Protein AF-A0A537YQV3-F1 (afdb_monomer)

Sequence (389 aa):
MVKLSVDFTPPSSGIGSHVPISVLPKWPPLYRFDYRDGAGEPVPLLTSKQNGVADHALLEALVKEVSPASLSDQKFCKAMVNLTEGPETHLAHSFEIFRERLGGVAGDPQRERVLEIAALLPDATLLWWPVAKGGAGQRTVCKVDYLIRSVETEKRGVKVLRSLSWKQPPEFIPLWHLGADANFHAEVEAPEVLRIRSVETKFYRFSRSAPAATSTISTPQAAVSKGKVPLQDHVDREGRLTHVYIAGQRPLAGDLVVTFAPAVAVVSSTFGASVLIALLTTAFYAFREQMALADHIDAAVAVLILVPALIGYVVVRPSDPPLARRYILGAQLLSLLAGAVPLVMAVLLLRFAHEPSCLTTTWLGCAVVSWLIAAALGFSLAKALDGDG

Foldseek 3Di:
DKWKWKFWFAALDDDPQKDQQFWAFPDDDFPDWAFADPVRHGDDDDDLQRLLVVLLVVLLVLLCVQPVVLVVDPLLSVLSSVLRNEEDPPNPVSLVSVLVSSPPCPPDPSSLVSSLSSVRNNGTTGDMDGPDVDDRPDGGTITIIDDDDQDPPDDPVVLLCLQLLNDFFWTWAKPQGPARLIKMKIKIFADPQKAWLDKDKAADRPPPPDDDDDPDPPDDPGPPDPDDDFPDFDQDPQRGITMGIDHGHGHSIIIITTTMAGGLVLLVVLLVLLVVLLVLLVVCLVCVLVCLPPVNLVVLLVVLLPSLVVQLVVLDDVPDDPVSCSNNVNSSVLSNVSSVLSVVLSVCSVVCSVPVVSSNVSSVVSSVSSVVSSVSSVVSSVSNVVSSD

Secondary structure (DSSP, 8-state):
--EEEEE----SS--SSEEEEEEEESSSPEEEEE-B-TTSPBPPPPPHHHHHHHHHHHHHHHHHHH-GGGGG-HHHHHHHHHHHS---TTTHHHHHHHHHHH---TT-HHHHHHHHHHHHTTTEEEEEEE--SS-TT-----EEEE--PPP----HHHHHHHHTTS--PEEEEE-GGGGSSS-EEEEEE--TTEEEEEEEEEEE--------SS---PPP----------EEEEE-TTSSEEEEEE-SS--SEEEEEEEEEE-HHHHHHHHHHHHHHHHHHHHHHHTHHHHTSHHHHHHHHHHHHHHHHHHHHHH--TT--HHHHHHHHHHHHHHHHHHHHHHHHHHHHHHHTT-HHHHHHHHHHHHHHHHHHHHHHHHHHHHHHGGG-

Solvent-accessible surface area (backbone atoms only — not comparable to full-atom values): 21523 Å² total; per-residue (Å²): 89,46,44,38,38,44,38,44,37,75,72,76,70,90,54,72,62,50,38,73,76,36,38,46,52,74,60,61,62,75,73,45,78,55,42,52,49,98,87,66,48,76,61,83,80,71,51,70,68,55,41,14,54,52,48,32,55,47,53,51,54,55,38,48,75,75,35,50,74,39,72,75,36,69,68,38,50,49,18,46,47,58,31,23,61,46,86,62,96,68,52,64,62,33,50,51,48,38,57,64,58,58,45,80,40,85,93,32,72,66,48,42,48,52,51,48,49,56,67,42,29,51,55,22,43,68,38,72,40,72,50,61,100,73,65,77,82,62,80,52,67,42,42,40,33,42,54,75,76,80,81,89,82,74,57,72,70,56,46,42,40,24,10,38,53,77,45,56,69,66,44,79,42,77,35,54,56,51,44,61,68,25,50,35,39,40,35,44,36,43,34,87,67,29,17,53,71,47,77,45,79,44,73,41,73,89,72,85,80,74,92,75,85,74,100,60,90,71,79,82,79,77,77,83,70,88,84,80,76,83,57,64,76,49,57,44,98,78,24,31,40,36,39,44,55,46,75,57,86,61,50,52,38,30,30,39,35,37,23,56,38,54,26,60,70,62,41,47,51,48,25,52,53,27,44,54,48,22,50,49,41,42,50,48,52,76,43,40,77,64,43,44,36,79,95,31,38,67,59,50,36,50,52,29,49,51,57,30,53,57,50,49,60,71,63,64,60,91,82,62,42,76,72,51,46,56,36,42,46,32,48,43,51,48,44,50,54,42,32,46,40,39,43,52,49,32,54,47,44,77,74,31,46,91,37,64,72,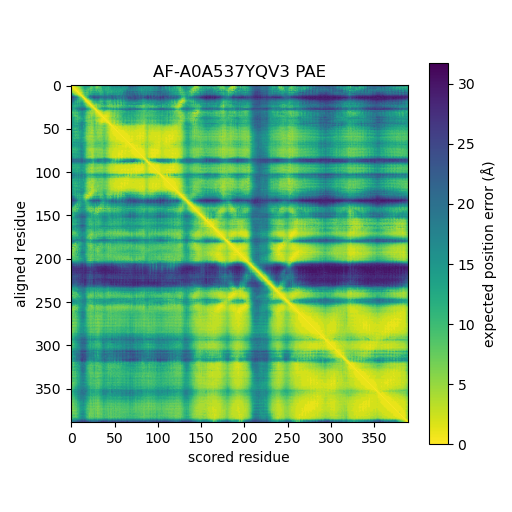61,43,53,56,53,37,50,50,43,25,52,51,25,44,52,49,23,50,53,35,45,53,25,37,52,48,45,58,66,65,78,114

Structure (mmCIF, N/CA/C/O backbone):
data_AF-A0A537YQV3-F1
#
_entry.id   AF-A0A537YQV3-F1
#
loop_
_atom_site.group_PDB
_atom_site.id
_atom_site.type_symbol
_atom_site.label_atom_id
_atom_site.label_alt_id
_atom_site.label_comp_id
_atom_site.label_asym_id
_atom_site.label_entity_id
_atom_site.label_seq_id
_atom_site.pdbx_PDB_ins_code
_atom_site.Cartn_x
_atom_site.Cartn_y
_atom_site.Cartn_z
_atom_site.occupancy
_atom_site.B_iso_or_equiv
_atom_site.auth_seq_id
_atom_site.auth_comp_id
_atom_site.auth_asym_id
_atom_site.auth_atom_id
_atom_site.pdbx_PDB_model_num
ATOM 1 N N . MET A 1 1 ? -3.837 -7.084 -2.596 1.00 52.25 1 MET A N 1
ATOM 2 C CA . MET A 1 1 ? -4.797 -6.929 -1.489 1.00 52.25 1 MET A CA 1
ATOM 3 C C . MET A 1 1 ? -4.014 -7.155 -0.207 1.00 52.25 1 MET A C 1
ATOM 5 O O . MET A 1 1 ? -3.038 -7.884 -0.301 1.00 52.25 1 MET A O 1
ATOM 9 N N . VAL A 1 2 ? -4.353 -6.506 0.909 1.00 45.06 2 VAL A N 1
ATOM 10 C CA . VAL A 1 2 ? -3.764 -6.863 2.209 1.00 45.06 2 VAL A CA 1
ATOM 11 C C . VAL A 1 2 ? -4.837 -7.567 3.000 1.00 45.06 2 VAL A C 1
ATOM 13 O O . VAL A 1 2 ? -5.919 -7.006 3.138 1.00 45.06 2 VAL A O 1
ATOM 16 N N . LYS A 1 3 ? -4.548 -8.787 3.442 1.00 54.69 3 LYS A N 1
ATOM 17 C CA . LYS A 1 3 ? -5.407 -9.558 4.332 1.00 54.69 3 LYS A CA 1
ATOM 18 C C . LYS A 1 3 ? -4.853 -9.395 5.739 1.00 54.69 3 LYS A C 1
ATOM 20 O O . LYS A 1 3 ? -3.655 -9.570 5.926 1.00 54.69 3 LYS A O 1
ATOM 25 N N . LEU A 1 4 ? -5.709 -8.996 6.672 1.00 46.53 4 LEU A N 1
ATOM 26 C CA . LEU A 1 4 ? -5.413 -8.961 8.100 1.00 46.53 4 LEU A CA 1
ATOM 27 C C . LEU A 1 4 ? -6.306 -10.004 8.751 1.00 46.53 4 LEU A C 1
ATOM 29 O O . LEU A 1 4 ? -7.496 -9.761 8.678 1.00 46.53 4 LEU A O 1
ATOM 33 N N . SER A 1 5 ? -5.779 -11.081 9.346 1.00 51.28 5 SER A N 1
ATOM 34 C CA . SER A 1 5 ? -6.551 -12.025 10.185 1.00 51.28 5 SER A CA 1
ATOM 35 C C . SER A 1 5 ? -6.264 -11.762 11.660 1.00 51.28 5 SER A C 1
ATOM 37 O O . SER A 1 5 ? -5.110 -11.522 12.003 1.00 51.28 5 SER A O 1
ATOM 39 N N . VAL A 1 6 ? -7.290 -11.806 12.518 1.00 50.16 6 VAL A N 1
ATOM 40 C CA . VAL A 1 6 ? -7.195 -11.471 13.951 1.00 50.16 6 VAL A CA 1
ATOM 41 C C . VAL A 1 6 ? -7.757 -12.573 14.840 1.00 50.16 6 VAL A C 1
ATOM 43 O O . VAL A 1 6 ? -8.971 -12.722 14.868 1.00 50.16 6 VAL A O 1
ATOM 46 N N . ASP A 1 7 ? -6.913 -13.218 15.651 1.00 49.84 7 ASP A N 1
ATOM 47 C CA . ASP A 1 7 ? -7.339 -14.145 16.715 1.00 49.84 7 ASP A CA 1
ATOM 48 C C . ASP A 1 7 ? -7.338 -13.449 18.095 1.00 49.84 7 ASP A C 1
ATOM 50 O O . ASP A 1 7 ? -6.411 -12.695 18.405 1.00 49.84 7 ASP A O 1
ATOM 54 N N . PHE A 1 8 ? -8.307 -13.751 18.971 1.00 48.88 8 PHE A N 1
ATOM 55 C CA . PHE A 1 8 ? -8.299 -13.325 20.382 1.00 48.88 8 PHE A CA 1
ATOM 56 C C . PHE A 1 8 ? -8.636 -14.476 21.344 1.00 48.88 8 PHE A C 1
ATOM 58 O O . PHE A 1 8 ? -8.973 -15.583 20.940 1.00 48.88 8 PHE A O 1
ATOM 65 N N . THR A 1 9 ? -8.504 -14.247 22.652 1.00 47.06 9 THR A N 1
ATOM 66 C CA . THR A 1 9 ? -8.960 -15.170 23.706 1.00 47.06 9 THR A CA 1
ATOM 67 C C . THR A 1 9 ? -9.771 -14.371 24.725 1.00 47.06 9 THR A C 1
ATOM 69 O O . THR A 1 9 ? -9.252 -13.364 25.208 1.00 47.06 9 THR A O 1
ATOM 72 N N . PRO A 1 10 ? -11.021 -14.760 25.038 1.00 46.38 10 PRO A N 1
ATOM 73 C CA . PRO A 1 10 ? -11.841 -14.013 25.984 1.00 46.38 10 PRO A CA 1
ATOM 74 C C . PRO A 1 10 ? -11.249 -14.076 27.407 1.00 46.38 10 PRO A C 1
ATOM 76 O O . PRO A 1 10 ? -10.730 -15.125 27.805 1.00 46.38 10 PRO A O 1
ATOM 79 N N . PRO A 1 11 ? -11.314 -12.980 28.189 1.00 44.59 11 PRO A N 1
ATOM 80 C CA . PRO A 1 11 ? -10.865 -12.972 29.578 1.00 44.59 11 PRO A CA 1
ATOM 81 C C . PRO A 1 11 ? -11.737 -13.887 30.453 1.00 44.59 11 PRO A C 1
ATOM 83 O O . PRO A 1 11 ? -12.925 -14.077 30.204 1.00 44.59 11 PRO A O 1
ATOM 86 N N . SER A 1 12 ? -11.148 -14.457 31.507 1.00 45.66 12 SER A N 1
ATOM 87 C CA . SER A 1 12 ? -11.787 -15.462 32.371 1.00 45.66 12 SER A CA 1
ATOM 88 C C . SER A 1 12 ? -12.828 -14.911 33.359 1.00 45.66 12 SER A C 1
ATOM 90 O O . SER A 1 12 ? -13.445 -15.695 34.076 1.00 45.66 12 SER A O 1
ATOM 92 N N . SER A 1 13 ? -13.015 -13.591 33.445 1.00 42.97 13 SER A N 1
ATOM 93 C CA . SER A 1 13 ? -13.880 -12.934 34.435 1.00 42.97 13 SER A CA 1
ATOM 94 C C . SER A 1 13 ? -15.155 -12.361 33.807 1.00 42.97 13 SER A C 1
ATOM 96 O O . SER A 1 13 ? -15.090 -11.598 32.845 1.00 42.97 13 SER A O 1
ATOM 98 N N . GLY A 1 14 ? -16.306 -12.726 34.378 1.00 48.38 14 GLY A N 1
ATOM 99 C CA . GLY A 1 14 ? -17.637 -12.461 33.836 1.00 48.38 14 GLY A CA 1
ATOM 100 C C . GLY A 1 14 ? -18.066 -10.994 33.860 1.00 48.38 14 GLY A C 1
ATOM 101 O O . GLY A 1 14 ? -18.097 -10.357 34.910 1.00 48.38 14 GLY A O 1
ATOM 102 N N . ILE A 1 15 ? -18.493 -10.511 32.695 1.00 36.50 15 ILE A N 1
ATOM 103 C CA . ILE A 1 15 ? -19.328 -9.322 32.537 1.00 36.50 15 ILE A CA 1
ATOM 104 C C . ILE A 1 15 ? -20.529 -9.759 31.687 1.00 36.50 15 ILE A C 1
ATOM 106 O O . ILE A 1 15 ? -20.381 -10.043 30.506 1.00 36.50 15 ILE A O 1
ATOM 110 N N . GLY A 1 16 ? -21.710 -9.846 32.306 1.00 44.00 16 GLY A N 1
ATOM 111 C CA . GLY A 1 16 ? -22.997 -10.015 31.617 1.00 44.00 16 GLY A CA 1
ATOM 112 C C . GLY A 1 16 ? -23.208 -11.316 30.827 1.00 44.00 16 GLY A C 1
ATOM 113 O O . GLY A 1 16 ? -22.382 -12.224 30.813 1.00 44.00 16 GLY A O 1
ATOM 114 N N . SER A 1 17 ? -24.370 -11.407 30.169 1.00 44.16 17 SER A N 1
ATOM 115 C CA . SER A 1 17 ? -24.672 -12.477 29.208 1.00 44.16 17 SER A CA 1
ATOM 116 C C . SER A 1 17 ? -23.903 -12.315 27.904 1.00 44.16 17 SER A C 1
ATOM 118 O O . SER A 1 17 ? -23.890 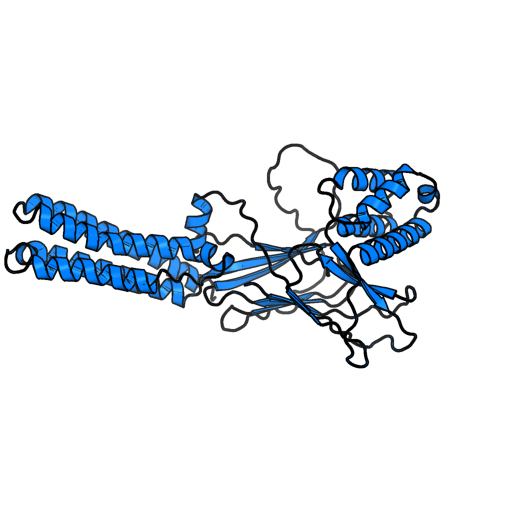-13.261 27.130 1.00 44.16 17 SER A O 1
ATOM 120 N N . HIS A 1 18 ? -23.296 -11.147 27.655 1.00 46.16 18 HIS A N 1
ATOM 121 C CA . HIS A 1 18 ? -22.470 -10.882 26.487 1.00 46.16 18 HIS A CA 1
ATOM 122 C C . HIS A 1 18 ? -21.248 -10.024 26.852 1.00 46.16 18 HIS A C 1
ATOM 124 O O . HIS A 1 18 ? -21.403 -9.006 27.522 1.00 46.16 18 HIS A O 1
ATOM 130 N N . VAL A 1 19 ? -20.057 -10.398 26.376 1.00 50.59 19 VAL A N 1
ATOM 131 C CA . VAL A 1 19 ? -18.825 -9.591 26.487 1.00 50.59 19 VAL A CA 1
ATOM 132 C C . VAL A 1 19 ? -18.423 -9.039 25.122 1.00 50.59 19 VAL A C 1
ATOM 134 O O . VAL A 1 19 ? -18.496 -9.776 24.133 1.00 50.59 19 VAL A O 1
ATOM 137 N N . PRO A 1 20 ? -17.967 -7.776 25.037 1.00 55.50 20 PRO A N 1
ATOM 138 C CA . PRO A 1 20 ? -17.369 -7.268 23.818 1.00 55.50 20 PRO A CA 1
ATOM 139 C C . PRO A 1 20 ? -16.015 -7.959 23.626 1.00 55.50 20 PRO A C 1
ATOM 141 O O . PRO A 1 20 ? -15.091 -7.809 24.424 1.00 55.50 20 PRO A O 1
ATOM 144 N N . ILE A 1 21 ? -15.915 -8.757 22.575 1.00 58.88 21 ILE A N 1
ATOM 145 C CA . ILE A 1 21 ? -14.739 -9.578 22.253 1.00 58.88 21 ILE A CA 1
ATOM 146 C C . ILE A 1 21 ? -13.891 -8.973 21.137 1.00 58.88 21 ILE A C 1
ATOM 148 O O . ILE A 1 21 ? -12.756 -9.385 20.903 1.00 58.88 21 ILE A O 1
ATOM 152 N N . SER A 1 22 ? -14.440 -8.000 20.414 1.00 60.94 22 SER A N 1
ATOM 153 C CA . SER A 1 22 ? -13.766 -7.347 19.302 1.00 60.94 22 SER A CA 1
ATOM 154 C C . SER A 1 22 ? -14.400 -6.007 18.976 1.00 60.94 22 SER A C 1
ATOM 156 O O . SER A 1 22 ? -15.519 -5.735 19.382 1.00 60.94 22 SER A O 1
ATOM 158 N N . VAL A 1 23 ? -13.688 -5.184 18.217 1.00 63.66 23 VAL A N 1
ATOM 159 C CA . VAL A 1 23 ? -14.152 -3.893 17.715 1.00 63.66 23 VAL A CA 1
ATOM 160 C C . VAL A 1 23 ? -14.106 -3.990 16.187 1.00 63.66 23 VAL A C 1
ATOM 162 O O . VAL A 1 23 ? -13.025 -4.005 15.608 1.00 63.66 23 VAL A O 1
ATOM 165 N N . LEU A 1 24 ? -15.251 -4.148 15.527 1.00 66.44 24 LEU A N 1
ATOM 166 C CA . LEU A 1 24 ? -15.349 -4.199 14.070 1.00 66.44 24 LEU A CA 1
ATOM 167 C C . LEU A 1 24 ? -15.464 -2.777 13.511 1.00 66.44 24 LEU A C 1
ATOM 169 O O . LEU A 1 24 ? -16.420 -2.089 13.863 1.00 66.44 24 LEU A O 1
ATOM 173 N N . PRO A 1 25 ? -14.571 -2.319 12.620 1.00 63.34 25 PRO A N 1
ATOM 174 C CA . PRO A 1 25 ? -14.758 -1.043 11.955 1.00 63.34 25 PRO A CA 1
ATOM 175 C C . PRO A 1 25 ? -16.051 -1.062 11.137 1.00 63.34 25 PRO A C 1
ATOM 177 O O . PRO A 1 25 ? -16.344 -2.027 10.427 1.00 63.34 25 PRO A O 1
ATOM 180 N N . LYS A 1 26 ? -16.809 0.035 11.185 1.00 65.69 26 LYS A N 1
ATOM 181 C CA . LYS A 1 26 ? -17.963 0.246 10.298 1.00 65.69 26 LYS A CA 1
ATOM 182 C C . LYS A 1 26 ? -17.502 0.393 8.841 1.00 65.69 26 LYS A C 1
ATOM 184 O O . LYS A 1 26 ? -18.265 0.105 7.919 1.00 65.69 26 LYS A O 1
ATOM 189 N N . TRP A 1 27 ? -16.248 0.815 8.629 1.00 53.03 27 TRP A N 1
ATOM 190 C CA . TRP A 1 27 ? -15.591 0.903 7.323 1.00 53.03 27 TRP A CA 1
ATOM 191 C C . TRP A 1 27 ? -14.048 0.880 7.450 1.00 53.03 27 TRP A C 1
ATOM 193 O O . TRP A 1 27 ? -13.541 1.482 8.397 1.00 53.03 27 TRP A O 1
ATOM 203 N N . PRO A 1 28 ? -13.259 0.266 6.533 1.00 49.72 28 PRO A N 1
ATOM 204 C CA . PRO A 1 28 ? -13.618 -0.364 5.250 1.00 49.72 28 PRO A CA 1
ATOM 205 C C . PRO A 1 28 ? -14.518 -1.599 5.406 1.00 49.72 28 PRO A C 1
ATOM 207 O O . PRO A 1 28 ? -14.595 -2.144 6.504 1.00 49.72 28 PRO A O 1
ATOM 210 N N . PRO A 1 29 ? -15.224 -2.043 4.341 1.00 59.31 29 PRO A N 1
ATOM 211 C CA . PRO A 1 29 ? -16.138 -3.168 4.456 1.00 59.31 29 PRO A CA 1
ATOM 212 C C . PRO A 1 29 ? -15.368 -4.415 4.879 1.00 59.31 29 PRO A C 1
ATOM 214 O O . PRO A 1 29 ? -14.334 -4.762 4.300 1.00 59.31 29 PRO A O 1
ATOM 217 N N . LEU A 1 30 ? -15.910 -5.079 5.889 1.00 63.62 30 LEU A N 1
ATOM 218 C CA . LEU A 1 30 ? -15.522 -6.418 6.276 1.00 63.62 30 LEU A CA 1
ATOM 219 C C . LEU A 1 30 ? -15.679 -7.340 5.055 1.00 63.62 30 LEU A C 1
ATOM 221 O O . LEU A 1 30 ? -16.760 -7.435 4.474 1.00 63.62 30 LEU A O 1
ATOM 225 N N . TYR A 1 31 ? -14.576 -7.948 4.614 1.00 60.72 31 TYR A N 1
ATOM 226 C CA . TYR A 1 31 ? -14.560 -8.767 3.398 1.00 60.72 31 TYR A CA 1
ATOM 227 C C . TYR A 1 31 ? -15.034 -10.185 3.681 1.00 60.72 31 TYR A C 1
ATOM 229 O O . TYR A 1 31 ? -15.808 -10.764 2.920 1.00 60.72 31 TYR A O 1
ATOM 237 N N . ARG A 1 32 ? -14.574 -10.728 4.808 1.00 65.38 32 ARG A N 1
ATOM 238 C CA . ARG A 1 32 ? -14.978 -12.028 5.319 1.00 65.38 32 ARG A CA 1
ATOM 239 C C . ARG A 1 32 ? -15.032 -11.970 6.838 1.00 65.38 32 ARG A C 1
ATOM 241 O O . ARG A 1 32 ? -14.131 -11.439 7.484 1.00 65.38 32 ARG A O 1
ATOM 248 N N . PHE A 1 33 ? -16.101 -12.535 7.381 1.00 69.56 33 PHE A N 1
ATOM 249 C CA . PHE A 1 33 ? -16.285 -12.778 8.802 1.00 69.56 33 PHE A CA 1
ATOM 250 C C . PHE A 1 33 ? -16.690 -14.231 8.947 1.00 69.56 33 PHE A C 1
ATOM 252 O O . PHE A 1 33 ? -17.688 -14.656 8.366 1.00 69.56 33 PHE A O 1
ATOM 259 N N . ASP A 1 34 ? -15.881 -14.993 9.666 1.00 70.25 34 ASP A N 1
ATOM 260 C CA . ASP A 1 34 ? -16.201 -16.366 10.027 1.00 70.25 34 ASP A CA 1
ATOM 261 C C . ASP A 1 34 ? -16.075 -16.456 11.539 1.00 70.25 34 ASP A C 1
ATOM 263 O O . ASP A 1 34 ? -14.975 -16.420 12.098 1.00 70.25 34 ASP A O 1
ATOM 267 N N . TYR A 1 35 ? -17.231 -16.484 12.193 1.00 68.56 35 TYR A N 1
ATOM 268 C CA . TYR A 1 35 ? -17.318 -16.600 13.631 1.00 68.56 35 TYR A CA 1
ATOM 269 C C . TYR A 1 35 ? -18.260 -17.725 13.990 1.00 68.56 35 TYR A C 1
ATOM 271 O O . TYR A 1 35 ? -19.418 -17.726 13.574 1.00 68.56 35 TYR A O 1
ATOM 279 N N . ARG A 1 36 ? -17.733 -18.696 14.731 1.00 68.81 36 ARG A N 1
ATOM 280 C CA . ARG A 1 36 ? -18.427 -19.927 15.079 1.00 68.81 36 ARG A CA 1
ATOM 281 C C . ARG A 1 36 ? -18.415 -20.124 16.584 1.00 68.81 36 ARG A C 1
ATOM 283 O O . ARG A 1 36 ? -17.446 -19.752 17.247 1.00 68.81 36 ARG A O 1
ATOM 290 N N . ASP A 1 37 ? -19.495 -20.679 17.110 1.00 65.50 37 ASP A N 1
ATOM 291 C CA . ASP A 1 37 ? -19.610 -20.997 18.525 1.00 65.50 37 ASP A CA 1
ATOM 292 C C . ASP A 1 37 ? -18.823 -22.270 18.905 1.00 65.50 37 ASP A C 1
ATOM 294 O O . ASP A 1 37 ? -18.133 -22.878 18.082 1.00 65.50 37 ASP A O 1
ATOM 298 N N . GLY A 1 38 ? -18.916 -22.689 20.172 1.00 62.06 38 GLY A N 1
ATOM 299 C CA . GLY A 1 38 ? -18.266 -23.914 20.655 1.00 62.06 38 GLY A CA 1
ATOM 300 C C . GLY A 1 38 ? -18.785 -25.210 20.012 1.00 62.06 38 GLY A C 1
ATOM 301 O O . GLY A 1 38 ? -18.123 -26.241 20.130 1.00 62.06 38 GLY A O 1
ATOM 302 N N . ALA A 1 39 ? -19.932 -25.170 19.328 1.00 71.62 39 ALA A N 1
ATOM 303 C CA . ALA A 1 39 ? -20.476 -26.274 18.538 1.00 71.62 39 ALA A CA 1
ATOM 304 C C . ALA A 1 39 ? -20.057 -26.203 17.054 1.00 71.62 39 ALA A C 1
ATOM 306 O O . ALA A 1 39 ? -20.327 -27.133 16.298 1.00 71.62 39 ALA A O 1
ATOM 307 N N . GLY A 1 40 ? -19.355 -25.140 16.641 1.00 69.94 40 GLY A N 1
ATOM 308 C CA . GLY A 1 40 ? -18.944 -24.906 15.258 1.00 69.94 40 GLY A CA 1
ATOM 309 C C . GLY A 1 40 ? -20.008 -24.213 14.400 1.00 69.94 40 GLY A C 1
ATOM 310 O O . GLY A 1 40 ? -19.787 -24.054 13.193 1.00 69.94 40 GLY A O 1
ATOM 311 N N . GLU A 1 41 ? -21.120 -23.777 14.993 1.00 71.19 41 GLU A N 1
ATOM 312 C CA . GLU A 1 41 ? -22.223 -23.117 14.293 1.00 71.19 41 GLU A CA 1
ATOM 313 C C . GLU A 1 41 ? -21.937 -21.623 14.093 1.00 71.19 41 GLU A C 1
ATOM 315 O O . GLU A 1 41 ? -21.408 -20.974 14.998 1.00 71.19 41 GLU A O 1
ATOM 320 N N . PRO A 1 42 ? -22.255 -21.043 12.920 1.00 68.38 42 PRO A N 1
ATOM 321 C CA . PRO A 1 42 ? -21.992 -19.637 12.646 1.00 68.38 42 PRO A CA 1
ATOM 322 C C . PRO A 1 42 ? -22.849 -18.724 13.532 1.00 68.38 42 PRO A C 1
ATOM 324 O O . PRO A 1 42 ? -24.073 -18.843 13.579 1.00 68.38 42 PRO A O 1
ATOM 327 N N . VAL A 1 43 ? -22.211 -17.758 14.190 1.00 66.00 43 VAL A N 1
ATOM 328 C CA . VAL A 1 43 ? -22.892 -16.753 15.014 1.00 66.00 43 VAL A CA 1
ATOM 329 C C . VAL A 1 43 ? -23.291 -15.567 14.125 1.00 66.00 43 VAL A C 1
ATOM 331 O O . VAL A 1 43 ? -22.427 -14.981 13.463 1.00 66.00 43 VAL A O 1
ATOM 334 N N . PRO A 1 44 ? -24.580 -15.186 14.081 1.00 64.00 44 PRO A N 1
ATOM 335 C CA . PRO A 1 44 ? -25.046 -14.125 13.199 1.00 64.00 44 PRO A CA 1
ATOM 33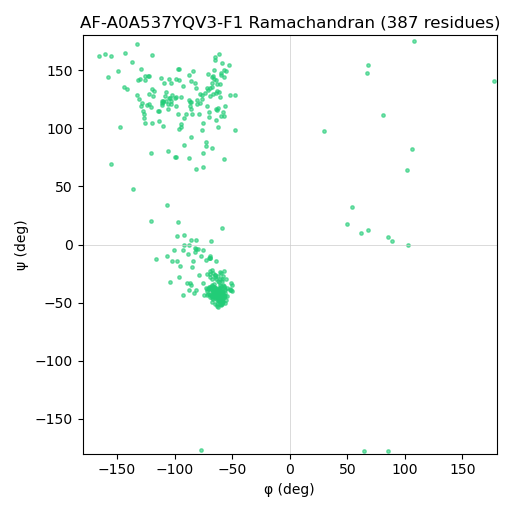6 C C . PRO A 1 44 ? -24.495 -12.756 13.616 1.00 64.00 44 PRO A C 1
ATOM 338 O O . PRO A 1 44 ? -24.484 -12.400 14.793 1.00 64.00 44 PRO A O 1
ATOM 341 N N . LEU A 1 45 ? -24.092 -11.957 12.625 1.00 66.25 45 LEU A N 1
ATOM 342 C CA . LEU A 1 45 ? -23.776 -10.546 12.826 1.00 66.25 45 LEU A CA 1
ATOM 343 C C . LEU A 1 45 ? -25.064 -9.755 13.077 1.00 66.25 45 LEU A C 1
ATOM 345 O O . LEU A 1 45 ? -26.051 -9.898 12.354 1.00 66.25 45 LEU A O 1
ATOM 349 N N . LEU A 1 46 ? -25.034 -8.875 14.073 1.00 68.50 46 LEU A N 1
ATOM 350 C CA . LEU A 1 46 ? -26.091 -7.895 14.291 1.00 68.50 46 LEU A CA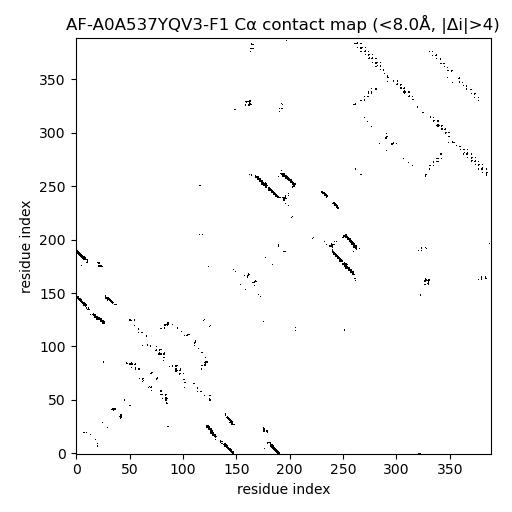 1
ATOM 351 C C . LEU A 1 46 ? -26.112 -6.875 13.139 1.00 68.50 46 LEU A C 1
ATOM 353 O O . LEU A 1 46 ? -25.073 -6.485 12.601 1.00 68.50 46 LEU A O 1
ATOM 357 N N . THR A 1 47 ? -27.305 -6.405 12.774 1.00 69.56 47 THR A N 1
ATOM 358 C CA . THR A 1 47 ? -27.461 -5.276 11.841 1.00 69.56 47 THR A CA 1
ATOM 359 C C . THR A 1 47 ? -26.896 -3.988 12.448 1.00 69.56 47 THR A C 1
ATOM 361 O O . THR A 1 47 ? -26.833 -3.854 13.667 1.00 69.56 47 THR A O 1
ATOM 364 N N . SER A 1 48 ? -26.554 -2.986 11.626 1.00 70.50 48 SER A N 1
ATOM 365 C CA . SER A 1 48 ? -26.051 -1.686 12.120 1.00 70.50 48 SER A CA 1
ATOM 366 C C . SER A 1 48 ? -26.955 -1.056 13.187 1.00 70.50 48 SER A C 1
ATOM 368 O O . SER A 1 48 ? -26.461 -0.488 14.153 1.00 70.50 48 SER A O 1
ATOM 370 N N . LYS A 1 49 ? -28.280 -1.187 13.037 1.00 73.12 49 LYS A N 1
ATOM 371 C CA . LYS A 1 49 ? -29.252 -0.682 14.014 1.00 73.12 49 LYS A CA 1
ATOM 372 C C . LYS A 1 49 ? -29.211 -1.472 15.324 1.00 73.12 49 LYS A C 1
ATOM 374 O O . LYS A 1 49 ? -29.240 -0.881 16.394 1.00 73.12 49 LYS A O 1
ATOM 379 N N . GLN A 1 50 ? -29.136 -2.801 15.246 1.00 73.75 50 GLN A N 1
ATOM 380 C CA . GLN A 1 50 ? -29.022 -3.657 16.433 1.00 73.75 50 GLN A CA 1
ATOM 381 C C . GLN A 1 50 ? -27.699 -3.429 17.172 1.00 73.75 50 GLN A C 1
ATOM 383 O O . GLN A 1 50 ? -27.696 -3.387 18.397 1.00 73.75 50 GLN A O 1
ATOM 388 N N . ASN A 1 51 ? -26.608 -3.223 16.432 1.00 75.38 51 ASN A N 1
ATOM 389 C CA . ASN A 1 51 ? -25.318 -2.838 16.992 1.00 75.38 51 ASN A CA 1
ATOM 390 C C . ASN A 1 51 ? -25.390 -1.492 17.707 1.00 75.38 51 ASN A C 1
ATOM 392 O O . ASN A 1 51 ? -24.958 -1.416 18.845 1.00 75.38 51 ASN A O 1
ATOM 396 N N . GLY A 1 52 ? -26.017 -0.473 17.109 1.00 78.75 52 GLY A N 1
ATOM 397 C CA . GLY A 1 52 ? -26.199 0.820 17.775 1.00 78.75 52 GLY A CA 1
ATOM 398 C C . GLY A 1 52 ? -26.960 0.708 19.098 1.00 78.75 52 GLY A C 1
ATOM 399 O O . GLY A 1 52 ? -26.540 1.284 20.096 1.00 78.75 52 GLY A O 1
ATOM 400 N N . VAL A 1 53 ? -28.019 -0.108 19.147 1.00 79.44 53 VAL A N 1
ATOM 401 C CA . VAL A 1 53 ? -28.767 -0.374 20.391 1.00 79.44 53 VAL A CA 1
ATOM 402 C C . VAL A 1 53 ? -27.898 -1.084 21.437 1.00 79.44 53 VAL A C 1
ATOM 404 O O . VAL A 1 53 ? -27.926 -0.709 22.609 1.00 79.44 53 VAL A O 1
ATOM 407 N N . ALA A 1 54 ? -27.123 -2.096 21.034 1.00 78.69 54 ALA A N 1
ATOM 408 C CA . ALA A 1 54 ? -26.241 -2.834 21.940 1.00 78.69 54 ALA A CA 1
ATOM 409 C C . ALA A 1 54 ? -25.084 -1.962 22.463 1.00 78.69 54 ALA A C 1
ATOM 411 O O . ALA A 1 54 ? -24.828 -1.926 23.667 1.00 78.69 54 ALA A O 1
ATOM 412 N N . ASP A 1 55 ? -24.434 -1.216 21.569 1.00 83.75 55 ASP A N 1
ATOM 413 C CA . ASP A 1 55 ? -23.349 -0.286 21.878 1.00 83.75 55 ASP A CA 1
ATOM 414 C C . ASP A 1 55 ? -23.846 0.840 22.809 1.00 83.75 55 ASP A C 1
ATOM 416 O O . ASP A 1 55 ? -23.152 1.205 23.761 1.00 83.75 55 ASP A O 1
ATOM 420 N N . HIS A 1 56 ? -25.071 1.345 22.600 1.00 87.31 56 HIS A N 1
ATOM 421 C CA . HIS A 1 56 ? -25.706 2.328 23.483 1.00 87.31 56 HIS A CA 1
ATOM 422 C C . HIS A 1 56 ? -25.952 1.777 24.887 1.00 87.31 56 HIS A C 1
ATOM 424 O O . HIS A 1 56 ? -25.535 2.395 25.868 1.00 87.31 56 HIS A O 1
ATOM 430 N N . ALA A 1 57 ? -26.581 0.603 24.987 1.00 84.12 57 ALA A N 1
ATOM 431 C CA . ALA A 1 57 ? -26.879 -0.033 26.268 1.00 84.12 57 ALA A CA 1
ATOM 432 C C . ALA A 1 57 ? -25.603 -0.331 27.073 1.00 84.12 57 ALA A C 1
ATOM 434 O O . ALA A 1 57 ? -25.583 -0.163 28.294 1.00 84.12 57 ALA A O 1
ATOM 435 N N . LEU A 1 58 ? -24.514 -0.723 26.399 1.00 83.19 58 LEU A N 1
ATOM 436 C CA . LEU A 1 58 ? -23.207 -0.850 27.040 1.00 83.19 58 LEU A CA 1
ATOM 437 C C . LEU A 1 58 ? -22.719 0.488 27.574 1.00 83.19 58 LEU A C 1
ATOM 439 O O . LEU A 1 58 ? -22.315 0.567 28.733 1.00 83.19 58 LEU A O 1
ATOM 443 N N . LEU A 1 59 ? -22.676 1.508 26.715 1.00 87.81 59 LEU A N 1
ATOM 444 C CA . LEU A 1 59 ? -22.121 2.799 27.090 1.00 87.81 59 LEU A CA 1
ATOM 445 C C . LEU A 1 59 ? -22.897 3.386 28.275 1.00 87.81 59 LEU A C 1
ATOM 447 O O . LEU A 1 59 ? -22.289 3.928 29.193 1.00 87.81 59 LEU A O 1
ATOM 451 N N . GLU A 1 60 ? -24.217 3.208 28.299 1.00 90.06 60 GLU A N 1
ATOM 452 C CA . GLU A 1 60 ? -25.076 3.577 29.425 1.00 90.06 60 GLU A CA 1
ATOM 453 C C . GLU A 1 60 ? -24.721 2.815 30.700 1.00 90.06 60 GLU A C 1
ATOM 455 O O . GLU A 1 60 ? -24.521 3.441 31.742 1.00 90.06 60 GLU A O 1
ATOM 460 N N . ALA A 1 61 ? -24.576 1.490 30.626 1.00 83.81 61 ALA A N 1
ATOM 461 C CA . ALA A 1 61 ? -24.179 0.678 31.771 1.00 83.81 61 ALA A CA 1
ATOM 462 C C . ALA A 1 61 ? -22.807 1.101 32.321 1.00 83.81 61 ALA A C 1
ATOM 464 O O . ALA A 1 61 ? -22.656 1.284 33.525 1.00 83.81 61 ALA A O 1
ATOM 465 N N . LEU A 1 62 ? -21.825 1.329 31.446 1.00 85.94 62 LEU A N 1
ATOM 466 C CA . LEU A 1 62 ? -20.491 1.786 31.832 1.00 85.94 62 LEU A CA 1
ATOM 467 C C . LEU A 1 62 ? -20.519 3.169 32.489 1.00 85.94 62 LEU A C 1
ATOM 469 O O . LEU A 1 62 ? -19.875 3.377 33.516 1.00 85.94 62 LEU A O 1
ATOM 473 N N . VAL A 1 63 ? -21.277 4.115 31.925 1.00 91.12 63 VAL A N 1
ATOM 474 C CA . VAL A 1 63 ? -21.434 5.445 32.524 1.00 91.12 63 VAL A CA 1
ATOM 475 C C . VAL A 1 63 ? -22.139 5.355 33.872 1.00 91.12 63 VAL A C 1
ATOM 477 O O . VAL A 1 63 ? -21.747 6.058 34.800 1.00 91.12 63 VAL A O 1
ATOM 480 N N . LYS A 1 64 ? -23.154 4.498 34.009 1.00 90.69 64 LYS A N 1
ATOM 481 C CA . LYS A 1 64 ? -23.886 4.318 35.266 1.00 90.69 64 LYS A CA 1
ATOM 482 C C . LYS A 1 64 ? -22.962 3.931 36.420 1.00 90.69 64 LYS A C 1
ATOM 484 O O . LYS A 1 64 ? -23.177 4.403 37.533 1.00 90.69 64 LYS A O 1
ATOM 489 N N . GLU A 1 65 ? -21.939 3.125 36.148 1.00 86.81 65 GLU A N 1
ATOM 490 C CA . GLU A 1 65 ? -20.944 2.717 37.145 1.00 86.81 65 GLU A CA 1
ATOM 491 C C . GLU A 1 65 ? -20.010 3.870 37.549 1.00 86.81 65 GLU A C 1
ATOM 493 O O . GLU A 1 65 ? -19.735 4.054 38.733 1.00 86.81 65 GLU A O 1
ATOM 498 N N . VAL A 1 66 ? -19.536 4.682 36.593 1.00 90.50 66 VAL A N 1
ATOM 499 C CA . VAL A 1 66 ? -18.489 5.693 36.866 1.00 90.50 66 VAL A CA 1
ATOM 500 C C . VAL A 1 66 ? -19.018 7.107 37.138 1.00 90.50 66 VAL A C 1
ATOM 502 O O . VAL A 1 66 ? -18.361 7.896 37.824 1.00 90.50 66 VAL A O 1
ATOM 505 N N . SER A 1 67 ? -20.180 7.459 36.587 1.00 93.06 67 SER A N 1
ATOM 506 C CA . SER A 1 67 ? -20.816 8.777 36.701 1.00 93.06 67 SER A CA 1
ATOM 507 C C . SER A 1 67 ? -22.344 8.699 36.506 1.00 93.06 67 SER A C 1
ATOM 509 O O . SER A 1 67 ? -22.887 9.215 35.523 1.00 93.06 67 SER A O 1
ATOM 511 N N . PRO A 1 68 ? -23.087 8.095 37.452 1.00 92.00 68 PRO A N 1
ATOM 512 C CA . PRO A 1 68 ? -24.537 7.916 37.329 1.00 92.00 68 PRO A CA 1
ATOM 513 C C . PRO A 1 68 ? -25.305 9.240 37.207 1.00 92.00 68 PRO A C 1
ATOM 515 O O . PRO A 1 68 ? -26.338 9.296 36.545 1.00 92.00 68 PRO A O 1
ATOM 518 N N . ALA A 1 69 ? -24.792 10.324 37.798 1.00 92.06 69 ALA A N 1
ATOM 519 C CA . ALA A 1 69 ? -25.407 11.647 37.708 1.00 92.06 69 ALA A CA 1
ATOM 520 C C . ALA A 1 69 ? -25.463 12.177 36.263 1.00 92.06 69 ALA A C 1
ATOM 522 O O . ALA A 1 69 ? -26.422 12.865 35.905 1.00 92.06 69 ALA A O 1
ATOM 523 N N . SER A 1 70 ? -24.490 11.822 35.415 1.00 92.81 70 SER A N 1
ATOM 524 C CA . SER A 1 70 ? -24.434 12.278 34.020 1.00 92.81 70 SER A CA 1
ATOM 525 C C . SER A 1 70 ? -25.608 11.759 33.183 1.00 92.81 70 SER A C 1
ATOM 527 O O . SER A 1 70 ? -26.024 12.436 32.248 1.00 92.81 70 SER A O 1
ATOM 529 N N . LEU A 1 71 ? -26.209 10.620 33.551 1.00 94.25 71 LEU A N 1
ATOM 530 C CA . LEU A 1 71 ? -27.372 10.043 32.856 1.00 94.25 71 LEU A CA 1
ATOM 531 C C . LEU A 1 71 ? -28.666 10.857 33.035 1.00 94.25 71 LEU A C 1
ATOM 533 O O . LEU A 1 71 ? -29.648 10.619 32.336 1.00 94.25 71 LEU A O 1
ATOM 537 N N . SER A 1 72 ? -28.681 11.830 33.950 1.00 95.44 72 SER A N 1
ATOM 538 C CA . SER A 1 72 ? -29.795 12.778 34.080 1.00 95.44 72 SER A CA 1
ATOM 539 C C . SER A 1 72 ? -29.697 13.972 33.116 1.00 95.44 72 SER A C 1
ATOM 541 O O . SER A 1 72 ? -30.683 14.684 32.920 1.00 95.44 72 SER A O 1
ATOM 543 N N . ASP A 1 73 ? -28.537 14.195 32.485 1.00 96.50 73 ASP A N 1
ATOM 544 C CA . ASP A 1 73 ? -28.326 15.289 31.534 1.00 96.50 73 ASP A CA 1
ATOM 545 C C . ASP A 1 73 ? -28.781 14.880 30.123 1.00 96.50 73 ASP A C 1
ATOM 547 O O . ASP A 1 73 ? -28.164 14.058 29.444 1.00 96.50 73 ASP A O 1
ATOM 551 N N . GLN A 1 74 ? -29.848 15.517 29.636 1.00 96.31 74 GLN A N 1
ATOM 552 C CA . GLN A 1 74 ? -30.416 15.237 28.317 1.00 96.31 74 GLN A CA 1
ATOM 553 C C . GLN A 1 74 ? -29.408 15.431 27.169 1.00 96.31 74 GLN A C 1
ATOM 555 O O . GLN A 1 74 ? -29.455 14.696 26.178 1.00 96.31 74 GLN A O 1
ATOM 560 N N . LYS A 1 75 ? -28.490 16.404 27.272 1.00 94.44 75 LYS A N 1
ATOM 561 C CA . LYS A 1 75 ? -27.466 16.633 26.237 1.00 94.44 75 LYS A CA 1
ATOM 562 C C . LYS A 1 75 ? -26.447 15.502 26.219 1.00 94.44 75 LYS A C 1
ATOM 564 O O . LYS A 1 75 ? -26.016 15.098 25.142 1.00 94.44 75 LYS A O 1
ATOM 569 N N . PHE A 1 76 ? -26.095 14.990 27.393 1.00 95.12 76 PHE A N 1
ATOM 570 C CA . PHE A 1 76 ? -25.181 13.866 27.534 1.00 95.12 76 PHE A CA 1
ATOM 571 C C . PHE A 1 76 ? -25.783 12.574 26.968 1.00 95.12 76 PHE A C 1
ATOM 573 O O . PHE A 1 76 ? -25.151 11.921 26.138 1.00 95.12 76 PHE A O 1
ATOM 580 N N . CYS A 1 77 ? -27.040 12.267 27.299 1.00 94.81 77 CYS A N 1
ATOM 581 C CA . CYS A 1 77 ? -27.734 11.104 26.737 1.00 94.81 77 CYS A CA 1
ATOM 582 C C . CYS A 1 77 ? -27.861 11.198 25.209 1.00 94.81 77 CYS A C 1
ATOM 584 O O . CYS A 1 77 ? -27.610 10.223 24.504 1.00 94.81 77 CYS A O 1
ATOM 586 N N . LYS A 1 78 ? -28.161 12.389 24.668 1.00 93.44 78 LYS A N 1
ATOM 587 C CA . LYS A 1 78 ? -28.179 12.605 23.212 1.00 93.44 78 LYS A CA 1
ATOM 588 C C . LYS A 1 78 ? -26.802 12.377 22.578 1.00 93.44 78 LYS A C 1
ATOM 590 O O . LYS A 1 78 ? -26.713 11.764 21.520 1.00 93.44 78 LYS A O 1
ATOM 595 N N . ALA A 1 79 ? -25.730 12.842 23.221 1.00 92.75 79 ALA A N 1
ATOM 596 C CA . ALA A 1 79 ? -24.371 12.594 22.753 1.00 92.75 79 ALA A CA 1
ATOM 597 C C . ALA A 1 79 ? -24.040 11.092 22.718 1.00 92.75 79 ALA A C 1
ATOM 599 O O . ALA A 1 79 ? -23.476 10.629 21.731 1.00 92.75 79 ALA A O 1
ATOM 600 N N 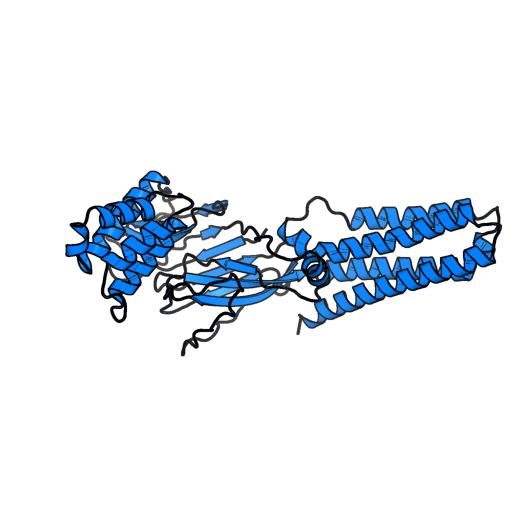. MET A 1 80 ? -24.442 10.323 23.735 1.00 93.38 80 MET A N 1
ATOM 601 C CA . MET A 1 80 ? -24.268 8.865 23.755 1.00 93.38 80 MET A CA 1
ATOM 602 C C . MET A 1 80 ? -24.988 8.159 22.604 1.00 93.38 80 MET A C 1
ATOM 604 O O . MET A 1 80 ? -24.404 7.282 21.969 1.00 93.38 80 MET A O 1
ATOM 608 N N . VAL A 1 81 ? -26.241 8.531 22.324 1.00 91.31 81 VAL A N 1
ATOM 609 C CA . VAL A 1 81 ? -27.004 7.987 21.184 1.00 91.31 81 VAL A CA 1
ATOM 610 C C . VAL A 1 81 ? -26.268 8.279 19.875 1.00 91.31 81 VAL A C 1
ATOM 612 O O . VAL A 1 81 ? -25.971 7.365 19.111 1.00 91.31 81 VAL A O 1
ATOM 615 N N . ASN A 1 82 ? -25.850 9.529 19.662 1.00 89.81 82 ASN A N 1
ATOM 616 C CA . ASN A 1 82 ? -25.121 9.913 18.451 1.00 89.81 82 ASN A CA 1
ATOM 617 C C . ASN A 1 82 ? -23.810 9.124 18.274 1.00 89.81 82 ASN A C 1
ATOM 619 O O . ASN A 1 82 ? -23.471 8.730 17.162 1.00 89.81 82 ASN A O 1
ATOM 623 N N . LEU A 1 83 ? -23.061 8.885 19.357 1.00 89.06 83 LEU A N 1
ATOM 624 C CA . LEU A 1 83 ? -21.808 8.121 19.304 1.00 89.06 83 LEU A CA 1
ATOM 625 C C . LEU A 1 83 ? -22.020 6.638 18.959 1.00 89.06 83 LEU A C 1
ATOM 627 O O . LEU A 1 83 ? -21.086 5.995 18.489 1.00 89.06 83 LEU A O 1
ATOM 631 N N . THR A 1 84 ? -23.219 6.095 19.181 1.00 86.69 84 THR A N 1
ATOM 632 C CA . THR A 1 84 ? -23.514 4.654 19.073 1.00 86.69 84 THR A CA 1
ATOM 633 C C . THR A 1 84 ? -24.284 4.293 17.796 1.00 86.69 84 THR A C 1
ATOM 635 O O . THR A 1 84 ? -24.022 3.247 17.204 1.00 86.69 84 THR A O 1
ATOM 638 N N . GLU A 1 85 ? -25.150 5.165 17.271 1.00 81.88 85 GLU A N 1
ATOM 639 C CA . GLU A 1 85 ? -26.061 4.832 16.155 1.00 81.88 85 GLU A CA 1
ATOM 640 C C . GLU A 1 85 ? -25.468 4.881 14.721 1.00 81.88 85 GLU A C 1
ATOM 642 O O . GLU A 1 85 ? -26.168 4.568 13.757 1.00 81.88 85 GLU A O 1
ATOM 647 N N . GLY A 1 86 ? -24.167 5.135 14.530 1.00 63.94 86 GLY A N 1
ATOM 648 C CA . GLY A 1 86 ? -23.525 5.048 13.199 1.00 63.94 86 GLY A CA 1
ATOM 649 C C . GLY A 1 86 ? -23.633 6.320 12.344 1.00 63.94 86 GLY A C 1
ATOM 650 O O . GLY A 1 86 ? -24.005 7.370 12.851 1.00 63.94 86 GLY A O 1
ATOM 651 N N . PRO A 1 87 ? -23.119 6.297 11.099 1.00 56.47 87 PRO A N 1
ATOM 652 C CA . PRO A 1 87 ? -21.930 7.060 10.737 1.00 56.47 87 PRO A CA 1
ATOM 653 C C . PRO A 1 87 ? -22.279 8.483 10.291 1.00 56.47 87 PRO A C 1
ATOM 655 O O . PRO A 1 87 ? -22.229 8.817 9.107 1.00 56.47 87 PRO A O 1
ATOM 658 N N . GLU A 1 88 ? -22.621 9.346 11.242 1.00 58.28 88 GLU A N 1
ATOM 659 C CA . GLU A 1 88 ? -22.645 10.781 10.988 1.00 58.28 88 GLU A CA 1
ATOM 660 C C . GLU A 1 88 ? -21.208 11.319 10.913 1.00 58.28 88 GLU A C 1
ATOM 662 O O . GLU A 1 88 ? -20.377 11.089 11.789 1.00 58.28 88 GLU A O 1
ATOM 667 N N . THR A 1 89 ? -20.887 12.077 9.863 1.00 54.34 89 THR A N 1
ATOM 668 C CA . THR A 1 89 ? -19.529 12.591 9.591 1.00 54.34 89 THR A CA 1
ATOM 669 C C . THR A 1 89 ? -19.042 13.653 10.590 1.00 54.34 89 THR A C 1
ATOM 671 O O . THR A 1 89 ? -17.942 14.186 10.440 1.00 54.34 89 THR A O 1
ATOM 674 N N . HIS A 1 90 ? -19.832 13.975 11.621 1.00 65.06 90 HIS A N 1
ATOM 675 C CA . HIS A 1 90 ? -19.588 15.086 12.545 1.00 65.06 90 HIS A CA 1
ATOM 676 C C . HIS A 1 90 ? -19.814 14.720 14.021 1.00 65.06 90 HIS A C 1
ATOM 678 O O . HIS A 1 90 ? -20.421 15.471 14.781 1.00 65.06 90 HIS A O 1
ATOM 684 N N . LEU A 1 91 ? -19.260 13.589 14.463 1.00 83.12 91 LEU A N 1
ATOM 685 C CA . LEU A 1 91 ? -19.379 13.127 15.855 1.00 83.12 91 LEU A CA 1
ATOM 686 C C . LEU A 1 91 ? -18.430 13.820 16.846 1.00 83.12 91 LEU A C 1
ATOM 688 O O . LEU A 1 91 ? -18.555 13.618 18.051 1.00 83.12 91 LEU A O 1
ATOM 692 N N . ALA A 1 92 ? -17.537 14.697 16.371 1.00 84.56 92 ALA A N 1
ATOM 693 C CA . ALA A 1 92 ? -16.610 15.441 17.227 1.00 84.56 92 ALA A CA 1
ATOM 694 C C . ALA A 1 92 ? -17.337 16.257 18.309 1.00 84.56 92 ALA A C 1
ATOM 696 O O . ALA A 1 92 ? -16.922 16.256 19.462 1.00 84.56 92 ALA A O 1
ATOM 697 N N . HIS A 1 93 ? -18.452 16.909 17.964 1.00 87.56 93 HIS A N 1
ATOM 698 C CA . HIS A 1 93 ? -19.218 17.691 18.935 1.00 87.56 93 HIS A CA 1
ATOM 699 C C . HIS A 1 93 ? -19.885 16.804 19.998 1.00 87.56 93 HIS A C 1
ATOM 701 O O . HIS A 1 93 ? -19.797 17.107 21.186 1.00 87.56 93 HIS A O 1
ATOM 707 N N . SER A 1 94 ? -20.495 15.686 19.584 1.00 90.38 94 SER A N 1
ATOM 708 C CA . SER A 1 94 ? -21.078 14.695 20.499 1.00 90.38 94 SER A CA 1
ATOM 709 C C . SER A 1 94 ? -20.020 14.129 21.447 1.00 90.38 94 SER A C 1
ATOM 711 O O . SER A 1 94 ? -20.252 14.043 22.649 1.00 90.38 94 SER A O 1
ATOM 713 N N . PHE A 1 95 ? -18.830 13.811 20.931 1.00 90.44 95 PHE A N 1
ATOM 714 C CA . PHE A 1 95 ? -17.731 13.307 21.749 1.00 90.44 95 PHE A CA 1
ATOM 715 C C . PHE A 1 95 ? -17.241 14.333 22.780 1.00 90.44 95 PHE A C 1
ATOM 717 O O . PHE A 1 95 ? -17.019 13.979 23.934 1.00 90.44 95 PHE A O 1
ATOM 724 N N . GLU A 1 96 ? -17.117 15.610 22.406 1.00 90.19 96 GLU A N 1
ATOM 725 C CA . GLU A 1 96 ? -16.718 16.660 23.353 1.00 90.19 96 GLU A CA 1
ATOM 726 C C . GLU A 1 96 ? -17.752 16.868 24.466 1.00 90.19 96 GLU A C 1
ATOM 728 O O . GLU A 1 96 ? -17.373 16.958 25.634 1.00 90.19 96 GLU A O 1
ATOM 733 N N . ILE A 1 97 ? -19.051 16.856 24.134 1.00 92.31 97 ILE A N 1
ATOM 734 C CA . ILE A 1 97 ? -20.126 16.894 25.141 1.00 92.31 97 ILE A CA 1
ATOM 735 C C . ILE A 1 97 ? -20.007 15.693 26.082 1.00 92.31 97 ILE A C 1
ATOM 737 O O . ILE A 1 97 ? -20.078 15.858 27.300 1.00 92.31 97 ILE A O 1
ATOM 741 N N . PHE A 1 98 ? -19.808 14.493 25.531 1.00 93.94 98 PHE A N 1
ATOM 742 C CA . PHE A 1 98 ? -19.641 13.278 26.322 1.00 93.94 98 PHE A CA 1
ATOM 743 C C . PHE A 1 98 ? -18.449 13.400 27.285 1.00 93.94 98 PHE A C 1
ATOM 745 O O . PHE A 1 98 ? -18.595 13.186 28.487 1.00 93.94 98 PHE A O 1
ATOM 752 N N . ARG A 1 99 ? -17.286 13.832 26.784 1.00 93.25 99 ARG A N 1
ATOM 753 C CA . ARG A 1 99 ? -16.056 14.015 27.568 1.00 93.25 99 ARG A CA 1
ATOM 754 C C . ARG A 1 99 ? -16.220 15.024 28.704 1.00 93.25 99 ARG A C 1
ATOM 756 O O . ARG A 1 99 ? -15.825 14.739 29.833 1.00 93.25 99 ARG A O 1
ATOM 763 N N . GLU A 1 100 ? -16.781 16.196 28.409 1.00 92.44 100 GLU A N 1
ATOM 764 C CA . GLU A 1 100 ? -16.986 17.271 29.388 1.00 92.44 100 GLU A CA 1
ATOM 765 C C . GLU A 1 100 ? -17.898 16.811 30.531 1.00 92.44 100 GLU A C 1
ATOM 767 O O . GLU A 1 100 ? -17.599 17.030 31.705 1.00 92.44 100 GLU A O 1
ATOM 772 N N . ARG A 1 101 ? -18.997 16.134 30.184 1.00 93.50 101 ARG A N 1
ATOM 773 C CA . ARG A 1 101 ? -20.062 15.750 31.119 1.00 93.50 101 ARG A CA 1
ATOM 774 C C . ARG A 1 101 ? -19.796 14.448 31.867 1.00 93.50 101 ARG A C 1
ATOM 776 O O . ARG A 1 101 ? -20.402 14.237 32.917 1.00 93.50 101 ARG A O 1
ATOM 783 N N . LEU A 1 102 ? -18.898 13.595 31.370 1.00 93.38 102 LEU A N 1
ATOM 784 C CA . LEU A 1 102 ? -18.389 12.451 32.130 1.00 93.38 102 LEU A CA 1
ATOM 785 C C . LEU A 1 102 ? -17.570 12.928 33.345 1.00 93.38 102 LEU A C 1
ATOM 787 O O . LEU A 1 102 ? -17.681 12.352 34.424 1.00 93.38 102 LEU A O 1
ATOM 791 N N . GLY A 1 103 ? -16.816 14.026 33.178 1.00 88.06 103 GLY A N 1
ATOM 792 C CA . GLY A 1 103 ? -16.107 14.743 34.242 1.00 88.06 103 GLY A CA 1
ATOM 793 C C . GLY A 1 103 ? -14.940 13.972 34.877 1.00 88.06 103 GLY A C 1
ATOM 794 O O . GLY A 1 103 ? -14.904 12.746 34.888 1.00 88.06 103 GLY A O 1
ATOM 795 N N . GLY A 1 104 ? -13.964 14.692 35.444 1.00 81.00 104 GLY A N 1
ATOM 796 C CA . GLY A 1 104 ? -12.920 14.101 36.304 1.00 81.00 104 GLY A CA 1
ATOM 797 C C . GLY A 1 104 ? -12.132 12.939 35.686 1.00 81.00 104 GLY A C 1
ATOM 798 O O . GLY A 1 104 ? -11.760 12.022 36.402 1.00 81.00 104 GLY A O 1
ATOM 799 N N . VAL A 1 105 ? -11.928 12.945 34.363 1.00 79.25 105 VAL A N 1
ATOM 800 C CA . VAL A 1 105 ? -11.320 11.810 33.647 1.00 79.25 105 VAL A CA 1
ATOM 801 C C . VAL A 1 105 ? -9.856 11.610 34.046 1.00 79.25 105 VAL A C 1
ATOM 803 O O . VAL A 1 105 ? -9.415 10.483 34.216 1.00 79.25 105 VAL A O 1
ATOM 806 N N . ALA A 1 106 ? -9.098 12.696 34.215 1.00 80.06 106 ALA A N 1
ATOM 807 C CA . ALA A 1 106 ? -7.671 12.612 34.503 1.00 80.06 106 ALA A CA 1
ATOM 808 C C . ALA A 1 106 ? -7.411 11.928 35.855 1.00 80.06 106 ALA A C 1
ATOM 810 O O . ALA A 1 106 ? -7.772 12.464 36.903 1.00 80.06 106 ALA A O 1
ATOM 811 N N . GLY A 1 107 ? -6.734 10.778 35.817 1.00 77.12 107 GLY A N 1
ATOM 812 C CA . GLY A 1 107 ? -6.360 10.031 37.020 1.00 77.12 107 GLY A CA 1
ATOM 813 C C . GLY A 1 107 ? -7.405 9.024 37.506 1.00 77.12 107 GLY A C 1
ATOM 814 O O . GLY A 1 107 ? -7.152 8.367 38.515 1.00 77.12 107 GLY A O 1
ATOM 815 N N . ASP A 1 108 ? -8.523 8.856 36.792 1.00 82.38 108 ASP A N 1
ATOM 816 C CA . ASP A 1 108 ? -9.488 7.773 37.012 1.00 82.38 108 ASP A CA 1
ATOM 817 C C . ASP A 1 108 ? -9.428 6.772 35.838 1.00 82.38 108 ASP A C 1
ATOM 819 O O . ASP A 1 108 ? -10.001 7.024 34.771 1.00 82.38 108 ASP A O 1
ATOM 823 N N . PRO A 1 109 ? -8.769 5.609 36.017 1.00 76.31 109 PRO A N 1
ATOM 824 C CA . PRO A 1 109 ? -8.616 4.609 34.961 1.00 76.31 109 PRO A CA 1
ATOM 825 C C . PRO A 1 109 ? -9.940 4.076 34.404 1.00 76.31 109 PRO A C 1
ATOM 827 O O . PRO A 1 109 ? -9.999 3.686 33.237 1.00 76.31 109 PRO A O 1
ATOM 830 N N . GLN A 1 110 ? -11.006 4.033 35.211 1.00 78.06 110 GLN A N 1
ATOM 831 C CA . GLN A 1 110 ? -12.305 3.539 34.755 1.00 78.06 110 GLN A CA 1
ATOM 832 C C . GLN A 1 110 ? -12.979 4.570 33.852 1.00 78.06 110 GLN A C 1
ATOM 834 O O . GLN A 1 110 ? -13.466 4.217 32.779 1.00 78.06 110 GLN A O 1
ATOM 839 N N . ARG A 1 111 ? -12.945 5.854 34.222 1.00 83.69 111 ARG A N 1
ATOM 840 C CA . ARG A 1 111 ? -13.476 6.937 33.375 1.00 83.69 111 ARG A CA 1
ATOM 841 C C . ARG A 1 111 ? -12.670 7.129 32.099 1.00 83.69 111 ARG A C 1
ATOM 843 O O . ARG A 1 111 ? -13.267 7.326 31.042 1.00 83.69 111 ARG A O 1
ATOM 850 N N . GLU A 1 112 ? -11.343 7.029 32.177 1.00 80.25 112 GLU A N 1
ATOM 851 C CA . GLU A 1 112 ? -10.472 7.007 30.994 1.00 80.25 112 GLU A CA 1
ATOM 852 C C . GLU A 1 112 ? -10.889 5.880 30.048 1.00 80.25 112 GLU A C 1
ATOM 854 O O . GLU A 1 112 ? -11.067 6.106 28.852 1.00 80.25 112 GLU A O 1
ATOM 859 N N . ARG A 1 113 ? -11.157 4.689 30.593 1.00 78.06 113 ARG A N 1
ATOM 860 C CA . ARG A 1 113 ? -11.603 3.544 29.804 1.00 78.06 113 ARG A CA 1
ATOM 861 C C . ARG A 1 113 ? -12.968 3.757 29.147 1.00 78.06 113 ARG A C 1
ATOM 863 O O . ARG A 1 113 ? -13.131 3.407 27.980 1.00 78.06 113 ARG A O 1
ATOM 870 N N . VAL A 1 114 ? -13.937 4.334 29.860 1.00 84.50 114 VAL A N 1
ATOM 871 C CA . VAL A 1 114 ? -15.253 4.676 29.288 1.00 84.50 114 VAL A CA 1
ATOM 872 C C . VAL A 1 114 ? -15.106 5.688 28.152 1.00 84.50 114 VAL A C 1
ATOM 874 O O . VAL A 1 114 ? -15.734 5.530 27.105 1.00 84.50 114 VAL A O 1
ATOM 877 N N . LEU A 1 115 ? -14.244 6.692 28.324 1.00 86.38 115 LEU A N 1
ATOM 878 C CA . LEU A 1 115 ? -13.978 7.694 27.296 1.00 86.38 115 LEU A CA 1
ATOM 879 C C . LEU A 1 115 ? -13.321 7.085 26.049 1.00 86.38 115 LEU A C 1
ATOM 881 O O . LEU A 1 115 ? -13.709 7.417 24.931 1.00 86.38 115 LEU A O 1
ATOM 885 N N . GLU A 1 116 ? -12.355 6.184 26.228 1.00 79.62 116 GLU A N 1
ATOM 886 C CA . GLU A 1 116 ? -11.719 5.469 25.120 1.00 79.62 116 GLU A CA 1
ATOM 887 C C . GLU A 1 116 ? -12.725 4.590 24.354 1.00 79.62 116 GLU A C 1
ATOM 889 O O . GLU A 1 116 ? -12.716 4.593 23.125 1.00 79.62 116 GLU A O 1
ATOM 894 N N . ILE A 1 117 ? -13.630 3.883 25.047 1.00 82.31 117 ILE A N 1
ATOM 895 C CA . ILE A 1 117 ? -14.702 3.107 24.395 1.00 82.31 117 ILE A CA 1
ATOM 896 C C . ILE A 1 117 ? -15.609 4.045 23.594 1.00 82.31 117 ILE A C 1
ATOM 898 O O . ILE A 1 117 ? -15.839 3.810 22.410 1.00 82.31 117 ILE A O 1
ATOM 902 N N . ALA A 1 118 ? -16.062 5.144 24.200 1.00 87.06 118 ALA A N 1
ATOM 903 C CA . ALA A 1 118 ? -16.908 6.132 23.536 1.00 87.06 118 ALA A CA 1
ATOM 904 C C . ALA A 1 118 ? -16.248 6.749 22.290 1.00 87.06 118 ALA A C 1
ATOM 906 O O . ALA A 1 118 ? -16.944 7.093 21.338 1.00 87.06 118 ALA A O 1
ATOM 907 N N . ALA A 1 119 ? -14.917 6.874 22.279 1.00 83.25 119 ALA A N 1
ATOM 908 C CA . ALA A 1 119 ? -14.159 7.385 21.141 1.00 83.25 119 ALA A CA 1
ATOM 909 C C . ALA A 1 119 ? -14.098 6.404 19.958 1.00 83.25 119 ALA A C 1
ATOM 911 O O . ALA A 1 119 ? -13.922 6.842 18.823 1.00 83.25 119 ALA A O 1
ATOM 912 N N . LEU A 1 120 ? -14.235 5.098 20.213 1.00 77.94 120 LEU A N 1
ATOM 913 C CA . LEU A 1 120 ? -14.184 4.047 19.191 1.00 77.94 120 LEU A CA 1
ATOM 914 C C . LEU A 1 120 ? -15.539 3.787 18.521 1.00 77.94 120 LEU A C 1
ATOM 916 O O . LEU A 1 120 ? -15.576 3.467 17.335 1.00 77.94 120 LEU A O 1
ATOM 920 N N . LEU A 1 121 ? -16.643 3.935 19.259 1.00 81.75 121 LEU A N 1
ATOM 921 C CA . LEU A 1 121 ? -18.005 3.640 18.785 1.00 81.75 121 LEU A CA 1
ATOM 922 C C . LEU A 1 121 ? -18.472 4.422 17.532 1.00 81.75 121 LEU A C 1
ATOM 924 O O . LEU A 1 121 ? -19.292 3.893 16.776 1.00 81.75 121 LEU A O 1
ATOM 928 N N . PRO A 1 122 ? -17.966 5.636 17.235 1.00 76.69 122 PRO A N 1
ATOM 929 C CA . PRO A 1 122 ? -18.203 6.306 15.958 1.00 76.69 122 PRO A CA 1
ATOM 930 C C . PRO A 1 122 ? -17.774 5.477 14.745 1.00 76.69 122 PRO A C 1
ATOM 932 O O . PRO A 1 122 ? -18.567 5.272 13.823 1.00 76.69 122 PRO A O 1
ATOM 935 N N . ASP A 1 123 ? -16.541 4.972 14.785 1.00 70.38 123 ASP A N 1
ATOM 936 C CA . ASP A 1 123 ? -15.856 4.348 13.651 1.00 70.38 123 ASP A CA 1
ATOM 937 C C . ASP A 1 123 ? -15.947 2.822 13.681 1.00 70.38 123 ASP A C 1
ATOM 939 O O . ASP A 1 123 ? -15.692 2.155 12.674 1.00 70.38 123 ASP A O 1
ATOM 943 N N . ALA A 1 124 ? -16.347 2.260 14.818 1.00 72.06 124 ALA A N 1
ATOM 944 C CA . ALA A 1 124 ? -16.428 0.835 15.025 1.00 72.06 124 ALA A CA 1
ATOM 945 C C . ALA A 1 124 ? -17.628 0.420 15.875 1.00 72.06 124 ALA A C 1
ATOM 947 O O . ALA A 1 124 ? -18.272 1.218 16.540 1.00 72.06 124 ALA A O 1
ATOM 948 N N . THR A 1 125 ? -17.932 -0.863 15.829 1.00 70.12 125 THR A N 1
ATOM 949 C CA . THR A 1 125 ? -18.989 -1.513 16.586 1.00 70.12 125 THR A CA 1
ATOM 950 C C . THR A 1 125 ? -18.370 -2.635 17.392 1.00 70.12 125 THR A C 1
ATOM 952 O O . THR A 1 125 ? -17.447 -3.307 16.926 1.00 70.12 125 THR A O 1
ATOM 955 N N . LEU A 1 126 ? -18.878 -2.874 18.592 1.00 71.38 126 LEU A N 1
ATOM 956 C CA . LEU A 1 126 ? -18.382 -3.972 19.400 1.00 71.38 126 LEU A CA 1
ATOM 957 C C . LEU A 1 126 ? -18.973 -5.290 18.895 1.00 71.38 126 LEU A C 1
ATOM 959 O O . LEU A 1 126 ? -20.173 -5.426 18.680 1.00 71.38 126 LEU A O 1
ATOM 963 N N . LEU A 1 127 ? -18.113 -6.277 18.667 1.00 67.38 127 LEU A N 1
ATOM 964 C CA . LEU A 1 127 ? -18.526 -7.652 18.455 1.00 67.38 127 LEU A CA 1
ATOM 965 C C . LEU A 1 127 ? -18.845 -8.252 19.820 1.00 67.38 127 LEU A C 1
ATOM 967 O O . LEU A 1 127 ? -17.982 -8.308 20.698 1.00 67.38 127 LEU A O 1
ATOM 971 N N . TRP A 1 128 ? -20.074 -8.716 19.973 1.00 63.78 128 TRP A N 1
ATOM 972 C CA . TRP A 1 128 ? -20.605 -9.233 21.222 1.00 63.78 128 TRP A CA 1
ATOM 973 C C . TRP A 1 128 ? -20.568 -10.764 21.230 1.00 63.78 128 TRP A C 1
ATOM 975 O O . TRP A 1 128 ? -21.100 -11.397 20.321 1.00 63.78 128 TRP A O 1
ATOM 985 N N . TRP A 1 129 ? -19.962 -11.367 22.254 1.00 57.94 129 TRP A N 1
ATOM 986 C CA . TRP A 1 129 ? -19.999 -12.817 22.476 1.00 57.94 129 TRP A CA 1
ATOM 987 C C . TRP A 1 129 ? -20.959 -13.163 23.597 1.00 57.94 129 TRP A C 1
ATOM 989 O O . TRP A 1 129 ? -20.744 -12.654 24.697 1.00 57.94 129 TRP A O 1
ATOM 999 N N . PRO A 1 130 ? -21.937 -14.057 23.387 1.00 55.12 130 PRO A N 1
ATOM 1000 C CA . PRO A 1 130 ? -22.730 -14.586 24.479 1.00 55.12 130 PRO A CA 1
ATOM 1001 C C . PRO A 1 130 ? -21.850 -15.383 25.452 1.00 55.12 130 PRO A C 1
ATOM 1003 O O . PRO A 1 130 ? -21.331 -16.447 25.121 1.00 55.12 130 PRO A O 1
ATOM 1006 N N . VAL A 1 131 ? -21.728 -14.915 26.693 1.00 53.56 131 VAL A N 1
ATOM 1007 C CA . VAL A 1 131 ? -21.193 -15.709 27.803 1.00 53.56 131 VAL A CA 1
ATOM 1008 C C . VAL A 1 131 ? -22.277 -16.703 28.212 1.00 53.56 131 VAL A C 1
ATOM 1010 O O . VAL A 1 131 ? -23.017 -16.503 29.178 1.00 53.56 131 VAL A O 1
ATOM 1013 N N . ALA A 1 132 ? -22.421 -17.789 27.453 1.00 50.59 132 ALA A N 1
ATOM 1014 C CA . ALA A 1 132 ? -23.145 -18.946 27.958 1.00 50.59 132 ALA A CA 1
ATOM 1015 C C . ALA A 1 132 ? -22.434 -19.450 29.229 1.00 50.59 132 ALA A C 1
ATOM 1017 O O . ALA A 1 132 ? -21.213 -19.358 29.345 1.00 50.59 132 ALA A O 1
ATOM 1018 N N . LYS A 1 133 ? -23.191 -19.993 30.190 1.00 46.97 133 LYS A N 1
ATOM 1019 C CA . LYS A 1 133 ? -22.722 -20.459 31.516 1.00 46.97 133 LYS A CA 1
ATOM 1020 C C . LYS A 1 133 ? -21.638 -21.567 31.505 1.00 46.97 133 LYS A C 1
ATOM 1022 O O . LYS A 1 133 ? -21.393 -22.174 32.542 1.00 46.97 133 LYS A O 1
ATOM 1027 N N . GLY A 1 134 ? -20.982 -21.856 30.384 1.00 44.28 134 GLY A N 1
ATOM 1028 C CA . GLY A 1 134 ? -20.003 -22.930 30.245 1.00 44.28 134 GLY A CA 1
ATOM 1029 C C . GLY A 1 134 ? -18.667 -22.454 29.683 1.00 44.28 134 GLY A C 1
ATOM 1030 O O . GLY A 1 134 ? -18.572 -22.149 28.502 1.00 44.28 134 GLY A O 1
ATOM 1031 N N . GLY A 1 135 ? -17.630 -22.492 30.526 1.00 47.62 135 GLY A N 1
ATOM 1032 C CA . GLY A 1 135 ? -16.246 -22.690 30.087 1.00 47.62 135 GLY A CA 1
ATOM 1033 C C . GLY A 1 135 ? -15.350 -21.454 30.011 1.00 47.62 135 GLY A C 1
ATOM 1034 O O . GLY A 1 135 ? -14.822 -21.148 28.944 1.00 47.62 135 GLY A O 1
ATOM 1035 N N . ALA A 1 136 ? -15.074 -20.794 31.142 1.00 47.00 136 ALA A N 1
ATOM 1036 C CA . ALA A 1 136 ? -13.859 -19.980 31.244 1.00 47.00 136 ALA A CA 1
ATOM 1037 C C . ALA A 1 136 ? -12.640 -20.838 30.832 1.00 47.00 136 ALA A C 1
ATOM 1039 O O . ALA A 1 136 ? -12.481 -21.954 31.324 1.00 47.00 136 ALA A O 1
ATOM 1040 N N . GLY A 1 137 ? -11.808 -20.340 29.909 1.00 49.00 137 GLY A N 1
ATOM 1041 C CA . GLY A 1 137 ? -10.608 -21.042 29.428 1.00 49.00 137 GLY A CA 1
ATOM 1042 C C . GLY A 1 137 ? -10.708 -21.709 28.048 1.00 49.00 137 GLY A C 1
ATOM 1043 O O . GLY A 1 137 ? -9.709 -22.262 27.590 1.00 49.00 137 GLY A O 1
ATOM 1044 N N . GLN A 1 138 ? -11.846 -21.644 27.345 1.00 53.34 138 GLN A N 1
ATOM 1045 C CA . GLN A 1 138 ? -11.909 -22.071 25.939 1.00 53.34 138 GLN A CA 1
ATOM 1046 C C . GLN A 1 138 ? -11.370 -20.982 24.992 1.00 53.34 138 GLN A C 1
ATOM 1048 O O . GLN A 1 138 ? -11.837 -19.841 24.991 1.00 53.34 138 GLN A O 1
ATOM 1053 N N . ARG A 1 139 ? -10.379 -21.336 24.158 1.00 53.03 139 ARG A N 1
ATOM 1054 C CA . ARG A 1 139 ? -9.851 -20.458 23.100 1.00 53.03 139 ARG A CA 1
ATOM 1055 C C . ARG A 1 139 ? -10.904 -20.323 22.001 1.00 53.03 139 ARG A C 1
ATOM 1057 O O . ARG A 1 139 ? -11.140 -21.270 21.261 1.00 53.03 139 ARG A O 1
ATOM 1064 N N . THR A 1 140 ? -11.510 -19.145 21.881 1.00 55.91 140 THR A N 1
ATOM 1065 C CA . THR A 1 140 ? -12.437 -18.834 20.785 1.00 55.91 140 THR A CA 1
ATOM 1066 C C . THR A 1 140 ? -11.678 -18.087 19.699 1.00 55.91 140 THR A C 1
ATOM 1068 O O . THR A 1 140 ? -11.244 -16.963 19.921 1.00 55.91 140 THR A O 1
ATOM 1071 N N . VAL A 1 141 ? -11.497 -18.708 18.536 1.00 57.75 141 VAL A N 1
ATOM 1072 C CA . VAL A 1 141 ? -10.819 -18.080 17.397 1.00 57.75 141 VAL A CA 1
ATOM 1073 C C . VAL A 1 141 ? -11.867 -17.406 16.517 1.00 57.75 141 VAL A C 1
ATOM 1075 O O . VAL A 1 141 ? -12.650 -18.080 15.856 1.00 57.75 141 VAL A O 1
ATOM 1078 N N . CYS A 1 142 ? -11.893 -16.077 16.515 1.00 57.28 142 CYS A N 1
ATOM 1079 C CA . CYS A 1 142 ? -12.554 -15.316 15.458 1.00 57.28 142 CYS A CA 1
ATOM 1080 C C . CYS A 1 142 ? -11.544 -15.099 14.336 1.00 57.28 142 CYS A C 1
ATOM 1082 O O . CYS A 1 142 ? -10.367 -14.951 14.630 1.00 57.28 142 CYS A O 1
ATOM 1084 N N . LYS A 1 143 ? -11.977 -15.085 13.076 1.00 62.25 143 LYS A N 1
ATOM 1085 C CA . LYS A 1 143 ? -11.140 -14.627 11.964 1.00 62.25 143 LYS A CA 1
ATOM 1086 C C . LYS A 1 143 ? -11.875 -13.521 11.241 1.00 62.25 143 LYS A C 1
ATOM 1088 O O . LYS A 1 143 ? -12.983 -13.717 10.738 1.00 62.25 143 LYS A O 1
ATOM 1093 N N . VAL A 1 144 ? -11.248 -12.356 11.204 1.00 61.72 144 VAL A N 1
ATOM 1094 C CA . VAL A 1 144 ? -11.776 -11.184 10.513 1.00 61.72 144 VAL A CA 1
ATOM 1095 C C . VAL A 1 144 ? -10.794 -10.803 9.435 1.00 61.72 144 VAL A C 1
ATOM 1097 O O . VAL A 1 144 ? -9.642 -10.632 9.791 1.00 61.72 144 VAL A O 1
ATOM 1100 N N . ASP A 1 145 ? -11.249 -10.648 8.187 1.00 62.50 145 ASP A N 1
ATOM 1101 C CA . ASP A 1 145 ? -10.425 -10.196 7.062 1.00 62.50 145 ASP A CA 1
ATOM 1102 C C . ASP A 1 145 ? -10.820 -8.777 6.619 1.00 62.50 145 ASP A C 1
ATOM 1104 O O . ASP A 1 145 ? -11.969 -8.520 6.230 1.00 62.50 145 ASP A O 1
ATOM 1108 N N . TYR A 1 146 ? -9.848 -7.861 6.614 1.00 66.56 146 TYR A N 1
ATOM 1109 C CA . TYR A 1 146 ? -10.044 -6.461 6.220 1.00 66.56 146 TYR A CA 1
ATOM 1110 C C . TYR A 1 146 ? -9.482 -6.120 4.844 1.00 66.56 146 TYR A C 1
ATOM 1112 O O . TYR A 1 146 ? -8.379 -6.527 4.498 1.00 66.56 146 TYR A O 1
ATOM 1120 N N . LEU A 1 147 ? -10.197 -5.267 4.099 1.00 65.44 147 LEU A N 1
ATOM 1121 C CA . LEU A 1 147 ? -9.673 -4.602 2.904 1.00 65.44 147 LEU A CA 1
ATOM 1122 C C . LEU A 1 147 ? -9.130 -3.223 3.249 1.00 65.44 147 LEU A C 1
ATOM 1124 O O . LEU A 1 147 ? -9.875 -2.250 3.355 1.00 65.44 147 LEU A O 1
ATOM 1128 N N . ILE A 1 148 ? -7.815 -3.112 3.364 1.00 65.38 148 ILE A N 1
ATOM 1129 C CA . ILE A 1 148 ? -7.188 -1.843 3.726 1.00 65.38 148 ILE A CA 1
ATOM 1130 C C . ILE A 1 148 ? -7.133 -0.942 2.491 1.00 65.38 148 ILE A C 1
ATOM 1132 O O . ILE A 1 148 ? -6.424 -1.219 1.517 1.00 65.38 148 ILE A O 1
ATOM 1136 N N . ARG A 1 149 ? -7.901 0.153 2.516 1.00 61.44 149 ARG A N 1
ATOM 1137 C CA . ARG A 1 149 ? -7.768 1.233 1.535 1.00 61.44 149 ARG A CA 1
ATOM 1138 C C . ARG A 1 149 ? -6.606 2.120 1.941 1.00 61.44 149 ARG A C 1
ATOM 1140 O O . ARG A 1 149 ? -6.628 2.751 2.989 1.00 61.44 149 ARG A O 1
ATOM 1147 N N . SER A 1 150 ? -5.625 2.233 1.061 1.00 60.50 150 SER A N 1
ATOM 1148 C CA . SER A 1 150 ? -4.541 3.187 1.243 1.00 60.50 150 SER A CA 1
ATOM 1149 C C . SER A 1 150 ? -5.060 4.614 1.021 1.00 60.50 150 SER A C 1
ATOM 1151 O O . SER A 1 150 ? -5.526 4.949 -0.076 1.00 60.50 150 SER A O 1
ATOM 1153 N N . VAL A 1 151 ? -4.967 5.465 2.039 1.00 61.88 151 VAL A N 1
ATOM 1154 C CA . VAL A 1 151 ? -5.355 6.879 1.952 1.00 61.88 151 VAL A CA 1
ATOM 1155 C C . VAL A 1 151 ? -4.334 7.614 1.076 1.00 61.88 151 VAL A C 1
ATOM 1157 O O . VAL A 1 151 ? -3.131 7.382 1.168 1.00 61.88 151 VAL A O 1
ATOM 1160 N N . GLU A 1 152 ? -4.790 8.426 0.124 1.00 58.94 152 GLU A N 1
ATOM 1161 C CA . GLU A 1 152 ? -3.921 9.052 -0.881 1.00 58.94 152 GLU A CA 1
ATOM 1162 C C . GLU A 1 152 ? -3.604 10.505 -0.505 1.00 58.94 152 GLU A C 1
ATOM 1164 O O . GLU A 1 152 ? -4.165 11.439 -1.065 1.00 58.94 152 GLU A O 1
ATOM 1169 N N . THR A 1 153 ? -2.718 10.713 0.470 1.00 59.69 153 THR A N 1
ATOM 1170 C CA . THR A 1 153 ? -2.345 12.065 0.942 1.00 59.69 153 THR A CA 1
ATOM 1171 C C . THR A 1 153 ? -1.013 12.571 0.384 1.00 59.69 153 THR A C 1
ATOM 1173 O O . THR A 1 153 ? -0.632 13.718 0.616 1.00 59.69 153 THR A O 1
ATOM 1176 N N . GLU A 1 154 ? -0.279 11.752 -0.373 1.00 70.62 154 GLU A N 1
ATOM 1177 C CA . GLU A 1 154 ? 1.093 12.086 -0.757 1.00 70.62 154 GLU A CA 1
ATOM 1178 C C . GLU A 1 154 ? 1.212 12.959 -2.015 1.00 70.62 154 GLU A C 1
ATOM 1180 O O . GLU A 1 154 ? 0.551 12.745 -3.037 1.00 70.62 154 GLU A O 1
ATOM 1185 N N . LYS A 1 155 ? 2.156 13.912 -1.967 1.00 79.25 155 LYS A N 1
ATOM 1186 C CA . LYS A 1 155 ? 2.571 14.735 -3.115 1.00 79.25 155 LYS A CA 1
ATOM 1187 C C . LYS A 1 155 ? 3.115 13.849 -4.249 1.00 79.25 155 LYS A C 1
ATOM 1189 O O . LYS A 1 155 ? 3.821 12.876 -3.993 1.00 79.25 155 LYS A O 1
ATOM 1194 N N . ARG A 1 156 ? 2.882 14.236 -5.514 1.00 77.12 156 ARG A N 1
ATOM 1195 C CA . ARG A 1 156 ? 3.290 13.470 -6.719 1.00 77.12 156 ARG A CA 1
ATOM 1196 C C . ARG A 1 156 ? 4.763 13.022 -6.719 1.00 77.12 156 ARG A C 1
ATOM 1198 O O . ARG A 1 156 ? 5.035 11.890 -7.093 1.00 77.12 156 ARG A O 1
ATOM 1205 N N . GLY A 1 157 ? 5.697 13.862 -6.263 1.00 74.81 157 GLY A N 1
ATOM 1206 C CA . GLY A 1 157 ? 7.126 13.512 -6.220 1.00 74.81 157 GLY A CA 1
ATOM 1207 C C . GLY A 1 157 ? 7.465 12.379 -5.243 1.00 74.81 157 GLY A C 1
ATOM 1208 O O . GLY A 1 157 ? 8.309 11.540 -5.542 1.00 74.81 157 GLY A O 1
ATOM 1209 N N . VAL A 1 158 ? 6.755 12.295 -4.110 1.00 77.19 158 VAL A N 1
ATOM 1210 C CA . VAL A 1 158 ? 6.930 11.195 -3.145 1.00 77.19 158 VAL A CA 1
ATOM 1211 C C . VAL A 1 158 ? 6.458 9.879 -3.754 1.00 77.19 158 VAL A C 1
ATOM 1213 O O . VAL A 1 158 ? 7.109 8.863 -3.544 1.00 77.19 158 VAL A O 1
ATOM 1216 N N . LYS A 1 159 ? 5.409 9.906 -4.589 1.00 76.69 159 LYS A N 1
ATOM 1217 C CA . LYS A 1 159 ? 4.912 8.711 -5.287 1.00 76.69 159 LYS A CA 1
ATOM 1218 C C . LYS A 1 159 ? 5.979 8.093 -6.194 1.00 76.69 159 LYS A C 1
ATOM 1220 O O . LYS A 1 159 ? 6.177 6.886 -6.143 1.00 76.69 159 LYS A O 1
ATOM 1225 N N . VAL A 1 160 ? 6.703 8.914 -6.962 1.00 75.12 160 VAL A N 1
ATOM 1226 C CA . VAL A 1 160 ? 7.780 8.432 -7.848 1.00 75.12 160 VAL A CA 1
ATOM 1227 C C . VAL A 1 160 ? 8.921 7.825 -7.030 1.00 75.12 160 VAL A C 1
ATOM 1229 O O . VAL A 1 160 ? 9.286 6.674 -7.255 1.00 75.12 160 VAL A O 1
ATOM 1232 N N . LEU A 1 161 ? 9.425 8.542 -6.021 1.00 82.06 161 LEU A N 1
ATOM 1233 C CA . LEU A 1 161 ? 10.509 8.050 -5.156 1.00 82.06 161 LEU A CA 1
ATOM 1234 C C . LEU A 1 161 ? 10.123 6.775 -4.387 1.00 82.06 161 LEU A C 1
ATOM 1236 O O . LEU A 1 161 ? 10.947 5.873 -4.230 1.00 82.06 161 LEU A O 1
ATOM 1240 N N . ARG A 1 162 ? 8.864 6.683 -3.943 1.00 78.44 162 ARG A N 1
ATOM 1241 C CA . ARG A 1 162 ? 8.285 5.495 -3.302 1.00 78.44 162 ARG A CA 1
ATOM 1242 C C . ARG A 1 162 ? 8.355 4.288 -4.206 1.00 78.44 162 ARG A C 1
ATOM 1244 O O . ARG A 1 162 ? 8.823 3.230 -3.795 1.00 78.44 162 ARG A O 1
ATOM 1251 N N . SER A 1 163 ? 7.952 4.473 -5.448 1.00 74.62 163 SER A N 1
ATOM 1252 C CA . SER A 1 163 ? 7.911 3.383 -6.406 1.00 74.62 163 SER A CA 1
ATOM 1253 C C . SER A 1 163 ? 9.261 2.960 -6.991 1.00 74.62 163 SER A C 1
ATOM 1255 O O . SER A 1 163 ? 9.350 1.931 -7.649 1.00 74.62 163 SER A O 1
ATOM 1257 N N . LEU A 1 164 ? 10.316 3.735 -6.733 1.00 79.81 164 LEU A N 1
ATOM 1258 C CA . LEU A 1 164 ? 11.700 3.338 -6.993 1.00 79.81 164 LEU A CA 1
ATOM 1259 C C . LEU A 1 164 ? 12.349 2.674 -5.775 1.00 79.81 164 LEU A C 1
ATOM 1261 O O . LEU A 1 164 ? 13.553 2.437 -5.778 1.00 79.81 164 LEU A O 1
ATOM 1265 N N . SER A 1 165 ? 11.589 2.382 -4.717 1.00 77.81 165 SER A N 1
ATOM 1266 C CA . SER A 1 165 ? 12.116 1.863 -3.446 1.00 77.81 165 SER A CA 1
ATOM 1267 C C . SER A 1 165 ? 13.088 2.807 -2.731 1.00 77.81 165 SER A C 1
ATOM 1269 O O . SER A 1 165 ? 13.713 2.411 -1.751 1.00 77.81 165 SER A O 1
ATOM 1271 N N . TRP A 1 166 ? 13.220 4.063 -3.172 1.00 82.12 166 TRP A N 1
ATOM 1272 C CA . TRP A 1 166 ? 14.151 5.025 -2.567 1.00 82.12 166 TRP A CA 1
ATOM 1273 C C . TRP A 1 166 ? 13.592 5.620 -1.277 1.00 82.12 166 TRP A C 1
ATOM 1275 O O . TRP A 1 166 ? 14.347 6.025 -0.396 1.00 82.12 166 TRP A O 1
ATOM 1285 N N . LYS A 1 167 ? 12.263 5.658 -1.149 1.00 82.88 167 LYS A N 1
ATOM 1286 C CA . LYS A 1 167 ? 11.579 6.083 0.073 1.00 82.88 167 LYS A CA 1
ATOM 1287 C C . LYS A 1 167 ? 10.273 5.325 0.236 1.00 82.88 167 LYS A C 1
ATOM 1289 O O . LYS A 1 167 ? 9.298 5.699 -0.388 1.00 82.88 167 LYS A O 1
ATOM 1294 N N . GLN A 1 168 ? 10.232 4.300 1.078 1.00 82.19 168 GLN A N 1
ATOM 1295 C CA . GLN A 1 168 ? 9.031 3.494 1.320 1.00 82.19 168 GLN A CA 1
ATOM 1296 C C . GLN A 1 168 ? 8.321 4.014 2.571 1.00 82.19 168 GLN A C 1
ATOM 1298 O O . GLN A 1 168 ? 8.775 3.732 3.678 1.00 82.19 168 GLN A O 1
ATOM 1303 N N . PRO A 1 169 ? 7.267 4.835 2.440 1.00 82.12 169 PRO A N 1
ATOM 1304 C CA . PRO A 1 169 ? 6.553 5.336 3.596 1.00 82.12 169 PRO A CA 1
ATOM 1305 C C . PRO A 1 169 ? 5.762 4.180 4.213 1.00 82.12 169 PRO A C 1
ATOM 1307 O O . PRO A 1 169 ? 5.287 3.308 3.472 1.00 82.12 169 PRO A O 1
ATOM 1310 N N . PRO A 1 170 ? 5.615 4.174 5.542 1.00 85.50 170 PRO A N 1
ATOM 1311 C CA . PRO A 1 170 ? 4.792 3.181 6.199 1.00 85.50 170 PRO A CA 1
ATOM 1312 C C . PRO A 1 170 ? 3.316 3.381 5.843 1.00 85.50 170 PRO A C 1
ATOM 1314 O O . PRO A 1 170 ? 2.833 4.510 5.728 1.00 85.50 170 PRO A O 1
ATOM 1317 N N . GLU A 1 171 ? 2.600 2.273 5.711 1.00 84.69 171 GLU A N 1
ATOM 1318 C CA . GLU A 1 171 ? 1.144 2.219 5.704 1.00 84.69 171 GLU A CA 1
ATOM 1319 C C . GLU A 1 171 ? 0.662 1.962 7.132 1.00 84.69 171 GLU A C 1
ATOM 1321 O O . GLU A 1 171 ? 1.219 1.133 7.851 1.00 84.69 171 GLU A O 1
ATOM 1326 N N . PHE A 1 172 ? -0.370 2.688 7.545 1.00 83.62 172 PHE A N 1
ATOM 1327 C CA . PHE A 1 172 ? -0.956 2.567 8.874 1.00 83.62 172 PHE A CA 1
ATOM 1328 C C . PHE A 1 172 ? -2.246 1.771 8.762 1.00 83.62 172 PHE A C 1
ATOM 1330 O O . PHE A 1 172 ? -3.160 2.147 8.024 1.00 83.62 172 PHE A O 1
ATOM 1337 N N . ILE A 1 173 ? -2.297 0.655 9.475 1.00 80.94 173 ILE A N 1
ATOM 1338 C CA . ILE A 1 173 ? -3.433 -0.253 9.513 1.00 80.94 173 ILE A CA 1
ATOM 1339 C C . ILE A 1 173 ? -4.002 -0.190 10.927 1.00 80.94 173 ILE A C 1
ATOM 1341 O O . ILE A 1 173 ? -3.389 -0.740 11.842 1.00 80.94 173 ILE A O 1
ATOM 1345 N N . PRO A 1 174 ? -5.157 0.454 11.134 1.00 76.06 174 PRO A N 1
ATOM 1346 C CA . PRO A 1 174 ? -5.749 0.524 12.458 1.00 76.06 174 PRO A CA 1
ATOM 1347 C C . PRO A 1 174 ? -6.070 -0.875 12.994 1.00 76.06 174 PRO A C 1
ATOM 1349 O O . PRO A 1 174 ? -6.756 -1.669 12.345 1.00 76.06 174 PRO A O 1
ATOM 1352 N N . LEU A 1 175 ? -5.575 -1.177 14.190 1.00 76.06 175 LEU A N 1
ATOM 1353 C CA . LEU A 1 175 ? -5.837 -2.412 14.917 1.00 76.06 175 LEU A CA 1
ATOM 1354 C C . LEU A 1 175 ? -6.936 -2.175 15.952 1.00 76.06 175 LEU A C 1
ATOM 1356 O O . LEU A 1 175 ? -6.695 -2.106 17.158 1.00 76.06 175 LEU A O 1
ATOM 1360 N N . TRP A 1 176 ? -8.170 -2.083 15.465 1.00 69.12 176 TRP A N 1
ATOM 1361 C CA . TRP A 1 176 ? -9.356 -1.820 16.283 1.00 69.12 176 TRP A CA 1
ATOM 1362 C C . TRP A 1 176 ? -9.531 -2.822 17.440 1.00 69.12 176 TRP A C 1
ATOM 1364 O O . TRP A 1 176 ? -10.014 -2.474 18.512 1.00 69.12 176 TRP A O 1
ATOM 1374 N N . HIS A 1 177 ? -9.064 -4.060 17.266 1.00 66.75 177 HIS A N 1
ATOM 1375 C CA . HIS A 1 177 ? -9.231 -5.162 18.222 1.00 66.75 177 HIS A CA 1
ATOM 1376 C C . HIS A 1 177 ? -8.184 -5.235 19.335 1.00 66.75 177 HIS A C 1
ATOM 1378 O O . HIS A 1 177 ? -8.195 -6.186 20.119 1.00 66.75 177 HIS A O 1
ATOM 1384 N N . LEU A 1 178 ? -7.257 -4.279 19.423 1.00 67.81 178 LEU A N 1
ATOM 1385 C CA . LEU A 1 178 ? -6.202 -4.334 20.439 1.00 67.81 178 LEU A CA 1
ATOM 1386 C C . LEU A 1 178 ? -6.758 -4.337 21.870 1.00 67.81 178 LEU A C 1
ATOM 1388 O O . LEU A 1 178 ? -6.113 -4.853 22.778 1.00 67.81 178 LEU A O 1
ATOM 1392 N N . GLY A 1 179 ? -7.963 -3.825 22.074 1.00 58.22 179 GLY A N 1
ATOM 1393 C CA . GLY A 1 179 ? -8.429 -3.374 23.369 1.00 58.22 179 GLY A CA 1
ATOM 1394 C C . GLY A 1 179 ? -8.713 -4.351 24.514 1.00 58.22 179 GLY A C 1
ATOM 1395 O O . GLY A 1 179 ? -8.928 -3.876 25.623 1.00 58.22 179 GLY A O 1
ATOM 1396 N N . ALA A 1 180 ? -8.736 -5.668 24.345 1.00 56.34 180 ALA A N 1
ATOM 1397 C CA . ALA A 1 180 ? -9.447 -6.538 25.301 1.00 56.34 180 ALA A CA 1
ATOM 1398 C C . ALA A 1 180 ? -8.584 -7.386 26.267 1.00 56.34 180 ALA A C 1
ATOM 1400 O O . ALA A 1 180 ? -8.972 -8.512 26.557 1.00 56.34 180 ALA A O 1
ATOM 1401 N N . ASP A 1 181 ? -7.413 -6.917 26.731 1.00 55.06 181 ASP A N 1
ATOM 1402 C CA . ASP A 1 181 ? -6.467 -7.707 27.569 1.00 55.06 181 ASP A CA 1
ATOM 1403 C C . ASP A 1 181 ? -6.142 -9.115 27.010 1.00 55.06 181 ASP A C 1
ATOM 1405 O O . ASP A 1 181 ? -5.616 -9.993 27.695 1.00 55.06 181 ASP A O 1
ATOM 1409 N N . ALA A 1 182 ? -6.425 -9.324 25.724 1.00 62.59 182 ALA A N 1
ATOM 1410 C CA . ALA A 1 182 ? -6.333 -10.600 25.045 1.00 62.59 182 ALA A CA 1
ATOM 1411 C C . ALA A 1 182 ? -4.990 -10.734 24.324 1.00 62.59 182 ALA A C 1
ATOM 1413 O O . ALA A 1 182 ? -4.421 -9.758 23.828 1.00 62.59 182 ALA A O 1
ATOM 1414 N N . ASN A 1 183 ? -4.505 -11.965 24.181 1.00 66.75 183 ASN A N 1
ATOM 1415 C CA . ASN A 1 183 ? -3.473 -12.244 23.187 1.00 66.75 183 ASN A CA 1
ATOM 1416 C C . ASN A 1 183 ? -4.069 -11.990 21.802 1.00 66.75 183 ASN A C 1
ATOM 1418 O O . ASN A 1 183 ? -5.168 -12.455 21.517 1.00 66.75 183 ASN A O 1
ATOM 1422 N N . PHE A 1 184 ? -3.359 -11.224 20.986 1.00 69.56 184 PHE A N 1
ATOM 1423 C CA . PHE A 1 184 ? -3.770 -10.836 19.648 1.00 69.56 184 PHE A CA 1
ATOM 1424 C C . PHE A 1 184 ? -2.740 -11.361 18.660 1.00 69.56 184 PHE A C 1
ATOM 1426 O O . PHE A 1 184 ? -1.536 -11.211 18.877 1.00 69.56 184 PHE A O 1
ATOM 1433 N N . HIS A 1 185 ? -3.216 -11.974 17.587 1.00 77.56 185 HIS A N 1
ATOM 1434 C CA . HIS A 1 185 ? -2.385 -12.391 16.467 1.00 77.56 185 HIS A CA 1
ATOM 1435 C C . HIS A 1 185 ? -2.895 -11.694 15.214 1.00 77.56 185 HIS A C 1
ATOM 1437 O O . HIS A 1 185 ? -4.050 -11.891 14.855 1.00 77.56 185 HIS A O 1
ATOM 1443 N N . ALA A 1 186 ? -2.048 -10.873 14.592 1.00 78.94 186 ALA A N 1
ATOM 1444 C CA . ALA A 1 186 ? -2.277 -10.313 13.268 1.00 78.94 186 ALA A CA 1
ATOM 1445 C C . ALA A 1 186 ? -1.455 -11.071 12.233 1.00 78.94 186 ALA A C 1
ATOM 1447 O O . ALA A 1 186 ? -0.240 -11.203 12.366 1.00 78.94 186 ALA A O 1
ATOM 1448 N N . GLU A 1 187 ? -2.111 -11.506 11.170 1.00 83.62 187 GLU A N 1
ATOM 1449 C CA . GLU A 1 187 ? -1.454 -11.997 9.961 1.00 83.62 187 GLU A CA 1
ATOM 1450 C C . GLU A 1 187 ? -1.594 -10.941 8.871 1.00 83.62 187 GLU A C 1
ATOM 1452 O O . GLU A 1 187 ? -2.723 -10.594 8.549 1.00 83.62 187 GLU A O 1
ATOM 1457 N N . VAL A 1 188 ? -0.490 -10.420 8.329 1.00 84.81 188 VAL A N 1
ATOM 1458 C CA . VAL A 1 188 ? -0.518 -9.463 7.209 1.00 84.81 188 VAL A CA 1
ATOM 1459 C C . VAL A 1 188 ? 0.040 -10.131 5.968 1.00 84.81 188 VAL A C 1
ATOM 1461 O O . VAL A 1 188 ? 1.207 -10.517 5.954 1.00 84.81 188 VAL A O 1
ATOM 1464 N N . GLU A 1 189 ? -0.771 -10.208 4.915 1.00 87.00 189 GLU A N 1
ATOM 1465 C CA . GLU A 1 189 ? -0.346 -10.712 3.607 1.00 87.00 189 GLU A CA 1
ATOM 1466 C C . GLU A 1 189 ? -0.168 -9.563 2.601 1.00 87.00 189 GLU A C 1
ATOM 1468 O O . GLU A 1 189 ? -1.086 -8.770 2.379 1.00 87.00 189 GLU A O 1
ATOM 1473 N N . ALA A 1 190 ? 0.997 -9.465 1.962 1.00 88.06 190 ALA A N 1
ATOM 1474 C CA . ALA A 1 190 ? 1.263 -8.525 0.879 1.00 88.06 190 ALA A CA 1
ATOM 1475 C C . ALA A 1 190 ? 0.791 -9.067 -0.491 1.00 88.06 190 ALA A C 1
ATOM 1477 O O . ALA A 1 190 ? 0.848 -10.272 -0.747 1.00 88.06 190 ALA A O 1
ATOM 1478 N N . PRO A 1 191 ? 0.372 -8.184 -1.426 1.00 86.75 191 PRO A N 1
ATOM 1479 C CA . PRO A 1 191 ? 0.149 -8.572 -2.822 1.00 86.75 191 PRO A CA 1
ATOM 1480 C C . PRO A 1 191 ? 1.412 -9.186 -3.450 1.00 86.75 191 PRO A C 1
ATOM 1482 O O . PRO A 1 191 ? 2.496 -8.720 -3.139 1.00 86.75 191 PRO A O 1
ATOM 1485 N N . GLU A 1 192 ? 1.280 -10.107 -4.412 1.00 86.50 192 GLU A N 1
ATOM 1486 C CA . GLU A 1 192 ? 2.409 -10.849 -5.028 1.00 86.50 192 GLU A CA 1
ATOM 1487 C C . GLU A 1 192 ? 3.580 -9.989 -5.531 1.00 86.50 192 GLU A C 1
ATOM 1489 O O . GLU A 1 192 ? 4.735 -10.392 -5.466 1.00 86.50 192 GLU A O 1
ATOM 1494 N N . VAL A 1 193 ? 3.294 -8.794 -6.051 1.00 88.25 193 VAL A N 1
ATOM 1495 C CA . VAL A 1 193 ? 4.322 -7.876 -6.575 1.00 88.25 193 VAL A CA 1
ATOM 1496 C C . VAL A 1 193 ? 4.999 -7.038 -5.488 1.00 88.25 193 VAL A C 1
ATOM 1498 O O . VAL A 1 193 ? 5.903 -6.256 -5.790 1.00 88.25 193 VAL A O 1
ATOM 1501 N N . LEU A 1 194 ? 4.555 -7.170 -4.238 1.00 89.94 194 LEU A N 1
ATOM 1502 C CA . LEU A 1 194 ? 5.089 -6.500 -3.062 1.00 89.94 194 LEU A CA 1
ATOM 1503 C C . LEU A 1 194 ? 5.589 -7.518 -2.039 1.00 89.94 194 LEU A C 1
ATOM 1505 O O . LEU A 1 194 ? 5.206 -8.682 -2.023 1.00 89.94 194 LEU A O 1
ATOM 1509 N N . ARG A 1 195 ? 6.397 -7.011 -1.124 1.00 90.00 195 ARG A N 1
ATOM 1510 C CA . ARG A 1 195 ? 6.828 -7.682 0.092 1.00 90.00 195 ARG A CA 1
ATOM 1511 C C . ARG A 1 195 ? 6.774 -6.710 1.264 1.00 90.00 195 ARG A C 1
ATOM 1513 O O . ARG A 1 195 ? 6.815 -5.490 1.090 1.00 90.00 195 ARG A O 1
ATOM 1520 N N . ILE A 1 196 ? 6.681 -7.262 2.452 1.00 89.50 196 ILE A N 1
ATOM 1521 C CA . ILE A 1 196 ? 6.695 -6.613 3.747 1.00 89.50 196 ILE A CA 1
ATOM 1522 C C . ILE A 1 196 ? 8.153 -6.461 4.168 1.00 89.50 196 ILE A C 1
ATOM 1524 O O . ILE A 1 196 ? 8.882 -7.439 4.288 1.00 89.50 196 ILE A O 1
ATOM 1528 N N . ARG A 1 197 ? 8.586 -5.217 4.364 1.00 86.00 197 ARG A N 1
ATOM 1529 C CA . ARG A 1 197 ? 9.946 -4.880 4.799 1.00 86.00 197 ARG A CA 1
ATOM 1530 C C . ARG A 1 197 ? 10.046 -4.761 6.311 1.00 86.00 197 ARG A C 1
ATOM 1532 O O . ARG A 1 197 ? 11.024 -5.188 6.904 1.00 86.00 197 ARG A O 1
ATOM 1539 N N . SER A 1 198 ? 9.066 -4.113 6.922 1.00 86.44 198 SER A N 1
ATOM 1540 C CA . SER A 1 198 ? 8.993 -3.991 8.370 1.00 86.44 198 SER A CA 1
ATOM 1541 C C . SER A 1 198 ? 7.548 -3.928 8.805 1.00 86.44 198 SER A C 1
ATOM 1543 O O . SER A 1 198 ? 6.689 -3.419 8.075 1.00 86.44 198 SER A O 1
ATOM 1545 N N . VAL A 1 199 ? 7.303 -4.439 10.003 1.00 86.50 199 VAL A N 1
ATOM 1546 C CA . VAL A 1 199 ? 6.034 -4.291 10.690 1.00 86.50 199 VAL A CA 1
ATOM 1547 C C . VAL A 1 199 ? 6.313 -3.870 12.114 1.00 86.50 199 VAL A C 1
ATOM 1549 O O . VAL A 1 199 ? 7.117 -4.481 12.803 1.00 86.50 199 VAL A O 1
ATOM 1552 N N . GLU A 1 200 ? 5.662 -2.802 12.546 1.00 86.25 200 GLU A N 1
ATOM 1553 C CA . GLU A 1 200 ? 5.749 -2.311 13.912 1.00 86.25 200 GLU A CA 1
ATOM 1554 C C . GLU A 1 200 ? 4.341 -2.086 14.439 1.00 86.25 200 GLU A C 1
ATOM 1556 O O . GLU A 1 200 ? 3.476 -1.590 13.723 1.00 86.25 200 GLU A O 1
ATOM 1561 N N . THR A 1 201 ? 4.099 -2.389 15.710 1.00 82.62 201 THR A N 1
ATOM 1562 C CA . THR A 1 201 ? 2.855 -1.963 16.357 1.00 82.62 201 THR A CA 1
ATOM 1563 C C . THR A 1 201 ? 3.086 -0.643 17.080 1.00 82.62 201 THR A C 1
ATOM 1565 O O . THR A 1 201 ? 3.987 -0.538 17.914 1.00 82.62 201 THR A O 1
ATOM 1568 N N . LYS A 1 202 ? 2.253 0.362 16.802 1.00 82.88 202 LYS A N 1
ATOM 1569 C CA . LYS A 1 202 ? 2.219 1.624 17.548 1.00 82.88 202 LYS A CA 1
ATOM 1570 C C . LYS A 1 202 ? 0.929 1.718 18.335 1.00 82.88 202 LYS A C 1
ATOM 1572 O O . LYS A 1 202 ? -0.151 1.645 17.769 1.00 82.88 202 LYS A O 1
ATOM 1577 N N . PHE A 1 203 ? 1.044 1.896 19.643 1.00 78.62 203 PHE A N 1
ATOM 1578 C CA . PHE A 1 203 ? -0.105 2.066 20.524 1.00 78.62 203 PHE A CA 1
ATOM 1579 C C . PHE A 1 203 ? -0.372 3.545 20.761 1.00 78.62 203 PHE A C 1
ATOM 1581 O O . PHE A 1 203 ? 0.564 4.324 20.965 1.00 78.62 203 PHE A O 1
ATOM 1588 N N . TYR A 1 204 ? -1.646 3.916 20.811 1.00 71.00 204 TYR A N 1
ATOM 1589 C CA . TYR A 1 204 ? -2.059 5.265 21.166 1.00 71.00 204 TYR A CA 1
ATOM 1590 C C . TYR A 1 204 ? -2.977 5.192 22.375 1.00 71.00 204 TYR A C 1
ATOM 1592 O O . TYR A 1 204 ? -3.951 4.443 22.391 1.00 71.00 204 TYR A O 1
ATOM 1600 N N . ARG A 1 205 ? -2.685 6.001 23.393 1.00 61.03 205 ARG A N 1
ATOM 1601 C CA . ARG A 1 205 ? -3.708 6.364 24.373 1.00 61.03 205 ARG A CA 1
ATOM 1602 C C . ARG A 1 205 ? -4.535 7.482 23.773 1.00 61.03 205 ARG A C 1
ATOM 1604 O O . ARG A 1 205 ? -3.969 8.441 23.242 1.00 61.03 205 ARG A O 1
ATOM 1611 N N . PHE A 1 206 ? -5.852 7.383 23.879 1.00 55.00 206 PHE A N 1
ATOM 1612 C CA . PHE A 1 206 ? -6.756 8.427 23.412 1.00 55.00 206 PHE A CA 1
ATOM 1613 C C . PHE A 1 206 ? -6.727 9.615 24.396 1.00 55.00 206 PHE A C 1
ATOM 1615 O O . PHE A 1 206 ? -7.693 9.897 25.090 1.00 55.00 206 PHE A O 1
ATOM 1622 N N . SER A 1 207 ? -5.600 10.328 24.493 1.00 39.78 207 SER A N 1
ATOM 1623 C CA . SER A 1 207 ? -5.514 11.607 25.207 1.00 39.78 207 SER A CA 1
ATOM 1624 C C . SER A 1 207 ? -5.435 12.734 24.189 1.00 39.78 207 SER A C 1
ATOM 1626 O O . SER A 1 207 ? -4.368 13.257 23.870 1.00 39.78 207 SER A O 1
ATOM 1628 N N . ARG A 1 208 ? -6.593 13.118 23.646 1.00 40.88 208 ARG A N 1
ATOM 1629 C CA . ARG A 1 208 ? -6.730 14.349 22.859 1.00 40.88 208 ARG A CA 1
ATOM 1630 C C . ARG A 1 208 ? -6.895 15.525 23.822 1.00 40.88 208 ARG A C 1
ATOM 1632 O O . ARG A 1 208 ? -7.948 16.147 23.916 1.00 40.88 208 ARG A O 1
ATOM 1639 N N . SER A 1 209 ? -5.854 15.796 24.599 1.00 32.22 209 SER A N 1
ATOM 1640 C CA . SER A 1 209 ? -5.791 17.003 25.419 1.00 32.22 209 SER A CA 1
ATOM 1641 C C . SER A 1 209 ? -5.560 18.220 24.508 1.00 32.22 209 SER A C 1
ATOM 1643 O O . SER A 1 209 ? -4.424 18.603 24.271 1.00 32.22 209 SER A O 1
ATOM 1645 N N . ALA A 1 210 ? -6.668 18.794 24.022 1.00 29.00 210 ALA A N 1
ATOM 1646 C CA . ALA A 1 210 ? -6.858 20.144 23.465 1.00 29.00 210 ALA A CA 1
ATOM 1647 C C . ALA A 1 210 ? -6.180 20.528 22.116 1.00 29.00 210 ALA A C 1
ATOM 1649 O O . ALA A 1 210 ? -5.103 20.045 21.775 1.00 29.00 210 ALA A O 1
ATOM 1650 N N . PRO A 1 211 ? -6.823 21.409 21.312 1.00 38.16 211 PRO A N 1
ATOM 1651 C CA . PRO A 1 211 ? -6.405 21.733 19.954 1.00 38.16 211 PRO A CA 1
ATOM 1652 C C . PRO A 1 211 ? -5.364 22.859 19.951 1.00 38.16 211 PRO A C 1
ATOM 1654 O O . PRO A 1 211 ? -5.639 23.970 20.399 1.00 38.16 211 PRO A O 1
ATOM 1657 N N . ALA A 1 212 ? -4.195 22.605 19.369 1.00 29.95 212 ALA A N 1
ATOM 1658 C CA . ALA A 1 212 ? -3.341 23.666 18.852 1.00 29.95 212 ALA A CA 1
ATOM 1659 C C . ALA A 1 212 ? -3.401 23.636 17.324 1.00 29.95 212 ALA A C 1
ATOM 1661 O O . ALA A 1 212 ? -3.329 22.586 16.689 1.00 29.95 212 ALA A O 1
ATOM 1662 N N . ALA A 1 213 ? -3.626 24.818 16.771 1.00 29.73 213 ALA A N 1
ATOM 1663 C CA . ALA A 1 213 ? -3.884 25.096 15.378 1.00 29.73 213 ALA A CA 1
ATOM 1664 C C . ALA A 1 213 ? -2.835 24.525 14.411 1.00 29.73 213 ALA A C 1
ATOM 1666 O O . ALA A 1 213 ? -1.643 24.458 14.701 1.00 29.73 213 ALA A O 1
ATOM 1667 N N . THR A 1 214 ? -3.306 24.299 13.185 1.00 27.81 214 THR A N 1
ATOM 1668 C CA . THR A 1 214 ? -2.535 23.999 11.972 1.00 27.81 214 THR A CA 1
ATOM 1669 C C . THR A 1 214 ? -2.109 22.542 11.838 1.00 27.81 214 THR A C 1
ATOM 1671 O O . THR A 1 214 ? -1.252 22.028 12.550 1.00 27.81 214 THR A O 1
ATOM 1674 N N . SER A 1 215 ? -2.725 21.900 10.847 1.00 31.92 215 SER A N 1
ATOM 1675 C CA . SER A 1 215 ? -2.483 20.561 10.322 1.00 31.92 215 SER A CA 1
ATOM 1676 C C . SER A 1 215 ? -1.036 20.383 9.850 1.00 31.92 215 SER A C 1
ATOM 1678 O O . SER A 1 215 ? -0.737 20.326 8.660 1.00 31.92 215 SER A O 1
ATOM 1680 N N . THR A 1 216 ? -0.127 20.279 10.806 1.00 25.67 216 THR A N 1
ATOM 1681 C CA . THR A 1 216 ? 1.204 19.715 10.638 1.00 25.67 216 THR A CA 1
ATOM 1682 C C . THR A 1 216 ? 1.134 18.359 11.309 1.00 25.67 216 THR A C 1
ATOM 1684 O O . THR A 1 216 ? 0.849 18.275 12.503 1.00 25.67 216 THR A O 1
ATOM 1687 N N . ILE A 1 217 ? 1.314 17.304 10.512 1.00 31.78 217 ILE A N 1
ATOM 1688 C CA . ILE A 1 217 ? 1.489 15.921 10.961 1.00 31.78 217 ILE A CA 1
ATOM 1689 C C . ILE A 1 217 ? 2.528 15.960 12.081 1.00 31.78 217 ILE A C 1
ATOM 1691 O O . ILE A 1 217 ? 3.721 16.122 11.831 1.00 31.78 217 ILE A O 1
ATOM 1695 N N . SER A 1 218 ? 2.043 15.948 13.317 1.00 26.42 218 SER A N 1
ATOM 1696 C CA . SER A 1 218 ? 2.879 16.064 14.498 1.00 26.42 218 SER A CA 1
ATOM 1697 C C . SER A 1 218 ? 3.536 14.711 14.688 1.00 26.42 218 SER A C 1
ATOM 1699 O O . SER A 1 218 ? 2.869 13.677 14.687 1.00 26.42 218 SER A O 1
ATOM 1701 N N . THR A 1 219 ? 4.859 14.729 14.760 1.00 31.09 219 THR A N 1
ATOM 1702 C CA . THR A 1 219 ? 5.715 13.567 14.963 1.00 31.09 219 THR A CA 1
ATOM 1703 C C . THR A 1 219 ? 5.182 12.721 16.128 1.00 31.09 219 THR A C 1
ATOM 1705 O O . THR A 1 219 ? 4.924 13.279 17.196 1.00 31.09 219 THR A O 1
ATOM 1708 N N . PRO A 1 220 ? 4.995 11.399 15.953 1.00 35.72 220 PRO A N 1
ATOM 1709 C CA . PRO A 1 220 ? 4.448 10.536 16.993 1.00 35.72 220 PRO A CA 1
ATOM 1710 C C . PRO A 1 220 ? 5.382 10.529 18.203 1.00 35.72 220 PRO A C 1
ATOM 1712 O O . PRO A 1 220 ? 6.534 10.104 18.114 1.00 35.72 220 PRO A O 1
ATOM 1715 N N . GLN A 1 221 ? 4.886 11.002 19.343 1.00 31.05 221 GLN A N 1
ATOM 1716 C CA . GLN A 1 221 ? 5.584 10.882 20.612 1.00 31.05 221 GLN A CA 1
ATOM 1717 C C . GLN A 1 221 ? 5.414 9.433 21.080 1.00 31.05 221 GLN A C 1
ATOM 1719 O O . GLN A 1 221 ? 4.353 9.038 21.560 1.00 31.05 221 GLN A O 1
ATOM 1724 N N . ALA A 1 222 ? 6.437 8.611 20.841 1.00 35.38 222 ALA A N 1
ATOM 1725 C CA . ALA A 1 222 ? 6.465 7.223 21.274 1.00 35.38 222 ALA A CA 1
ATOM 1726 C C . ALA A 1 222 ? 6.303 7.170 22.799 1.00 35.38 222 ALA A C 1
ATOM 1728 O O . ALA A 1 222 ? 7.172 7.626 23.545 1.00 35.38 222 ALA A O 1
ATOM 1729 N N . ALA A 1 223 ? 5.187 6.615 23.272 1.00 37.66 223 ALA A N 1
ATOM 1730 C CA . ALA A 1 223 ? 5.078 6.208 24.658 1.00 37.66 223 ALA A CA 1
ATOM 1731 C C . ALA A 1 223 ? 6.108 5.093 24.875 1.00 37.66 223 ALA A C 1
ATOM 1733 O O . ALA A 1 223 ? 5.947 3.980 24.379 1.00 37.66 223 ALA A O 1
ATOM 1734 N N . VAL A 1 224 ? 7.194 5.410 25.579 1.00 37.72 224 VAL A N 1
ATOM 1735 C CA . VAL A 1 224 ? 8.182 4.431 26.038 1.00 37.72 224 VAL A CA 1
ATOM 1736 C C . VAL A 1 224 ? 7.496 3.552 27.085 1.00 37.72 224 VAL A C 1
ATOM 1738 O O . VAL A 1 224 ? 7.574 3.800 28.289 1.00 37.72 224 VAL A O 1
ATOM 1741 N N . SER A 1 225 ? 6.754 2.541 26.634 1.00 38.12 225 SER A N 1
ATOM 1742 C CA . SER A 1 225 ? 6.202 1.512 27.505 1.00 38.12 225 SER A CA 1
ATOM 1743 C C . SER A 1 225 ? 7.333 0.574 27.908 1.00 38.12 225 SER A C 1
ATOM 1745 O O . SER A 1 225 ? 7.791 -0.261 27.126 1.00 38.12 225 SER A O 1
ATOM 1747 N N . LYS A 1 226 ? 7.794 0.717 29.153 1.00 38.47 226 LYS A N 1
ATOM 1748 C CA . LYS A 1 226 ? 8.580 -0.309 29.836 1.00 38.47 226 LYS A CA 1
ATOM 1749 C C . LYS A 1 226 ? 7.764 -1.607 29.862 1.00 38.47 226 LYS A C 1
ATOM 1751 O O . LYS A 1 226 ? 6.776 -1.691 30.581 1.00 38.47 226 LYS A O 1
ATOM 1756 N N . GLY A 1 227 ? 8.212 -2.602 29.099 1.00 37.59 227 GLY A N 1
ATOM 1757 C CA . GLY A 1 227 ? 7.805 -4.000 29.243 1.00 37.59 227 GLY A CA 1
ATOM 1758 C C . GLY A 1 227 ? 6.861 -4.538 28.166 1.00 37.59 227 GLY A C 1
ATOM 1759 O O . GLY A 1 227 ? 5.671 -4.667 28.415 1.00 37.59 227 GLY A O 1
ATOM 1760 N N . LYS A 1 228 ? 7.407 -4.953 27.015 1.00 35.53 228 LYS A N 1
ATOM 1761 C CA . LYS A 1 228 ? 7.372 -6.347 26.518 1.00 35.53 228 LYS A CA 1
ATOM 1762 C C . LYS A 1 228 ? 8.037 -6.454 25.141 1.00 35.53 228 LYS A C 1
ATOM 1764 O O . LYS A 1 228 ? 7.939 -5.568 24.304 1.00 35.53 228 LYS A O 1
ATOM 1769 N N . VAL A 1 229 ? 8.765 -7.556 25.008 1.00 39.88 229 VAL A N 1
ATOM 1770 C CA . VAL A 1 229 ? 9.608 -8.011 23.899 1.00 39.88 229 VAL A CA 1
ATOM 1771 C C . VAL A 1 229 ? 8.757 -8.245 22.641 1.00 39.88 229 VAL A C 1
ATOM 1773 O O . VAL A 1 229 ? 7.685 -8.837 22.790 1.00 39.88 229 VAL A O 1
ATOM 1776 N N . PRO A 1 230 ? 9.197 -7.843 21.429 1.00 40.81 230 PRO A N 1
ATOM 1777 C CA . PRO A 1 230 ? 8.572 -8.313 20.197 1.00 40.81 230 PRO A CA 1
ATOM 1778 C C . PRO A 1 230 ? 8.709 -9.836 20.169 1.00 40.81 230 PRO A C 1
ATOM 1780 O O . PRO A 1 230 ? 9.817 -10.372 20.101 1.00 40.81 230 PRO A O 1
ATOM 1783 N N . LEU A 1 231 ? 7.592 -10.547 20.327 1.00 42.88 231 LEU A N 1
ATOM 1784 C CA . LEU A 1 231 ? 7.563 -12.000 20.215 1.00 42.88 231 LEU A CA 1
ATOM 1785 C C . LEU A 1 231 ? 7.718 -12.320 18.724 1.00 42.88 231 LEU A C 1
ATOM 1787 O O . LEU A 1 231 ? 6.723 -12.402 18.021 1.00 42.88 231 LEU A O 1
ATOM 1791 N N . GLN A 1 232 ? 8.979 -12.369 18.280 1.00 48.06 232 GLN A N 1
ATOM 1792 C CA . GLN A 1 232 ? 9.474 -12.748 16.953 1.00 48.06 232 GLN A CA 1
ATOM 1793 C C . GLN A 1 232 ? 8.501 -12.459 15.803 1.00 48.06 232 GLN A C 1
ATOM 1795 O O . GLN A 1 232 ? 7.632 -13.272 15.491 1.00 48.06 232 GLN A O 1
ATOM 1800 N N . ASP A 1 233 ? 8.705 -11.326 15.132 1.00 55.66 233 ASP A N 1
ATOM 1801 C CA . ASP A 1 233 ? 8.074 -11.065 13.842 1.00 55.66 233 ASP A CA 1
ATOM 1802 C C . ASP A 1 233 ? 8.568 -12.129 12.853 1.00 55.66 233 ASP A C 1
ATOM 1804 O O . ASP A 1 233 ? 9.702 -12.093 12.367 1.00 55.66 233 ASP A O 1
ATOM 1808 N N . HIS A 1 234 ? 7.739 -13.138 12.602 1.00 61.31 234 HIS A N 1
ATOM 1809 C CA . HIS A 1 234 ? 8.035 -14.152 11.605 1.00 61.31 234 HIS A CA 1
ATOM 1810 C C . HIS A 1 234 ? 7.550 -13.636 10.262 1.00 61.31 234 HIS A C 1
ATOM 1812 O O . HIS A 1 234 ? 6.387 -13.812 9.898 1.00 61.31 234 HIS A O 1
ATOM 1818 N N . VAL A 1 235 ? 8.461 -12.978 9.552 1.00 62.00 235 VAL A N 1
ATOM 1819 C CA . VAL A 1 235 ? 8.322 -12.744 8.120 1.00 62.00 235 VAL A CA 1
ATOM 1820 C C . VAL A 1 235 ? 8.657 -14.058 7.413 1.00 62.00 235 VAL A C 1
ATOM 1822 O O . VAL A 1 235 ? 9.671 -14.696 7.717 1.00 62.00 235 VAL A O 1
ATOM 1825 N N . ASP A 1 236 ? 7.784 -14.513 6.520 1.00 76.19 236 ASP A N 1
ATOM 1826 C CA . ASP A 1 236 ? 8.058 -15.684 5.692 1.00 76.19 236 ASP A CA 1
ATOM 1827 C C . ASP A 1 236 ? 9.293 -15.461 4.798 1.00 76.19 236 ASP A C 1
ATOM 1829 O O . ASP A 1 236 ? 9.760 -14.344 4.582 1.00 76.19 236 ASP A O 1
ATOM 1833 N N . ARG A 1 237 ? 9.853 -16.544 4.245 1.00 70.12 237 ARG A N 1
ATOM 1834 C CA . ARG A 1 237 ? 11.055 -16.452 3.392 1.00 70.12 237 ARG A CA 1
ATOM 1835 C C . ARG A 1 237 ? 10.859 -15.570 2.156 1.00 70.12 237 ARG A C 1
ATOM 1837 O O . ARG A 1 237 ? 11.839 -15.083 1.606 1.00 70.12 237 ARG A O 1
ATOM 1844 N N . GLU A 1 238 ? 9.619 -15.409 1.705 1.00 76.12 238 GLU A N 1
ATOM 1845 C CA . GLU A 1 238 ? 9.274 -14.600 0.535 1.00 76.12 238 GLU A CA 1
ATOM 1846 C C . GLU A 1 238 ? 9.020 -13.125 0.884 1.00 76.12 238 GLU A C 1
ATOM 1848 O O . GLU A 1 238 ? 8.872 -12.293 -0.015 1.00 76.12 238 GLU A O 1
ATOM 1853 N N . GLY A 1 239 ? 8.973 -12.775 2.172 1.00 82.25 239 GLY A N 1
ATOM 1854 C CA . GLY A 1 239 ? 8.598 -11.444 2.628 1.00 82.25 239 GLY A CA 1
ATOM 1855 C C . GLY A 1 239 ? 7.131 -11.105 2.381 1.00 82.25 239 GLY A C 1
ATOM 1856 O O . GLY A 1 239 ? 6.764 -9.939 2.439 1.00 82.25 239 GLY A O 1
ATOM 1857 N N . ARG A 1 240 ? 6.274 -12.059 2.037 1.00 86.06 240 ARG A N 1
ATOM 1858 C CA . ARG A 1 240 ? 4.868 -11.820 1.705 1.00 86.06 240 ARG A CA 1
ATOM 1859 C C . ARG A 1 240 ? 3.958 -11.882 2.915 1.00 86.06 240 ARG A C 1
ATOM 1861 O O . ARG A 1 240 ? 2.971 -11.152 2.942 1.00 86.06 240 ARG A O 1
ATOM 1868 N N . LEU A 1 241 ? 4.274 -12.730 3.880 1.00 86.12 241 LEU A N 1
ATOM 1869 C CA . LEU A 1 241 ? 3.454 -12.978 5.051 1.00 86.12 241 LEU A CA 1
ATOM 1870 C C . LEU A 1 241 ? 4.221 -12.576 6.299 1.00 86.12 241 LEU A C 1
ATOM 1872 O O . LEU A 1 241 ? 5.375 -12.961 6.471 1.00 86.12 241 LEU A O 1
ATOM 1876 N N . THR A 1 242 ? 3.578 -11.828 7.187 1.00 85.25 242 THR A N 1
ATOM 1877 C CA . THR A 1 242 ? 4.113 -11.602 8.529 1.00 85.25 242 THR A CA 1
ATOM 1878 C C . THR A 1 242 ? 3.094 -11.978 9.591 1.00 85.25 242 THR A C 1
ATOM 1880 O O . THR A 1 242 ? 1.892 -11.735 9.439 1.00 85.25 242 THR A O 1
ATOM 1883 N N . HIS A 1 243 ? 3.583 -12.567 10.676 1.00 83.88 243 HIS A N 1
ATOM 1884 C CA . HIS A 1 243 ? 2.790 -12.865 11.858 1.00 83.88 243 HIS A CA 1
ATOM 1885 C C . HIS A 1 243 ? 3.243 -11.965 13.000 1.00 83.88 243 HIS A C 1
ATOM 1887 O O . HIS A 1 243 ? 4.402 -12.003 13.408 1.00 83.88 243 HIS A O 1
ATOM 1893 N N . VAL A 1 244 ? 2.308 -11.185 13.532 1.00 82.31 244 VAL A N 1
ATOM 1894 C CA . VAL A 1 244 ? 2.546 -10.246 14.625 1.00 82.31 244 VAL A CA 1
ATOM 1895 C C . VAL A 1 244 ? 1.760 -10.711 15.837 1.00 82.31 244 VAL A C 1
ATOM 18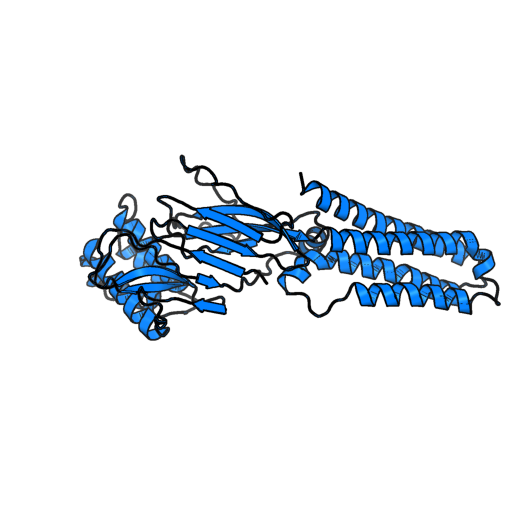97 O O . VAL A 1 244 ? 0.526 -10.725 15.826 1.00 82.31 244 VAL A O 1
ATOM 1900 N N . TYR A 1 245 ? 2.476 -11.092 16.891 1.00 80.56 245 TYR A N 1
ATOM 1901 C CA . TYR A 1 245 ? 1.890 -11.536 18.151 1.00 80.56 245 TYR A CA 1
ATOM 1902 C C . TYR A 1 245 ? 1.995 -10.434 19.199 1.00 80.56 245 TYR A C 1
ATOM 1904 O O . TYR A 1 245 ? 3.080 -9.967 19.541 1.00 80.56 245 TYR A O 1
ATOM 1912 N N . ILE A 1 246 ? 0.855 -10.036 19.752 1.00 74.88 246 ILE A N 1
ATOM 1913 C CA . ILE A 1 246 ? 0.760 -8.961 20.736 1.00 74.88 246 ILE A CA 1
ATOM 1914 C C . ILE A 1 246 ? 0.121 -9.527 22.005 1.00 74.88 246 ILE A C 1
ATOM 1916 O O . ILE A 1 246 ? -1.021 -9.987 21.986 1.00 74.88 246 ILE A O 1
ATOM 1920 N N . ALA A 1 247 ? 0.830 -9.457 23.133 1.00 71.06 247 ALA A N 1
ATOM 1921 C CA . ALA A 1 247 ? 0.380 -10.001 24.417 1.00 71.06 247 ALA A CA 1
ATOM 1922 C C . ALA A 1 247 ? 0.543 -8.995 25.571 1.00 71.06 247 ALA A C 1
ATOM 1924 O O . ALA A 1 247 ? 1.569 -8.324 25.678 1.00 71.06 247 ALA A O 1
ATOM 1925 N N . GLY A 1 248 ? -0.421 -8.961 26.499 1.00 66.94 248 GLY A N 1
ATOM 1926 C CA . GLY A 1 248 ? -0.399 -8.127 27.713 1.00 66.94 248 GLY A CA 1
ATOM 1927 C C . GLY A 1 248 ? -1.364 -6.936 27.705 1.00 66.94 248 GLY A C 1
ATOM 1928 O O . GLY A 1 248 ? -2.018 -6.667 26.699 1.00 66.94 248 GLY A O 1
ATOM 1929 N N . GLN A 1 249 ? -1.432 -6.235 28.846 1.00 62.50 249 GLN A N 1
ATOM 1930 C CA . GLN A 1 249 ? -2.250 -5.029 29.023 1.00 62.50 249 GLN A CA 1
ATOM 1931 C C . GLN A 1 249 ? -1.772 -3.907 28.102 1.00 62.50 249 GLN A C 1
ATOM 1933 O O . GLN A 1 249 ? -0.573 -3.617 28.035 1.00 62.50 249 GLN A O 1
ATOM 1938 N N . ARG A 1 250 ? -2.706 -3.267 27.396 1.00 67.44 250 ARG A N 1
ATOM 1939 C CA . ARG A 1 250 ? -2.397 -2.257 26.377 1.00 67.44 250 ARG A CA 1
ATOM 1940 C C . ARG A 1 250 ? -3.552 -1.273 26.161 1.00 67.44 250 ARG A C 1
ATOM 1942 O O . ARG A 1 250 ? -4.679 -1.570 26.560 1.00 67.44 250 ARG A O 1
ATOM 1949 N N . PRO A 1 251 ? -3.284 -0.109 25.542 1.00 66.25 251 PRO A N 1
ATOM 1950 C CA . PRO A 1 251 ? -4.326 0.844 25.166 1.00 66.25 251 PRO A CA 1
ATOM 1951 C C . PRO A 1 251 ? -5.365 0.232 24.217 1.00 66.25 251 PRO A C 1
ATOM 1953 O O . PRO A 1 251 ? -5.066 -0.719 23.491 1.00 66.25 251 PRO A O 1
ATOM 1956 N N . LEU A 1 252 ? -6.573 0.809 24.200 1.00 66.31 252 LEU A N 1
ATOM 1957 C CA . LEU A 1 252 ? -7.672 0.368 23.331 1.00 66.31 252 LEU A CA 1
ATOM 1958 C C . LEU A 1 252 ? -7.374 0.493 21.834 1.00 66.31 252 LEU A C 1
ATOM 1960 O O . LEU A 1 252 ? -7.922 -0.274 21.044 1.00 66.31 252 LEU A O 1
ATOM 1964 N N . ALA A 1 253 ? -6.507 1.433 21.458 1.00 71.31 253 ALA A N 1
ATOM 1965 C CA . ALA A 1 253 ? -6.202 1.753 20.076 1.00 71.31 253 ALA A CA 1
ATOM 1966 C C . ALA A 1 253 ? -4.710 1.592 19.762 1.00 71.31 253 ALA A C 1
ATOM 1968 O O . ALA A 1 253 ? -3.819 1.901 20.560 1.00 71.31 253 ALA A O 1
ATOM 1969 N N . GLY A 1 254 ? -4.438 1.159 18.540 1.00 76.88 254 GLY A N 1
ATOM 1970 C CA . GLY A 1 254 ? -3.103 1.120 17.972 1.00 76.88 254 GLY A CA 1
ATOM 1971 C C . GLY A 1 254 ? -3.167 0.913 16.470 1.00 76.88 254 GLY A C 1
ATOM 1972 O O . GLY A 1 254 ? -4.189 0.477 15.946 1.00 76.88 254 GLY A O 1
ATOM 1973 N N . ASP A 1 255 ? -2.069 1.219 15.797 1.00 83.00 255 ASP A N 1
ATOM 1974 C CA . ASP A 1 255 ? -1.875 0.947 14.382 1.00 83.00 255 ASP A CA 1
ATOM 1975 C C . ASP A 1 255 ? -0.799 -0.114 14.215 1.00 83.00 255 ASP A C 1
ATOM 1977 O O . ASP A 1 255 ? 0.231 -0.107 14.896 1.00 83.00 255 ASP A O 1
ATOM 1981 N N . LEU A 1 256 ? -1.004 -0.975 13.233 1.00 84.31 256 LEU A N 1
ATOM 1982 C CA . LEU A 1 256 ? 0.057 -1.740 12.625 1.00 84.31 256 LEU A CA 1
ATOM 1983 C C . LEU A 1 256 ? 0.681 -0.890 11.521 1.00 84.31 256 LEU A C 1
ATOM 1985 O O . LEU A 1 256 ? 0.033 -0.514 10.545 1.00 84.31 256 LEU A O 1
ATOM 1989 N N . VAL A 1 257 ? 1.946 -0.559 11.706 1.00 87.81 257 VAL A N 1
ATOM 1990 C CA . VAL A 1 257 ? 2.757 0.242 10.801 1.00 87.81 257 VAL A CA 1
ATOM 1991 C C . VAL A 1 257 ? 3.512 -0.722 9.903 1.00 87.81 257 VAL A C 1
ATOM 1993 O O . VAL A 1 257 ? 4.475 -1.349 10.334 1.00 87.81 257 VAL A O 1
ATOM 1996 N N . VAL A 1 258 ? 3.055 -0.860 8.662 1.00 87.38 258 VAL A N 1
ATOM 1997 C CA . VAL A 1 258 ? 3.600 -1.815 7.694 1.00 87.38 258 VAL A CA 1
ATOM 1998 C C . VAL A 1 258 ? 4.333 -1.067 6.595 1.00 87.38 258 VAL A C 1
ATOM 2000 O O . VAL A 1 258 ? 3.753 -0.246 5.888 1.00 87.38 258 VAL A O 1
ATOM 2003 N N . THR A 1 259 ? 5.611 -1.369 6.405 1.00 88.44 259 THR A N 1
ATOM 2004 C CA . THR A 1 259 ? 6.393 -0.823 5.294 1.00 88.44 259 THR A CA 1
ATOM 2005 C C . THR A 1 259 ? 6.451 -1.848 4.174 1.00 88.44 259 THR A C 1
ATOM 2007 O O . THR A 1 259 ? 6.990 -2.935 4.363 1.00 88.44 259 THR A O 1
ATOM 2010 N N . PHE A 1 260 ? 5.936 -1.499 2.995 1.00 89.25 260 PHE A N 1
ATOM 2011 C CA . PHE A 1 260 ? 6.019 -2.354 1.811 1.00 89.25 260 PHE A CA 1
ATOM 2012 C C . PHE A 1 260 ? 7.186 -1.967 0.898 1.00 89.25 260 PHE A C 1
ATOM 2014 O O . PHE A 1 260 ? 7.561 -0.797 0.781 1.00 89.25 260 PHE A O 1
ATOM 2021 N N . ALA A 1 261 ? 7.707 -2.962 0.189 1.00 88.88 261 ALA A N 1
ATOM 2022 C CA . ALA A 1 261 ? 8.677 -2.828 -0.884 1.00 88.88 261 ALA A CA 1
ATOM 2023 C C . ALA A 1 261 ? 8.198 -3.600 -2.125 1.00 88.88 261 ALA A C 1
ATOM 2025 O O . ALA A 1 261 ? 7.510 -4.606 -1.977 1.00 88.88 261 ALA A O 1
ATOM 2026 N N . PRO A 1 262 ? 8.558 -3.184 -3.348 1.00 89.06 262 PRO A N 1
ATOM 2027 C CA . PRO A 1 262 ? 8.427 -4.027 -4.533 1.00 89.06 262 PRO A CA 1
ATOM 2028 C C . PRO A 1 262 ? 9.198 -5.340 -4.370 1.00 89.06 262 PRO A C 1
ATOM 2030 O O . PRO A 1 262 ? 10.286 -5.356 -3.787 1.00 89.06 262 PRO A O 1
ATOM 2033 N N . ALA A 1 263 ? 8.658 -6.428 -4.912 1.00 88.88 263 ALA A N 1
ATOM 2034 C CA . ALA A 1 263 ? 9.358 -7.704 -4.971 1.00 88.88 263 ALA A CA 1
ATOM 2035 C C . ALA A 1 263 ? 10.619 -7.595 -5.847 1.00 88.88 263 ALA A C 1
ATOM 2037 O O . ALA A 1 263 ? 10.598 -6.965 -6.911 1.00 88.88 263 ALA A O 1
ATOM 2038 N N . VAL A 1 264 ? 11.707 -8.258 -5.438 1.00 89.12 264 VAL A N 1
ATOM 2039 C CA . VAL A 1 264 ? 13.000 -8.220 -6.150 1.00 89.12 264 VAL A CA 1
ATOM 2040 C C . VAL A 1 264 ? 12.843 -8.652 -7.605 1.00 89.12 264 VAL A C 1
ATOM 2042 O O . VAL A 1 264 ? 13.408 -8.009 -8.480 1.00 89.12 264 VAL A O 1
ATOM 2045 N N . ALA A 1 265 ? 12.018 -9.666 -7.884 1.00 87.81 265 ALA A N 1
ATOM 2046 C CA . ALA A 1 265 ? 11.753 -10.152 -9.241 1.00 87.81 265 ALA A CA 1
ATOM 2047 C C . ALA A 1 265 ? 11.163 -9.074 -10.176 1.00 87.81 265 ALA A C 1
ATOM 2049 O O . ALA A 1 265 ? 11.482 -9.022 -11.366 1.00 87.81 265 ALA A O 1
ATOM 2050 N N . VAL A 1 266 ? 10.320 -8.182 -9.649 1.00 87.19 266 VAL A N 1
ATOM 2051 C CA . VAL A 1 266 ? 9.720 -7.085 -10.429 1.00 87.19 266 VAL A CA 1
ATOM 2052 C C . VAL A 1 266 ? 10.775 -6.024 -10.748 1.00 87.19 266 VAL A C 1
ATOM 2054 O O . VAL A 1 266 ? 10.875 -5.546 -11.880 1.00 87.19 266 VAL A O 1
ATOM 2057 N N . VAL A 1 267 ? 11.612 -5.675 -9.770 1.00 88.56 267 VAL A N 1
ATOM 2058 C CA . VAL A 1 267 ? 12.674 -4.674 -9.960 1.00 88.56 267 VAL A CA 1
ATOM 2059 C C . VAL A 1 267 ? 13.807 -5.226 -10.834 1.00 88.56 267 VAL A C 1
ATOM 2061 O O . VAL A 1 267 ? 14.321 -4.520 -11.696 1.00 88.56 267 VAL A O 1
ATOM 2064 N N . SER A 1 268 ? 14.170 -6.499 -10.681 1.00 90.44 268 SER A N 1
ATOM 2065 C CA . SER A 1 268 ? 15.235 -7.131 -11.463 1.00 90.44 268 SER A CA 1
ATOM 2066 C C . SER A 1 268 ? 14.840 -7.341 -12.923 1.00 90.44 268 SER A C 1
ATOM 2068 O O . SER A 1 268 ? 15.660 -7.107 -13.807 1.00 90.44 268 SER A O 1
ATOM 2070 N N . SER A 1 269 ? 13.585 -7.711 -13.202 1.00 89.06 269 SER A N 1
ATOM 2071 C CA . SER A 1 269 ? 13.084 -7.841 -14.578 1.00 89.06 269 SER A CA 1
ATOM 2072 C C . SER A 1 269 ? 13.016 -6.494 -15.300 1.00 89.06 269 SER A C 1
ATOM 2074 O O . SER A 1 269 ? 13.460 -6.393 -16.444 1.00 89.06 269 SER A O 1
ATOM 2076 N N . THR A 1 270 ? 12.541 -5.439 -14.630 1.00 89.19 270 THR A N 1
ATOM 2077 C CA . THR A 1 270 ? 12.531 -4.077 -15.196 1.00 89.19 270 THR A CA 1
ATOM 2078 C C . THR A 1 270 ? 13.944 -3.531 -15.401 1.00 89.19 270 THR A C 1
ATOM 2080 O O . THR A 1 270 ? 14.228 -2.962 -16.458 1.00 89.19 270 THR A O 1
ATOM 2083 N N . PHE 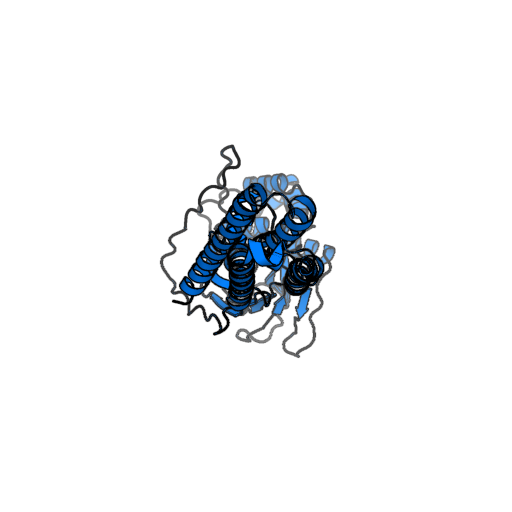A 1 271 ? 14.858 -3.768 -14.454 1.00 92.69 271 PHE A N 1
ATOM 2084 C CA . PHE A 1 271 ? 16.276 -3.451 -14.614 1.00 92.69 271 PHE A CA 1
ATOM 2085 C C . PHE A 1 271 ? 16.896 -4.204 -15.800 1.00 92.69 271 PHE A C 1
ATOM 2087 O O . PHE A 1 271 ? 17.463 -3.569 -16.687 1.00 92.69 271 PHE A O 1
ATOM 2094 N N . GLY A 1 272 ? 16.722 -5.525 -15.881 1.00 91.50 272 GLY A N 1
ATOM 2095 C CA . GLY A 1 272 ? 17.241 -6.343 -16.980 1.00 91.50 272 GLY A CA 1
ATOM 2096 C C . GLY A 1 272 ? 16.739 -5.877 -18.349 1.00 91.50 272 GLY A C 1
ATOM 2097 O O . GLY A 1 272 ? 17.536 -5.693 -19.267 1.00 91.50 272 GLY A O 1
ATOM 2098 N N . ALA A 1 273 ? 15.441 -5.582 -18.469 1.00 90.31 273 ALA A N 1
ATOM 2099 C CA . ALA A 1 273 ? 14.867 -5.015 -19.689 1.00 90.31 273 ALA A CA 1
ATOM 2100 C C . ALA A 1 273 ? 15.493 -3.655 -20.049 1.00 90.31 273 ALA A C 1
ATOM 2102 O O . ALA A 1 273 ? 15.833 -3.418 -21.208 1.00 90.31 273 ALA A O 1
ATOM 2103 N N . SER A 1 274 ? 15.700 -2.775 -19.063 1.00 92.88 274 SER A N 1
ATOM 2104 C CA . SER A 1 274 ? 16.330 -1.467 -19.292 1.00 92.88 274 SER A CA 1
ATOM 2105 C C . SER A 1 274 ? 17.793 -1.574 -19.733 1.00 92.88 274 SER A C 1
ATOM 2107 O O . SER A 1 274 ? 18.214 -0.824 -20.611 1.00 92.88 274 SER A O 1
ATOM 2109 N N . VAL A 1 275 ? 18.548 -2.544 -19.203 1.00 94.50 275 VAL A N 1
ATOM 2110 C CA . VAL A 1 275 ? 19.930 -2.821 -19.621 1.00 94.50 275 VAL A CA 1
ATOM 2111 C C . VAL A 1 275 ? 19.962 -3.329 -21.060 1.00 94.50 275 VAL A C 1
ATOM 2113 O O . VAL A 1 275 ? 20.771 -2.852 -21.849 1.00 94.50 275 VAL A O 1
ATOM 2116 N N . LEU A 1 276 ? 19.059 -4.237 -21.440 1.00 92.88 276 LEU A N 1
ATOM 2117 C CA . LEU A 1 276 ? 18.965 -4.717 -22.823 1.00 92.88 276 LEU A CA 1
ATOM 2118 C C . LEU A 1 276 ? 18.637 -3.583 -23.802 1.00 92.88 276 LEU A C 1
ATOM 2120 O O . LEU A 1 276 ? 19.248 -3.503 -24.865 1.00 92.88 276 LEU A O 1
ATOM 2124 N N . ILE A 1 277 ? 17.734 -2.670 -23.429 1.00 93.38 277 ILE A N 1
ATOM 2125 C CA . ILE A 1 277 ? 17.456 -1.462 -24.219 1.00 93.38 277 ILE A CA 1
ATOM 2126 C C . ILE A 1 277 ? 18.702 -0.567 -24.308 1.00 93.38 277 ILE A C 1
ATOM 2128 O O . ILE A 1 277 ? 19.029 -0.078 -25.390 1.00 93.38 277 ILE A O 1
ATOM 2132 N N . ALA A 1 278 ? 19.420 -0.351 -23.205 1.00 95.69 278 ALA A N 1
ATOM 2133 C CA . ALA A 1 278 ? 20.632 0.466 -23.205 1.00 95.69 278 ALA A CA 1
ATOM 2134 C C . ALA A 1 278 ? 21.736 -0.135 -24.094 1.00 95.69 278 ALA A C 1
ATOM 2136 O O . ALA A 1 278 ? 22.396 0.577 -24.853 1.00 95.69 278 ALA A O 1
ATOM 2137 N N . LEU A 1 279 ? 21.890 -1.460 -24.076 1.00 95.69 279 LEU A N 1
ATOM 2138 C CA . LEU A 1 279 ? 22.808 -2.176 -24.962 1.00 95.69 279 LEU A CA 1
ATOM 2139 C C . LEU A 1 279 ? 22.380 -2.072 -26.429 1.00 95.69 279 LEU A C 1
ATOM 2141 O O . LEU A 1 279 ? 23.218 -1.782 -27.280 1.00 95.69 279 LEU A O 1
ATOM 2145 N N . LEU A 1 280 ? 21.088 -2.243 -26.724 1.00 94.19 280 LEU A N 1
ATOM 2146 C CA . LEU A 1 280 ? 20.541 -2.101 -28.074 1.00 94.19 280 LEU A CA 1
ATOM 2147 C C . LEU A 1 280 ? 20.787 -0.693 -28.629 1.00 94.19 280 LEU A C 1
ATOM 2149 O O . LEU A 1 280 ? 21.344 -0.540 -29.710 1.00 94.19 280 LEU A O 1
ATOM 2153 N N . THR A 1 281 ? 20.419 0.342 -27.876 1.00 94.88 281 THR A N 1
ATOM 2154 C CA . THR A 1 281 ? 20.602 1.746 -28.284 1.00 94.88 281 THR A CA 1
ATOM 2155 C C . THR A 1 281 ? 22.083 2.096 -28.465 1.00 94.88 281 THR A C 1
ATOM 2157 O O . THR A 1 281 ? 22.438 2.771 -29.431 1.00 94.88 281 THR A O 1
ATOM 2160 N N . THR A 1 282 ? 22.967 1.568 -27.609 1.00 96.69 282 THR A N 1
ATOM 2161 C CA . THR A 1 282 ? 24.428 1.711 -27.749 1.00 96.69 282 THR A CA 1
ATOM 2162 C C . THR A 1 282 ? 24.949 1.009 -29.005 1.00 96.69 282 THR A C 1
ATOM 2164 O O . THR A 1 282 ? 25.767 1.579 -29.725 1.00 96.69 282 THR A O 1
ATOM 2167 N N . ALA A 1 283 ? 24.467 -0.201 -29.304 1.00 95.69 283 ALA A N 1
ATOM 2168 C CA . ALA A 1 283 ? 24.835 -0.927 -30.517 1.00 95.69 283 ALA A CA 1
ATOM 2169 C C . ALA A 1 283 ? 24.396 -0.155 -31.768 1.00 95.69 283 ALA A C 1
ATOM 2171 O O . ALA A 1 283 ? 25.211 0.088 -32.653 1.00 95.69 283 ALA A O 1
ATOM 2172 N N . PHE A 1 284 ? 23.151 0.324 -31.811 1.00 94.25 284 PHE A N 1
ATOM 2173 C CA . PHE A 1 284 ? 22.673 1.169 -32.908 1.00 94.25 284 PHE A CA 1
ATOM 2174 C C . PHE A 1 284 ? 23.523 2.436 -33.050 1.00 94.25 284 PHE A C 1
ATOM 2176 O O . PHE A 1 284 ? 23.941 2.761 -34.154 1.00 94.25 284 PHE A O 1
ATOM 2183 N N . TYR A 1 285 ? 23.878 3.104 -31.950 1.00 95.56 285 TYR A N 1
ATOM 2184 C CA . TYR A 1 285 ? 24.800 4.243 -31.982 1.00 95.56 285 TYR A CA 1
ATOM 2185 C C . TYR A 1 285 ? 26.186 3.898 -32.561 1.00 95.56 285 TYR A C 1
ATOM 2187 O O . TYR A 1 285 ? 26.715 4.644 -33.395 1.00 95.56 285 TYR A O 1
ATOM 2195 N N . ALA A 1 286 ? 26.765 2.765 -32.163 1.00 95.12 286 ALA A N 1
ATOM 2196 C CA . ALA A 1 286 ? 28.059 2.307 -32.665 1.00 95.12 286 ALA A CA 1
ATOM 2197 C C . ALA A 1 286 ? 28.012 1.986 -34.170 1.00 95.12 286 ALA A C 1
ATOM 2199 O O . ALA A 1 286 ? 28.925 2.359 -34.902 1.00 95.12 286 ALA A O 1
ATOM 2200 N N . PHE A 1 287 ? 26.919 1.375 -34.637 1.00 93.69 287 PHE A N 1
ATOM 2201 C CA . PHE A 1 287 ? 26.707 0.980 -36.035 1.00 93.69 287 PHE A CA 1
ATOM 2202 C C . PHE A 1 287 ? 25.871 1.987 -36.843 1.00 93.69 287 PHE A C 1
ATOM 2204 O O . PHE A 1 287 ? 25.339 1.649 -37.900 1.00 93.69 287 PHE A O 1
ATOM 2211 N N . ARG A 1 288 ? 25.751 3.239 -36.382 1.00 92.25 288 ARG A N 1
ATOM 2212 C CA . ARG A 1 288 ? 24.829 4.237 -36.958 1.00 92.25 288 ARG A CA 1
ATOM 2213 C C . ARG A 1 288 ? 25.034 4.506 -38.448 1.00 92.25 288 ARG A C 1
ATOM 2215 O O . ARG A 1 288 ? 24.060 4.697 -39.162 1.00 92.25 288 ARG A O 1
ATOM 2222 N N . GLU A 1 289 ? 26.280 4.486 -38.920 1.00 89.19 289 GLU A N 1
ATOM 2223 C CA . GLU A 1 289 ? 26.605 4.705 -40.336 1.00 89.19 289 GLU A CA 1
ATOM 2224 C C . GLU A 1 289 ? 26.078 3.568 -41.217 1.00 89.19 289 GLU A C 1
ATOM 2226 O O . GLU A 1 289 ? 25.560 3.821 -42.297 1.00 89.19 289 GLU A O 1
ATOM 2231 N N . GLN A 1 290 ? 26.134 2.326 -40.724 1.00 89.75 290 GLN A N 1
ATOM 2232 C CA . GLN A 1 290 ? 25.585 1.159 -41.418 1.00 89.75 290 GLN A CA 1
ATOM 2233 C C . GLN A 1 290 ? 24.054 1.169 -41.385 1.00 89.75 290 GLN A C 1
ATOM 2235 O O . GLN A 1 290 ? 23.416 0.879 -42.390 1.00 89.75 290 GLN A O 1
ATOM 2240 N N . MET A 1 291 ? 23.456 1.552 -40.253 1.00 87.88 291 MET A N 1
ATOM 2241 C CA . MET A 1 291 ? 21.995 1.626 -40.103 1.00 87.88 291 MET A CA 1
ATOM 2242 C C . MET A 1 291 ? 21.358 2.755 -40.929 1.00 87.88 291 MET A C 1
ATOM 2244 O O . MET A 1 291 ? 20.172 2.685 -41.238 1.00 87.88 291 MET A O 1
ATOM 2248 N N . ALA A 1 292 ? 22.129 3.788 -41.284 1.00 84.19 292 ALA A N 1
ATOM 2249 C CA . ALA A 1 292 ? 21.685 4.890 -42.138 1.00 84.19 292 ALA A CA 1
ATOM 2250 C C . ALA A 1 292 ? 21.746 4.565 -43.644 1.00 84.19 292 ALA A C 1
ATOM 2252 O O . ALA A 1 292 ? 21.278 5.362 -44.460 1.00 84.19 292 ALA A O 1
ATOM 2253 N N . LEU A 1 293 ? 22.302 3.410 -44.033 1.00 88.44 293 LEU A N 1
ATOM 2254 C CA . LEU A 1 293 ? 22.259 2.941 -45.418 1.00 88.44 293 LEU A CA 1
ATOM 2255 C C . LEU A 1 293 ? 20.819 2.590 -45.803 1.00 88.44 293 LEU A C 1
ATOM 2257 O O . LEU A 1 293 ? 20.123 1.916 -45.046 1.00 88.44 293 LEU A O 1
ATOM 2261 N N . ALA A 1 294 ? 20.392 3.013 -46.997 1.00 84.00 294 ALA A N 1
ATOM 2262 C CA . ALA A 1 294 ? 19.009 2.876 -47.464 1.00 84.00 294 ALA A CA 1
ATOM 2263 C C . ALA A 1 294 ? 18.459 1.443 -47.333 1.00 84.00 294 ALA A C 1
ATOM 2265 O O . ALA A 1 294 ? 17.329 1.264 -46.887 1.00 84.00 294 ALA A O 1
ATOM 2266 N N . ASP A 1 295 ? 19.287 0.435 -47.616 1.00 90.44 295 ASP A N 1
ATOM 2267 C CA . ASP A 1 295 ? 18.913 -0.986 -47.575 1.00 90.44 295 ASP A CA 1
ATOM 2268 C C . ASP A 1 295 ? 18.663 -1.530 -46.153 1.00 90.44 295 ASP A C 1
ATOM 2270 O O . ASP A 1 295 ? 18.171 -2.647 -45.981 1.00 90.44 295 ASP A O 1
ATOM 2274 N N . HIS A 1 296 ? 19.019 -0.772 -45.112 1.00 90.50 296 HIS A N 1
ATOM 2275 C CA . HIS A 1 296 ? 18.943 -1.204 -43.714 1.00 90.50 296 HIS A CA 1
ATOM 2276 C C . HIS A 1 296 ? 17.960 -0.396 -42.863 1.00 90.50 296 HIS A C 1
ATOM 2278 O O . HIS A 1 296 ? 17.618 -0.844 -41.766 1.00 90.50 296 HIS A O 1
ATOM 2284 N N . ILE A 1 297 ? 17.462 0.743 -43.358 1.00 90.62 297 ILE A N 1
ATOM 2285 C CA . ILE A 1 297 ? 16.582 1.643 -42.595 1.00 90.62 297 ILE A CA 1
ATOM 2286 C C . ILE A 1 297 ? 15.313 0.917 -42.133 1.00 90.62 297 ILE A C 1
ATOM 2288 O O . ILE A 1 297 ? 14.982 0.971 -40.949 1.00 90.62 297 ILE A O 1
ATOM 2292 N N . ASP A 1 298 ? 14.634 0.190 -43.021 1.00 92.44 298 ASP A N 1
ATOM 2293 C CA . ASP A 1 298 ? 13.370 -0.482 -42.688 1.00 92.44 298 ASP A CA 1
ATOM 2294 C C . ASP A 1 298 ? 13.553 -1.547 -41.597 1.00 92.44 298 ASP A C 1
ATOM 2296 O O . ASP A 1 298 ? 12.776 -1.619 -40.641 1.00 92.44 298 ASP A O 1
ATOM 2300 N N . ALA A 1 299 ? 14.624 -2.342 -41.691 1.00 92.31 299 ALA A N 1
ATOM 2301 C CA . ALA A 1 299 ? 14.954 -3.359 -40.696 1.00 92.31 299 ALA A CA 1
ATOM 2302 C C . ALA A 1 299 ? 15.347 -2.729 -39.349 1.00 92.31 299 ALA A C 1
ATOM 2304 O O . ALA A 1 299 ? 14.888 -3.174 -38.294 1.00 92.31 299 ALA A O 1
ATOM 2305 N N . ALA A 1 300 ? 16.156 -1.667 -39.381 1.00 92.38 300 ALA A N 1
ATOM 2306 C CA . ALA A 1 300 ? 16.567 -0.913 -38.203 1.00 92.38 300 ALA A CA 1
ATOM 2307 C C . ALA A 1 300 ? 15.352 -0.326 -37.463 1.00 92.38 300 ALA A C 1
ATOM 2309 O O . ALA A 1 300 ? 15.212 -0.505 -36.250 1.00 92.38 300 ALA A O 1
ATOM 2310 N N . VAL A 1 301 ? 14.437 0.312 -38.196 1.00 93.50 301 VAL A N 1
ATOM 2311 C CA . VAL A 1 301 ? 13.186 0.864 -37.658 1.00 93.50 301 VAL A CA 1
ATOM 2312 C C . VAL A 1 301 ? 12.301 -0.242 -37.081 1.00 93.50 301 VAL A C 1
ATOM 2314 O O . VAL A 1 301 ? 11.793 -0.092 -35.968 1.00 93.50 301 VAL A O 1
ATOM 2317 N N . ALA A 1 302 ? 12.155 -1.372 -37.779 1.00 93.81 302 ALA A N 1
ATOM 2318 C CA . ALA A 1 302 ? 11.353 -2.497 -37.301 1.00 93.81 302 ALA A CA 1
ATOM 2319 C C . ALA A 1 302 ? 11.859 -3.039 -35.953 1.00 93.81 302 ALA A C 1
ATOM 2321 O O . ALA A 1 302 ? 11.065 -3.230 -35.028 1.00 93.81 302 ALA A O 1
ATOM 2322 N N . VAL A 1 303 ? 13.175 -3.224 -35.802 1.00 92.25 303 VAL A N 1
ATOM 2323 C CA . VAL A 1 303 ? 13.787 -3.677 -34.540 1.00 92.25 303 VAL A CA 1
ATOM 2324 C C . VAL A 1 303 ? 13.571 -2.656 -33.420 1.00 92.25 303 VAL A C 1
ATOM 2326 O O . VAL A 1 303 ? 13.175 -3.032 -32.312 1.00 92.25 303 VAL A O 1
ATOM 2329 N N . LEU A 1 304 ? 13.780 -1.367 -33.705 1.00 92.75 304 LEU A N 1
ATOM 2330 C CA . LEU A 1 304 ? 13.624 -0.288 -32.726 1.00 92.75 304 LEU A CA 1
ATOM 2331 C C . LEU A 1 304 ? 12.176 -0.115 -32.239 1.00 92.75 304 LEU A C 1
ATOM 2333 O O . LEU A 1 304 ? 11.973 0.334 -31.113 1.00 92.75 304 LEU A O 1
ATOM 2337 N N . ILE A 1 305 ? 11.174 -0.495 -33.038 1.00 91.88 305 ILE A N 1
ATOM 2338 C CA . ILE A 1 305 ? 9.754 -0.456 -32.649 1.00 91.88 305 ILE A CA 1
ATOM 2339 C C . ILE A 1 305 ? 9.323 -1.745 -31.930 1.00 91.88 305 ILE A C 1
ATOM 2341 O O . ILE A 1 305 ? 8.561 -1.688 -30.961 1.00 91.88 305 ILE A O 1
ATOM 2345 N N . LEU A 1 306 ? 9.803 -2.912 -32.371 1.00 89.06 306 LEU A N 1
ATOM 2346 C CA . LEU A 1 306 ? 9.354 -4.208 -31.850 1.00 89.06 306 LEU A CA 1
ATOM 2347 C C . LEU A 1 306 ? 9.762 -4.431 -30.386 1.00 89.06 306 LEU A C 1
ATOM 2349 O O . LEU A 1 306 ? 8.955 -4.881 -29.570 1.00 89.06 306 LEU A O 1
ATOM 2353 N N . VAL A 1 307 ? 11.009 -4.103 -30.045 1.00 80.81 307 VAL A N 1
ATOM 2354 C CA . VAL A 1 307 ? 11.565 -4.308 -28.698 1.00 80.81 307 VAL A CA 1
ATOM 2355 C C . VAL A 1 307 ? 10.766 -3.572 -27.608 1.00 80.81 307 VAL A C 1
ATOM 2357 O O . VAL A 1 307 ? 10.354 -4.223 -26.642 1.00 80.81 307 VAL A O 1
ATOM 2360 N N . PRO A 1 308 ? 10.475 -2.261 -27.719 1.00 79.06 308 PRO A N 1
ATOM 2361 C CA . PRO A 1 308 ? 9.697 -1.567 -26.697 1.00 79.06 308 PRO A CA 1
ATOM 2362 C C . PRO A 1 308 ? 8.227 -1.993 -26.647 1.00 79.06 308 PRO A C 1
ATOM 2364 O O . PRO A 1 308 ? 7.642 -1.961 -25.565 1.00 79.06 308 PRO A O 1
ATOM 2367 N N . ALA A 1 309 ? 7.633 -2.444 -27.759 1.00 79.75 309 ALA A N 1
ATOM 2368 C CA . ALA A 1 309 ?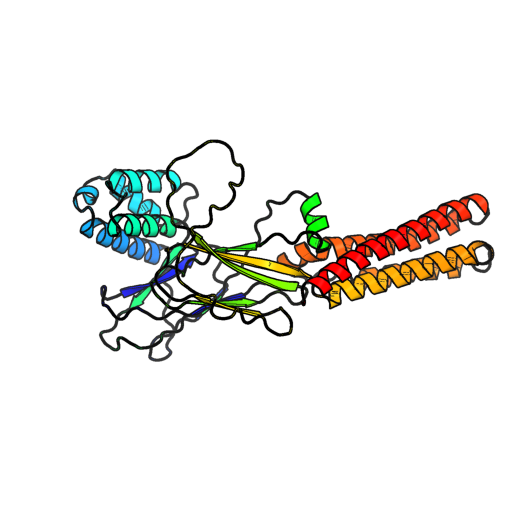 6.266 -2.968 -27.763 1.00 79.75 309 ALA A CA 1
ATOM 2369 C C . ALA A 1 309 ? 6.141 -4.250 -26.917 1.00 79.75 309 ALA A C 1
ATOM 2371 O O . ALA A 1 309 ? 5.223 -4.374 -26.103 1.00 79.75 309 ALA A O 1
ATOM 2372 N N . LEU A 1 310 ? 7.104 -5.170 -27.047 1.00 76.94 310 LEU A N 1
ATOM 2373 C CA . LEU A 1 310 ? 7.162 -6.395 -26.242 1.00 76.94 310 LEU A CA 1
ATOM 2374 C C . LEU A 1 310 ? 7.386 -6.090 -24.755 1.00 76.94 310 LEU A C 1
ATOM 2376 O O . LEU A 1 310 ? 6.735 -6.679 -23.894 1.00 76.94 310 LEU A O 1
ATOM 2380 N N . ILE A 1 311 ? 8.263 -5.133 -24.445 1.00 74.00 311 ILE A N 1
ATOM 2381 C CA . ILE A 1 311 ? 8.549 -4.736 -23.060 1.00 74.00 311 ILE A CA 1
ATOM 2382 C C . ILE A 1 311 ? 7.340 -4.026 -22.437 1.00 74.00 311 ILE A C 1
ATOM 2384 O O . ILE A 1 311 ? 6.959 -4.342 -21.310 1.00 74.00 311 ILE A O 1
ATOM 2388 N N . GLY A 1 312 ? 6.674 -3.137 -23.179 1.00 71.69 312 GLY A N 1
ATOM 2389 C CA . GLY A 1 312 ? 5.449 -2.469 -22.738 1.00 71.69 312 GLY A CA 1
ATOM 2390 C C . GLY A 1 312 ? 4.329 -3.455 -22.398 1.00 71.69 312 GLY A C 1
ATOM 2391 O O . GLY A 1 312 ? 3.671 -3.296 -21.369 1.00 71.69 312 GLY A O 1
ATOM 2392 N N . TYR A 1 313 ? 4.167 -4.514 -23.198 1.00 71.88 313 TYR A N 1
ATOM 2393 C CA . TYR A 1 313 ? 3.193 -5.579 -22.938 1.00 71.88 313 TYR A CA 1
ATOM 2394 C C . TYR A 1 313 ? 3.482 -6.353 -21.640 1.00 71.88 313 TYR A C 1
ATOM 2396 O O . TYR A 1 313 ? 2.562 -6.682 -20.894 1.00 71.88 313 TYR A O 1
ATOM 2404 N N . VAL A 1 314 ? 4.755 -6.622 -21.336 1.00 67.88 314 VAL A N 1
ATOM 2405 C CA . VAL A 1 314 ? 5.144 -7.375 -20.129 1.00 67.88 314 VAL A CA 1
ATOM 2406 C C . VAL A 1 314 ? 5.038 -6.523 -18.857 1.00 67.88 314 VAL A C 1
ATOM 2408 O O . VAL A 1 314 ? 4.712 -7.048 -17.789 1.00 67.88 314 VAL A O 1
ATOM 2411 N N . VAL A 1 315 ? 5.292 -5.217 -18.967 1.00 69.56 315 VAL A N 1
ATOM 2412 C CA . VAL A 1 315 ? 5.382 -4.282 -17.831 1.00 69.56 315 VAL A CA 1
ATOM 2413 C C . VAL A 1 315 ? 4.017 -3.727 -17.414 1.00 69.56 315 VAL A C 1
ATOM 2415 O O . VAL A 1 315 ? 3.778 -3.508 -16.222 1.00 69.56 315 VAL A O 1
ATOM 2418 N N . VAL A 1 316 ? 3.102 -3.509 -18.362 1.00 65.75 316 VAL A N 1
ATOM 2419 C CA . VAL A 1 316 ? 1.762 -2.974 -18.083 1.00 65.75 316 VAL A CA 1
ATOM 2420 C C . VAL A 1 316 ? 0.785 -4.129 -17.861 1.00 65.75 316 VAL A C 1
ATOM 2422 O O . VAL A 1 316 ? 0.085 -4.556 -18.776 1.00 65.75 316 VAL A O 1
ATOM 2425 N N . ARG A 1 317 ? 0.703 -4.635 -16.624 1.00 68.81 317 ARG A N 1
ATOM 2426 C CA . ARG A 1 317 ? -0.340 -5.594 -16.229 1.00 68.81 317 ARG A CA 1
ATOM 2427 C C . ARG A 1 317 ? -1.576 -4.849 -15.702 1.00 68.81 317 ARG A C 1
ATOM 2429 O O . ARG A 1 317 ? -1.523 -4.244 -14.631 1.00 68.81 317 ARG A O 1
ATOM 2436 N N . PRO A 1 318 ? -2.726 -4.879 -16.405 1.00 58.12 318 PRO A N 1
ATOM 2437 C CA . PRO A 1 318 ? -3.926 -4.161 -15.970 1.00 58.12 318 PRO A CA 1
ATOM 2438 C C . PRO A 1 318 ? -4.572 -4.745 -14.699 1.00 58.12 318 PRO A C 1
ATOM 2440 O O . PRO A 1 318 ? -5.423 -4.090 -14.099 1.00 58.12 318 PRO A O 1
ATOM 2443 N N . SER A 1 319 ? -4.165 -5.933 -14.244 1.00 68.38 319 SER A N 1
ATOM 2444 C CA . SER A 1 319 ? -4.767 -6.644 -13.108 1.00 68.38 319 SER A CA 1
ATOM 2445 C C . SER A 1 319 ? -4.193 -6.289 -11.730 1.00 68.38 319 SER A C 1
ATOM 2447 O O . SER A 1 319 ? -4.661 -6.831 -10.730 1.00 68.38 319 SER A O 1
ATOM 2449 N N . ASP A 1 320 ? -3.204 -5.395 -11.636 1.00 77.56 320 ASP A N 1
ATOM 2450 C CA . ASP A 1 320 ? -2.525 -5.166 -10.355 1.00 77.56 320 ASP A CA 1
ATOM 2451 C C . ASP A 1 320 ? -3.428 -4.462 -9.320 1.00 77.56 320 ASP A C 1
ATOM 2453 O O . ASP A 1 320 ? -4.058 -3.444 -9.651 1.00 77.56 320 ASP A O 1
ATOM 2457 N N . PRO A 1 321 ? -3.460 -4.935 -8.052 1.00 77.69 321 PRO A N 1
ATOM 2458 C CA . PRO A 1 321 ? -4.212 -4.296 -6.974 1.00 77.69 321 PRO A CA 1
ATOM 2459 C C . PRO A 1 321 ? -3.837 -2.811 -6.786 1.00 77.69 321 PRO A C 1
ATOM 2461 O O . PRO A 1 321 ? -2.671 -2.451 -6.954 1.00 77.69 321 PRO A O 1
ATOM 2464 N N . PRO A 1 322 ? -4.759 -1.936 -6.336 1.00 80.69 322 PRO A N 1
ATOM 2465 C CA . PRO A 1 322 ? -4.478 -0.503 -6.172 1.00 80.69 322 PRO A CA 1
ATOM 2466 C C . PRO A 1 322 ? -3.261 -0.190 -5.289 1.00 80.69 322 PRO A C 1
ATOM 2468 O O . PRO A 1 322 ? -2.495 0.718 -5.603 1.00 80.69 322 PRO A O 1
ATOM 2471 N N . LEU A 1 323 ? -3.059 -0.965 -4.215 1.00 82.50 323 LEU A N 1
ATOM 2472 C CA . LEU A 1 323 ? -1.886 -0.838 -3.347 1.00 82.50 323 LEU A CA 1
ATOM 2473 C C . LEU A 1 323 ? -0.594 -1.156 -4.110 1.00 82.50 323 LEU A C 1
ATOM 2475 O O . LEU A 1 323 ? 0.341 -0.367 -4.072 1.00 82.50 323 LEU A O 1
ATOM 2479 N N . ALA A 1 324 ? -0.570 -2.266 -4.853 1.00 85.19 324 ALA A N 1
ATOM 2480 C CA . ALA A 1 324 ? 0.576 -2.686 -5.656 1.00 85.19 324 ALA A CA 1
ATOM 2481 C C . ALA A 1 324 ? 1.007 -1.601 -6.645 1.00 85.19 324 ALA A C 1
ATOM 2483 O O . ALA A 1 324 ? 2.177 -1.214 -6.657 1.00 85.19 324 ALA A O 1
ATOM 2484 N N . ARG A 1 325 ? 0.047 -1.029 -7.386 1.00 84.00 325 ARG A N 1
ATOM 2485 C CA . ARG A 1 325 ? 0.309 0.041 -8.359 1.00 84.00 325 ARG A CA 1
ATOM 2486 C C . ARG A 1 325 ? 1.098 1.203 -7.754 1.00 84.00 325 ARG A C 1
ATOM 2488 O O . ARG A 1 325 ? 2.008 1.703 -8.398 1.00 84.00 325 ARG A O 1
ATOM 2495 N N . ARG A 1 326 ? 0.831 1.603 -6.504 1.00 81.75 326 ARG A N 1
ATOM 2496 C CA . ARG A 1 326 ? 1.538 2.727 -5.848 1.00 81.75 326 ARG A CA 1
ATOM 2497 C C . ARG A 1 326 ? 3.027 2.478 -5.628 1.00 81.75 326 ARG A C 1
ATOM 2499 O O . ARG A 1 326 ? 3.799 3.432 -5.614 1.00 81.75 326 ARG A O 1
ATOM 2506 N N . TYR A 1 327 ? 3.416 1.223 -5.442 1.00 85.81 327 TYR A N 1
ATOM 2507 C CA . TYR A 1 327 ? 4.798 0.835 -5.173 1.00 85.81 327 TYR A CA 1
ATOM 2508 C C . TYR A 1 327 ? 5.553 0.420 -6.438 1.00 85.81 327 TYR A C 1
ATOM 2510 O O . TYR A 1 327 ? 6.773 0.457 -6.429 1.00 85.81 327 TYR A O 1
ATOM 2518 N N . ILE A 1 328 ? 4.872 0.091 -7.538 1.00 87.25 328 ILE A N 1
ATOM 2519 C CA . ILE A 1 328 ? 5.534 -0.290 -8.802 1.00 87.25 328 ILE A CA 1
ATOM 2520 C C . ILE A 1 328 ? 5.453 0.789 -9.892 1.00 87.25 328 ILE A C 1
ATOM 2522 O O . ILE A 1 328 ? 6.145 0.680 -10.901 1.00 87.25 328 ILE A O 1
ATOM 2526 N N . LEU A 1 329 ? 4.654 1.850 -9.700 1.00 85.56 329 LEU A N 1
ATOM 2527 C CA . LEU A 1 329 ? 4.385 2.860 -10.734 1.00 85.56 329 LEU A CA 1
ATOM 2528 C C . LEU A 1 329 ? 5.653 3.488 -11.327 1.00 85.56 329 LEU A C 1
ATOM 2530 O O . LEU A 1 329 ? 5.744 3.660 -12.529 1.00 85.56 329 LEU A O 1
ATOM 2534 N N . GLY A 1 330 ? 6.636 3.853 -10.516 1.00 85.44 330 GLY A N 1
ATOM 2535 C CA . GLY A 1 330 ? 7.898 4.451 -10.956 1.00 85.44 330 GLY A CA 1
ATOM 2536 C C . GLY A 1 330 ? 8.792 3.477 -11.695 1.00 85.44 330 GLY A C 1
ATOM 2537 O O . GLY A 1 330 ? 9.375 3.876 -12.696 1.00 85.44 330 GLY A O 1
ATOM 2538 N N . ALA A 1 331 ? 8.851 2.208 -11.280 1.00 86.50 331 ALA A N 1
ATOM 2539 C CA . ALA A 1 331 ? 9.521 1.177 -12.071 1.00 86.50 331 ALA A CA 1
ATOM 2540 C C . ALA A 1 331 ? 8.836 1.012 -13.442 1.00 86.50 331 ALA A C 1
ATOM 2542 O O . ALA A 1 331 ? 9.514 0.976 -14.467 1.00 86.50 331 ALA A O 1
ATOM 2543 N N . GLN A 1 332 ? 7.497 1.026 -13.480 1.00 86.44 332 GLN A N 1
ATOM 2544 C CA . GLN A 1 332 ? 6.724 1.012 -14.728 1.00 86.44 332 GLN A CA 1
ATOM 2545 C C . GLN A 1 332 ? 6.979 2.265 -15.579 1.00 86.44 332 GLN A C 1
ATOM 2547 O O . GLN A 1 332 ? 7.227 2.144 -16.772 1.00 86.44 332 GLN A O 1
ATOM 2552 N N . LEU A 1 333 ? 6.979 3.462 -14.986 1.00 87.62 333 LEU A N 1
ATOM 2553 C CA . LEU A 1 333 ? 7.237 4.722 -15.689 1.00 87.62 333 LEU A CA 1
ATOM 2554 C C . LEU A 1 333 ? 8.661 4.781 -16.247 1.00 87.62 333 LEU A C 1
ATOM 2556 O O . LEU A 1 333 ? 8.834 5.165 -17.398 1.00 87.62 333 LEU A O 1
ATOM 2560 N N . LEU A 1 334 ? 9.675 4.380 -15.474 1.00 89.69 334 LEU A N 1
ATOM 2561 C CA . LEU A 1 334 ? 11.053 4.304 -15.964 1.00 89.69 334 LEU A CA 1
ATOM 2562 C C . LEU A 1 334 ? 11.196 3.269 -17.077 1.00 89.69 334 LEU A C 1
ATOM 2564 O O . LEU A 1 334 ? 11.892 3.524 -18.052 1.00 89.69 334 LEU A O 1
ATOM 2568 N N . SER A 1 335 ? 10.515 2.130 -16.972 1.00 88.88 335 SER A N 1
ATOM 2569 C CA . SER A 1 335 ? 10.529 1.120 -18.028 1.00 88.88 335 SER A CA 1
ATOM 2570 C C . SER A 1 335 ? 9.824 1.602 -19.304 1.00 88.88 335 SER A C 1
ATOM 2572 O O . SER A 1 335 ? 10.345 1.399 -20.399 1.00 88.88 335 SER A O 1
ATOM 2574 N N . LEU A 1 336 ? 8.706 2.326 -19.181 1.00 89.25 336 LEU A N 1
ATOM 2575 C CA . LEU A 1 336 ? 8.043 2.990 -20.309 1.00 89.25 336 LEU A CA 1
ATOM 2576 C C . LEU A 1 336 ? 8.943 4.055 -20.944 1.00 89.25 336 LEU A C 1
ATOM 2578 O O . LEU A 1 336 ? 9.038 4.121 -22.167 1.00 89.25 336 LEU A O 1
ATOM 2582 N N . LEU A 1 337 ? 9.638 4.858 -20.133 1.00 91.31 337 LEU A N 1
ATOM 2583 C CA . LEU A 1 337 ? 10.611 5.836 -20.621 1.00 91.31 337 LEU A CA 1
ATOM 2584 C C . LEU A 1 337 ? 11.787 5.155 -21.325 1.00 91.31 337 LEU A C 1
ATOM 2586 O O . LEU A 1 337 ? 12.190 5.617 -22.387 1.00 91.31 337 LEU A O 1
ATOM 2590 N N . ALA A 1 338 ? 12.296 4.041 -20.791 1.00 92.38 338 ALA A N 1
ATOM 2591 C CA . ALA A 1 338 ? 13.321 3.246 -21.460 1.00 92.38 338 ALA A CA 1
ATOM 2592 C C . ALA A 1 338 ? 12.814 2.761 -22.825 1.00 92.38 338 ALA A C 1
ATOM 2594 O O . ALA A 1 338 ? 13.502 2.931 -23.825 1.00 92.38 338 ALA A O 1
ATOM 2595 N N . GLY A 1 339 ? 11.587 2.233 -22.891 1.00 91.06 339 GLY A N 1
ATOM 2596 C CA . GLY A 1 339 ? 10.966 1.796 -24.143 1.00 91.06 339 GLY A CA 1
ATOM 2597 C C . GLY A 1 339 ? 10.701 2.933 -25.140 1.00 91.06 339 GLY A C 1
ATOM 2598 O O . GLY A 1 339 ? 10.745 2.721 -26.350 1.00 91.06 339 GLY A O 1
ATOM 2599 N N . ALA A 1 340 ? 10.489 4.160 -24.668 1.00 93.19 340 ALA A N 1
ATOM 2600 C CA . ALA A 1 340 ? 10.334 5.316 -25.545 1.00 93.19 340 ALA A CA 1
ATOM 2601 C C . ALA A 1 340 ? 11.641 5.695 -26.267 1.00 93.19 340 ALA A C 1
ATOM 2603 O O . ALA A 1 340 ? 11.582 6.263 -27.356 1.00 93.19 340 ALA A O 1
ATOM 2604 N N . VAL A 1 341 ? 12.816 5.368 -25.711 1.00 95.38 341 VAL A N 1
ATOM 2605 C CA . VAL A 1 341 ? 14.112 5.740 -26.307 1.00 95.38 341 VAL A CA 1
ATOM 2606 C C . VAL A 1 341 ? 14.327 5.092 -27.689 1.00 95.38 341 VAL A C 1
ATOM 2608 O O . VAL A 1 341 ? 14.565 5.842 -28.639 1.00 95.38 341 VAL A O 1
ATOM 2611 N N . PRO A 1 342 ? 14.193 3.760 -27.875 1.00 95.25 342 PRO A N 1
ATOM 2612 C CA . PRO A 1 342 ? 14.260 3.146 -29.204 1.00 95.25 342 PRO A CA 1
ATOM 2613 C C . PRO A 1 342 ? 13.251 3.723 -30.201 1.00 95.25 342 PRO A C 1
ATOM 2615 O O . PRO A 1 342 ? 13.591 3.944 -31.361 1.00 95.25 342 PRO A O 1
ATOM 2618 N N . LEU A 1 343 ? 12.034 4.041 -29.748 1.00 94.50 343 LEU A N 1
ATOM 2619 C CA . LEU A 1 343 ? 11.010 4.648 -30.599 1.00 94.50 343 LEU A CA 1
ATOM 2620 C C . LEU A 1 343 ? 11.445 6.033 -31.101 1.00 94.50 343 LEU A C 1
ATOM 2622 O O . LEU A 1 343 ? 11.310 6.336 -32.286 1.00 94.50 343 LEU A O 1
ATOM 2626 N N . VAL A 1 344 ? 12.015 6.859 -30.220 1.00 95.56 344 VAL A N 1
ATOM 2627 C CA . VAL A 1 344 ? 12.586 8.159 -30.597 1.00 95.56 344 VAL A CA 1
ATOM 2628 C C . VAL A 1 344 ? 13.740 7.971 -31.582 1.00 95.56 344 VAL A C 1
ATOM 2630 O O . VAL A 1 344 ? 13.788 8.671 -32.590 1.00 95.56 344 VAL A O 1
ATOM 2633 N N . MET A 1 345 ? 14.627 6.996 -31.357 1.00 95.62 345 MET A N 1
ATOM 2634 C CA . MET A 1 345 ? 15.710 6.690 -32.299 1.00 95.62 345 MET A CA 1
ATOM 2635 C C . MET A 1 345 ? 15.188 6.284 -33.682 1.00 95.62 345 MET A C 1
ATOM 2637 O O . MET A 1 345 ? 15.747 6.738 -34.678 1.00 95.62 345 MET A O 1
ATOM 2641 N N . ALA A 1 346 ? 14.109 5.498 -33.758 1.00 95.50 346 ALA A N 1
ATOM 2642 C CA . ALA A 1 346 ? 13.485 5.105 -35.023 1.00 95.50 346 ALA A CA 1
ATOM 2643 C C . ALA A 1 346 ? 12.942 6.318 -35.792 1.00 95.50 346 ALA A C 1
ATOM 2645 O O . ALA A 1 346 ? 13.200 6.472 -36.985 1.00 95.50 346 ALA A O 1
ATOM 2646 N N . VAL A 1 347 ? 12.242 7.221 -35.099 1.00 95.62 347 VAL A N 1
ATOM 2647 C CA . VAL A 1 347 ? 11.731 8.467 -35.694 1.00 95.62 347 VAL A CA 1
ATOM 2648 C C . VAL A 1 347 ? 12.880 9.357 -36.177 1.00 95.62 347 VAL A C 1
ATOM 2650 O O . VAL A 1 347 ? 12.816 9.909 -37.276 1.00 95.62 347 VAL A O 1
ATOM 2653 N N . LEU A 1 348 ? 13.947 9.478 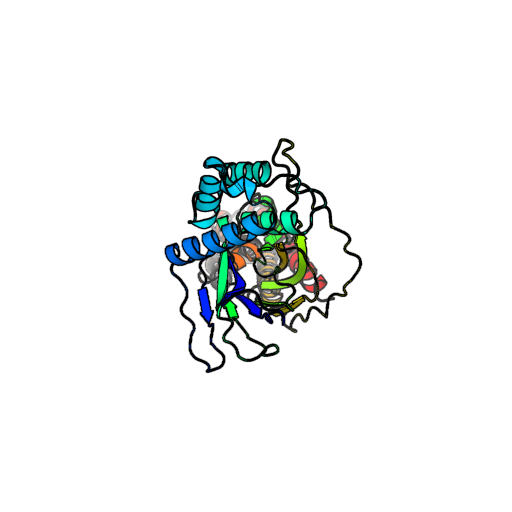-35.384 1.00 95.12 348 LEU A N 1
ATOM 2654 C CA . LEU A 1 348 ? 15.136 10.244 -35.757 1.00 95.12 348 LEU A CA 1
ATOM 2655 C C . LEU A 1 348 ? 15.859 9.636 -36.962 1.00 95.12 348 LEU A C 1
ATOM 2657 O O . LEU A 1 348 ? 16.319 10.395 -37.812 1.00 95.12 348 LEU A O 1
ATOM 2661 N N . LEU A 1 349 ? 15.917 8.304 -37.070 1.00 93.50 349 LEU A N 1
ATOM 2662 C CA . LEU A 1 349 ? 16.489 7.618 -38.231 1.00 93.50 349 LEU A CA 1
ATOM 2663 C C . LEU A 1 349 ? 15.741 7.992 -39.507 1.00 93.50 349 LEU A C 1
ATOM 2665 O O . LEU A 1 349 ? 16.354 8.452 -40.462 1.00 93.50 349 LEU A O 1
ATOM 2669 N N . LEU A 1 350 ? 14.411 7.867 -39.490 1.00 93.81 350 LEU A N 1
ATOM 2670 C CA . LEU A 1 350 ? 13.561 8.205 -40.633 1.00 93.81 350 LEU A CA 1
ATOM 2671 C C . LEU A 1 350 ? 13.688 9.678 -41.034 1.00 93.81 350 LEU A C 1
ATOM 2673 O O . LEU A 1 350 ? 13.607 10.011 -42.214 1.00 93.81 350 LEU A O 1
ATOM 2677 N N . ARG A 1 351 ? 13.874 10.573 -40.057 1.00 95.38 351 ARG A N 1
ATOM 2678 C CA . ARG A 1 351 ? 13.941 12.015 -40.311 1.00 95.38 351 ARG A CA 1
ATOM 2679 C C . ARG A 1 351 ? 15.314 12.488 -40.786 1.00 95.38 351 ARG A C 1
ATOM 2681 O O . ARG A 1 351 ? 15.368 13.378 -41.630 1.00 95.38 351 ARG A O 1
ATOM 2688 N N . PHE A 1 352 ? 16.389 11.943 -40.223 1.00 93.25 352 PHE A N 1
ATOM 2689 C CA . PHE A 1 352 ? 17.754 12.461 -40.369 1.00 93.25 352 PHE A CA 1
ATOM 2690 C C . PHE A 1 352 ? 18.724 11.450 -40.998 1.00 93.25 352 PHE A C 1
ATOM 2692 O O . PHE A 1 352 ? 19.935 11.615 -40.864 1.00 93.25 352 PHE A O 1
ATOM 2699 N N . ALA A 1 353 ? 18.231 10.429 -41.711 1.00 89.94 353 ALA A N 1
ATOM 2700 C CA . ALA A 1 353 ? 19.067 9.427 -42.387 1.00 89.94 353 ALA A CA 1
ATOM 2701 C C . ALA A 1 353 ? 20.162 10.042 -43.283 1.00 89.94 353 ALA A C 1
ATOM 2703 O O . ALA A 1 353 ? 21.259 9.502 -43.382 1.00 89.94 353 ALA A O 1
ATOM 2704 N N . HIS A 1 354 ? 19.890 11.196 -43.900 1.00 90.38 354 HIS A N 1
ATOM 2705 C CA . HIS A 1 354 ? 20.832 11.900 -44.779 1.00 90.38 354 HIS A CA 1
ATOM 2706 C C . HIS A 1 354 ? 21.705 12.949 -44.063 1.00 90.38 354 HIS A C 1
ATOM 2708 O O . HIS A 1 354 ? 22.542 13.586 -44.699 1.00 90.38 354 HIS A O 1
ATOM 2714 N N . GLU A 1 355 ? 21.539 13.137 -42.750 1.00 93.00 355 GLU A N 1
ATOM 2715 C CA . GLU A 1 355 ? 22.255 14.132 -41.942 1.00 93.00 355 GLU A CA 1
ATOM 2716 C C . GLU A 1 355 ? 23.054 13.450 -40.810 1.00 93.00 355 GLU A C 1
ATOM 2718 O O . GLU A 1 355 ? 22.640 13.457 -39.642 1.00 93.00 355 GLU A O 1
ATOM 2723 N N . PRO A 1 356 ? 24.235 12.873 -41.109 1.00 88.81 356 PRO A N 1
ATOM 2724 C CA . PRO A 1 356 ? 24.964 12.013 -40.171 1.00 88.81 356 PRO A CA 1
ATOM 2725 C C . PRO A 1 356 ? 25.378 12.729 -38.877 1.00 88.81 356 PRO A C 1
ATOM 2727 O O . PRO A 1 356 ? 25.395 12.118 -37.805 1.00 88.81 356 PRO A O 1
ATOM 2730 N N . SER A 1 357 ? 25.665 14.032 -38.936 1.00 91.12 357 SER A N 1
ATOM 2731 C CA . SER A 1 357 ? 26.023 14.839 -37.760 1.00 91.12 357 SER A CA 1
ATOM 2732 C C . SER A 1 357 ? 24.856 14.993 -36.775 1.00 91.12 357 SER A C 1
ATOM 2734 O O . SER A 1 357 ? 25.051 14.906 -35.557 1.00 91.12 357 SER A O 1
ATOM 2736 N N . CYS A 1 358 ? 23.634 15.178 -37.290 1.00 92.12 358 CYS A N 1
ATOM 2737 C CA . CYS A 1 358 ? 22.422 15.288 -36.477 1.00 92.12 358 CYS A CA 1
ATOM 2738 C C . CYS A 1 358 ? 22.081 13.938 -35.832 1.00 92.12 358 CYS A C 1
ATOM 2740 O O . CYS A 1 358 ? 21.856 13.853 -34.618 1.00 92.12 358 CYS A O 1
ATOM 2742 N N . LEU A 1 359 ? 22.147 12.863 -36.625 1.00 91.06 359 LEU A N 1
ATOM 2743 C CA . LEU A 1 359 ? 21.911 11.498 -36.158 1.00 91.06 359 LEU A CA 1
ATOM 2744 C C . LEU A 1 359 ? 22.906 11.100 -35.058 1.00 91.06 359 LEU A C 1
ATOM 2746 O O . LEU A 1 359 ? 22.503 10.600 -34.013 1.00 91.06 359 LEU A O 1
ATOM 2750 N N . THR A 1 360 ? 24.195 11.404 -35.240 1.00 93.25 360 THR A N 1
ATOM 2751 C CA . THR A 1 360 ? 25.248 11.097 -34.255 1.00 93.25 360 THR A CA 1
ATOM 2752 C C . THR A 1 360 ? 24.972 11.761 -32.907 1.00 93.25 360 THR A C 1
ATOM 2754 O O . THR A 1 360 ? 24.997 11.095 -31.873 1.00 93.25 360 THR A O 1
ATOM 2757 N N . THR A 1 361 ? 24.664 13.059 -32.906 1.00 94.50 361 THR A N 1
ATOM 2758 C CA . THR A 1 361 ? 24.456 13.821 -31.664 1.00 94.50 361 THR A CA 1
ATOM 2759 C C . THR A 1 361 ? 23.199 13.363 -30.924 1.00 94.50 361 THR A C 1
ATOM 2761 O O . THR A 1 361 ? 23.215 13.160 -29.708 1.00 94.50 361 THR A O 1
ATOM 2764 N N . THR A 1 362 ? 22.101 13.164 -31.654 1.00 94.31 362 THR A N 1
ATOM 2765 C CA . THR A 1 362 ? 20.815 12.778 -31.059 1.00 94.31 362 THR A CA 1
ATOM 2766 C C . THR A 1 362 ? 20.807 11.327 -30.572 1.00 94.31 362 THR A C 1
ATOM 2768 O O . THR A 1 362 ? 20.276 11.050 -29.494 1.00 94.31 362 THR A O 1
ATOM 2771 N N . TRP A 1 363 ? 21.449 10.405 -31.295 1.00 95.38 363 TRP A N 1
ATOM 2772 C CA . TRP A 1 363 ? 21.583 9.008 -30.873 1.00 95.38 363 TRP A CA 1
ATOM 2773 C C . TRP A 1 363 ? 22.526 8.842 -29.684 1.00 95.38 363 TRP A C 1
ATOM 2775 O O . TRP A 1 363 ? 22.220 8.053 -28.792 1.00 95.38 363 TRP A O 1
ATOM 2785 N N . LEU A 1 364 ? 23.612 9.623 -29.611 1.00 96.50 364 LEU A N 1
ATOM 2786 C CA . LEU A 1 364 ? 24.450 9.670 -28.411 1.00 96.50 364 LEU A CA 1
ATOM 2787 C C . LEU A 1 364 ? 23.623 10.102 -27.193 1.00 96.50 364 LEU A C 1
ATOM 2789 O O . LEU A 1 364 ? 23.681 9.455 -26.149 1.00 96.50 364 LEU A O 1
ATOM 2793 N N . GLY A 1 365 ? 22.804 11.149 -27.340 1.00 96.62 365 GLY A N 1
ATOM 2794 C CA . GLY A 1 365 ? 21.877 11.588 -26.295 1.00 96.62 365 GLY A CA 1
ATOM 2795 C C . GLY A 1 365 ? 20.904 10.486 -25.862 1.00 96.62 365 GLY A C 1
ATOM 2796 O O . GLY A 1 365 ? 20.736 10.251 -24.666 1.00 96.62 365 GLY A O 1
ATOM 2797 N N . CYS A 1 366 ? 20.318 9.756 -26.816 1.00 96.44 366 CYS A N 1
ATOM 2798 C CA . CYS A 1 366 ? 19.429 8.621 -26.542 1.00 96.44 366 CYS A CA 1
ATOM 2799 C C . CYS A 1 366 ? 20.141 7.497 -25.771 1.00 96.44 366 CYS A C 1
ATOM 2801 O O . CYS A 1 366 ? 19.615 7.011 -24.766 1.00 96.44 366 CYS A O 1
ATOM 2803 N N . ALA A 1 367 ? 21.354 7.125 -26.191 1.00 96.31 367 ALA A N 1
ATOM 2804 C CA . ALA A 1 367 ? 22.158 6.113 -25.511 1.00 96.31 367 ALA A CA 1
ATOM 2805 C C . ALA A 1 367 ? 22.493 6.542 -24.072 1.00 96.31 367 ALA A C 1
ATOM 2807 O O . ALA A 1 367 ? 22.279 5.770 -23.137 1.00 96.31 367 ALA A O 1
ATOM 2808 N N . VAL A 1 368 ? 22.916 7.794 -23.859 1.00 97.50 368 VAL A N 1
ATOM 2809 C CA . VAL A 1 368 ? 23.170 8.338 -22.512 1.00 97.50 368 VAL A CA 1
ATOM 2810 C C . VAL A 1 368 ? 21.911 8.274 -21.642 1.00 97.50 368 VAL A C 1
ATOM 2812 O O . VAL A 1 368 ? 21.972 7.779 -20.517 1.00 97.50 368 VAL A O 1
ATOM 2815 N N . VAL A 1 369 ? 20.756 8.708 -22.156 1.00 97.12 369 VAL A N 1
ATOM 2816 C CA . VAL A 1 369 ? 19.481 8.660 -21.417 1.00 97.12 369 VAL A CA 1
ATOM 2817 C C . VAL A 1 369 ? 19.100 7.225 -21.044 1.00 97.12 369 VAL A C 1
ATOM 2819 O O . VAL A 1 369 ? 18.706 6.989 -19.901 1.00 97.12 369 VAL A O 1
ATOM 2822 N N . SER A 1 370 ? 19.259 6.254 -21.948 1.00 96.25 370 SER A N 1
ATOM 2823 C CA . SER A 1 370 ? 18.964 4.848 -21.637 1.00 96.25 370 SER A CA 1
ATOM 2824 C C . SER A 1 370 ? 19.839 4.292 -20.507 1.00 96.25 370 SER A C 1
ATOM 2826 O O . SER A 1 370 ? 19.319 3.627 -19.610 1.00 96.25 370 SER A O 1
ATOM 2828 N N . TRP A 1 371 ? 21.131 4.634 -20.477 1.00 97.81 371 TRP A N 1
ATOM 2829 C CA . TRP A 1 371 ? 22.037 4.230 -19.400 1.00 97.81 371 TRP A CA 1
ATOM 2830 C C . TRP A 1 371 ? 21.713 4.916 -18.073 1.00 97.81 371 TRP A C 1
ATOM 2832 O O . TRP A 1 371 ? 21.793 4.271 -17.030 1.00 97.81 371 TRP A O 1
ATOM 2842 N N . LEU A 1 372 ? 21.289 6.185 -18.087 1.00 97.19 372 LEU A N 1
ATOM 2843 C CA . LEU A 1 372 ? 20.815 6.871 -16.879 1.00 97.19 372 LEU A CA 1
ATOM 2844 C C . LEU A 1 372 ? 19.561 6.201 -16.299 1.00 97.19 372 LEU A C 1
ATOM 2846 O O . LEU A 1 372 ? 19.467 6.025 -15.083 1.00 97.19 372 LEU A O 1
ATOM 2850 N N . ILE A 1 373 ? 18.619 5.785 -17.152 1.00 95.25 373 ILE A N 1
ATOM 2851 C CA . ILE A 1 373 ? 17.424 5.045 -16.718 1.00 95.25 373 ILE A CA 1
ATOM 2852 C C . ILE A 1 373 ? 17.817 3.677 -16.146 1.00 95.25 373 ILE A C 1
ATOM 2854 O O . ILE A 1 373 ? 17.355 3.315 -15.060 1.00 95.25 373 ILE A O 1
ATOM 2858 N N . ALA A 1 374 ? 18.703 2.943 -16.828 1.00 95.50 374 ALA A N 1
ATOM 2859 C CA . ALA A 1 374 ? 19.208 1.660 -16.348 1.00 95.50 374 ALA A CA 1
ATOM 2860 C C . ALA A 1 374 ? 19.936 1.804 -15.002 1.00 95.50 374 ALA A C 1
ATOM 2862 O O . ALA A 1 374 ? 19.692 1.020 -14.088 1.00 95.50 374 ALA A O 1
ATOM 2863 N N . ALA A 1 375 ? 20.758 2.841 -14.826 1.00 96.31 375 ALA A N 1
ATOM 2864 C CA . ALA A 1 375 ? 21.436 3.131 -13.564 1.00 96.31 375 ALA A CA 1
ATOM 2865 C C . ALA A 1 375 ? 20.448 3.462 -12.432 1.00 96.31 375 ALA A C 1
ATOM 2867 O O . ALA A 1 375 ? 20.609 2.972 -11.313 1.00 96.31 375 ALA A O 1
ATOM 2868 N N . ALA A 1 376 ? 19.393 4.237 -12.711 1.00 93.75 376 ALA A N 1
ATOM 2869 C CA . ALA A 1 376 ? 18.349 4.540 -11.730 1.00 93.75 376 ALA A CA 1
ATOM 2870 C C . ALA A 1 376 ? 17.593 3.275 -11.276 1.00 93.75 376 ALA A C 1
ATOM 2872 O O . ALA A 1 376 ? 17.357 3.091 -10.077 1.00 93.75 376 ALA A O 1
ATOM 2873 N N . LEU A 1 377 ? 17.262 2.379 -12.212 1.00 92.31 377 LEU A N 1
ATOM 2874 C CA . LEU A 1 377 ? 16.671 1.071 -11.906 1.00 92.31 377 LEU A CA 1
ATOM 2875 C C . LEU A 1 377 ? 17.663 0.146 -11.183 1.00 92.31 377 LEU A C 1
ATOM 2877 O O . LEU A 1 377 ? 17.266 -0.566 -10.266 1.00 92.31 377 LEU A O 1
ATOM 2881 N N . GLY A 1 378 ? 18.954 0.210 -11.512 1.00 94.88 378 GLY A N 1
ATOM 2882 C CA . GLY A 1 378 ? 20.014 -0.517 -10.811 1.00 94.88 378 GLY A CA 1
ATOM 2883 C C . GLY A 1 378 ? 20.156 -0.078 -9.352 1.00 94.88 378 GLY A C 1
ATOM 2884 O O . GLY A 1 378 ? 20.250 -0.917 -8.459 1.00 94.88 378 GLY A O 1
ATOM 2885 N N . PHE A 1 379 ? 20.070 1.226 -9.077 1.00 93.88 379 PHE A N 1
ATOM 2886 C CA . PHE A 1 379 ? 20.041 1.742 -7.705 1.00 93.88 379 PHE A CA 1
ATOM 2887 C C . PHE A 1 379 ? 18.761 1.326 -6.959 1.00 93.88 379 PHE A C 1
ATOM 2889 O O . PHE A 1 379 ? 18.813 0.994 -5.774 1.00 93.88 379 PHE A O 1
ATOM 2896 N N . SER A 1 380 ? 17.614 1.281 -7.649 1.00 90.44 380 SER A N 1
ATOM 2897 C CA . SER A 1 380 ? 16.373 0.715 -7.100 1.00 90.44 380 SER A CA 1
ATOM 2898 C C . SER A 1 380 ? 16.525 -0.766 -6.730 1.00 90.44 380 SER A C 1
ATOM 2900 O O . SER A 1 380 ? 16.108 -1.168 -5.642 1.00 90.44 380 SER A O 1
ATOM 2902 N N . LEU A 1 381 ? 17.173 -1.560 -7.590 1.00 92.94 381 LEU A N 1
ATOM 2903 C CA . LEU A 1 381 ? 17.452 -2.977 -7.353 1.00 92.94 381 LEU A CA 1
ATOM 2904 C C . LEU A 1 381 ? 18.398 -3.174 -6.167 1.00 92.94 381 LEU A C 1
ATOM 2906 O O . LEU A 1 381 ? 18.104 -3.988 -5.297 1.00 92.94 381 LEU A O 1
ATOM 2910 N N . ALA A 1 382 ? 19.479 -2.395 -6.085 1.00 92.50 382 ALA A N 1
ATOM 2911 C CA . ALA A 1 382 ? 20.386 -2.421 -4.939 1.00 92.50 382 ALA A CA 1
ATOM 2912 C C . ALA A 1 382 ? 19.635 -2.126 -3.631 1.00 92.50 382 ALA A C 1
ATOM 2914 O O . ALA A 1 382 ? 19.785 -2.852 -2.657 1.00 92.50 382 ALA A O 1
ATOM 2915 N N . LYS A 1 383 ? 18.736 -1.130 -3.628 1.00 88.81 383 LYS A N 1
ATOM 2916 C CA . LYS A 1 383 ? 17.900 -0.819 -2.457 1.00 88.81 383 LYS A CA 1
ATOM 2917 C C . LYS A 1 383 ? 16.879 -1.896 -2.112 1.00 88.81 383 LYS A C 1
ATOM 2919 O O . LYS A 1 383 ? 16.512 -2.012 -0.943 1.00 88.81 383 LYS A O 1
ATOM 2924 N N . ALA A 1 384 ? 16.398 -2.646 -3.100 1.00 87.12 384 ALA A N 1
ATOM 2925 C CA . ALA A 1 384 ? 15.597 -3.829 -2.839 1.00 87.12 384 ALA A CA 1
ATOM 2926 C C . ALA A 1 384 ? 16.470 -4.904 -2.166 1.00 87.12 384 ALA A C 1
ATOM 2928 O O . ALA A 1 384 ? 16.124 -5.367 -1.089 1.00 87.12 384 ALA A O 1
ATOM 2929 N N . LEU A 1 385 ? 17.646 -5.224 -2.701 1.00 88.50 385 LEU A N 1
ATOM 2930 C CA . LEU A 1 385 ? 18.526 -6.247 -2.119 1.00 88.50 385 LEU A CA 1
ATOM 2931 C C . LEU A 1 385 ? 19.047 -5.884 -0.712 1.00 88.50 385 LEU A C 1
ATOM 2933 O O . LEU A 1 385 ? 19.089 -6.748 0.155 1.00 88.50 385 LEU A O 1
ATOM 2937 N N . ASP A 1 386 ? 19.354 -4.607 -0.446 1.00 85.75 386 ASP A N 1
ATOM 2938 C CA . ASP A 1 386 ? 19.777 -4.103 0.879 1.00 85.75 386 ASP A CA 1
ATOM 2939 C C . ASP A 1 386 ? 18.745 -4.390 1.991 1.00 85.75 386 ASP A C 1
ATOM 2941 O O . ASP A 1 386 ? 19.069 -4.341 3.174 1.00 85.75 386 ASP A O 1
ATOM 2945 N N . GLY A 1 387 ? 17.477 -4.600 1.630 1.00 67.94 387 GLY A N 1
ATOM 2946 C CA . GLY A 1 387 ? 16.403 -4.880 2.581 1.00 67.94 387 GLY A CA 1
ATOM 2947 C C . GLY A 1 387 ? 16.311 -6.335 3.042 1.00 67.94 387 GLY A C 1
ATOM 2948 O O . GLY A 1 387 ? 15.446 -6.601 3.868 1.00 67.94 387 GLY A O 1
ATOM 2949 N N . ASP A 1 388 ? 17.141 -7.236 2.507 1.00 55.56 388 ASP A N 1
ATOM 2950 C CA . ASP A 1 388 ? 17.121 -8.682 2.797 1.00 55.56 388 ASP A CA 1
ATOM 2951 C C . ASP A 1 388 ? 18.165 -9.113 3.849 1.00 55.56 388 ASP A C 1
ATOM 2953 O O . ASP A 1 388 ? 18.366 -10.311 4.058 1.00 55.56 388 ASP A O 1
ATOM 2957 N N . GLY A 1 389 ? 18.850 -8.145 4.473 1.00 45.72 389 GLY A N 1
ATOM 2958 C CA . GLY A 1 389 ? 19.935 -8.350 5.442 1.00 45.72 389 GLY A CA 1
ATOM 2959 C C . GLY A 1 389 ? 19.544 -8.173 6.900 1.00 45.72 389 GLY A C 1
ATOM 2960 O O . GLY A 1 389 ? 18.669 -7.322 7.185 1.00 45.72 389 GLY A O 1
#

Mean predicted aligned error: 11.39 Å

Radius of gyration: 28.88 Å; Cα contacts (8 Å, |Δi|>4): 610; chains: 1; bounding box: 58×51×85 Å

pLDDT: mean 75.74, std 17.97, range [25.67, 97.81]

Nearest PDB structures (foldseek):
  7y5g-assembly1_A  TM=3.297E-01  e=2.533E+00  Xenopus tropicalis